Protein AF-0000000087636518 (afdb_homodimer)

Structure (mmCIF, N/CA/C/O backbone):
data_AF-0000000087636518-model_v1
#
loop_
_entity.id
_entity.type
_entity.pdbx_description
1 polymer 'Predicted hydrolase (HD superfamily)'
#
loop_
_atom_site.group_PDB
_atom_site.id
_atom_site.type_symbol
_atom_site.label_atom_id
_atom_site.label_alt_id
_atom_site.label_comp_id
_atom_site.label_asym_id
_atom_site.label_entity_id
_atom_site.label_seq_id
_atom_site.pdbx_PDB_ins_code
_atom_site.Cartn_x
_atom_site.Cartn_y
_atom_site.Cartn_z
_atom_site.occupancy
_atom_site.B_iso_or_equiv
_atom_site.auth_seq_id
_atom_site.auth_comp_id
_atom_site.auth_asym_id
_atom_site.auth_atom_id
_atom_site.pdbx_PDB_model_num
ATOM 1 N N . MET A 1 1 ? 8.078 28.812 17.812 1 85.5 1 MET A N 1
ATOM 2 C CA . MET A 1 1 ? 8.141 28.297 16.438 1 85.5 1 MET A CA 1
ATOM 3 C C . MET A 1 1 ? 8.797 26.922 16.406 1 85.5 1 MET A C 1
ATOM 5 O O . MET A 1 1 ? 9.875 26.734 16.969 1 85.5 1 MET A O 1
ATOM 9 N N . HIS A 1 2 ? 8.086 25.938 15.797 1 93.75 2 HIS A N 1
ATOM 10 C CA . HIS A 1 2 ? 8.625 24.594 15.758 1 93.75 2 HIS A CA 1
ATOM 11 C C . HIS A 1 2 ? 9.641 24.438 14.633 1 93.75 2 HIS A C 1
ATOM 13 O O . HIS A 1 2 ? 9.461 25 13.547 1 93.75 2 HIS A O 1
ATOM 19 N N . THR A 1 3 ? 10.68 23.75 14.992 1 95.19 3 THR A N 1
ATOM 20 C CA . THR A 1 3 ? 11.688 23.422 14 1 95.19 3 THR A CA 1
ATOM 21 C C . THR A 1 3 ? 11.867 21.906 13.898 1 95.19 3 THR A C 1
ATOM 23 O O . THR A 1 3 ? 11.789 21.203 14.906 1 95.19 3 THR A O 1
ATOM 26 N N . PRO A 1 4 ? 12.164 21.438 12.68 1 97.56 4 PRO A N 1
ATOM 27 C CA . PRO A 1 4 ? 12.375 20 12.539 1 97.56 4 PRO A CA 1
ATOM 28 C C . PRO A 1 4 ? 13.555 19.484 13.359 1 97.56 4 PRO A C 1
ATOM 30 O O . PRO A 1 4 ? 14.555 20.188 13.508 1 97.56 4 PRO A O 1
ATOM 33 N N . SER A 1 5 ? 13.422 18.297 13.789 1 97.81 5 SER A N 1
ATOM 34 C CA . SER A 1 5 ? 14.461 17.703 14.625 1 97.81 5 SER A CA 1
ATOM 35 C C . SER A 1 5 ? 15.578 17.125 13.781 1 97.81 5 SER A C 1
ATOM 37 O O . SER A 1 5 ? 16.719 16.969 14.25 1 97.81 5 SER A O 1
ATOM 39 N N . LEU A 1 6 ? 15.312 16.703 12.562 1 98.44 6 LEU A N 1
ATOM 40 C CA . LEU A 1 6 ? 16.25 16.047 11.656 1 98.44 6 LEU A CA 1
ATOM 41 C C . LEU A 1 6 ? 16.328 16.812 10.336 1 98.44 6 LEU A C 1
ATOM 43 O O . LEU A 1 6 ? 15.43 17.578 9.984 1 98.44 6 LEU A O 1
ATOM 47 N N . SER A 1 7 ? 17.469 16.609 9.656 1 98.31 7 SER A N 1
ATOM 48 C CA . SER A 1 7 ? 17.422 17 8.25 1 98.31 7 SER A CA 1
ATOM 49 C C . SER A 1 7 ? 16.422 16.125 7.484 1 98.31 7 SER A C 1
ATOM 51 O O . SER A 1 7 ? 16.094 15.023 7.906 1 98.31 7 SER A O 1
ATOM 53 N N . ARG A 1 8 ? 15.914 16.641 6.375 1 98.12 8 ARG A N 1
ATOM 54 C CA . ARG A 1 8 ? 14.977 15.844 5.59 1 98.12 8 ARG A CA 1
ATOM 55 C C . ARG A 1 8 ? 15.625 14.555 5.105 1 98.12 8 ARG A C 1
ATOM 57 O O . ARG A 1 8 ? 14.977 13.508 5.074 1 98.12 8 ARG A O 1
ATOM 64 N N . GLU A 1 9 ? 16.906 14.641 4.719 1 97.75 9 GLU A N 1
ATOM 65 C CA . GLU A 1 9 ? 17.641 13.461 4.262 1 97.75 9 GLU A CA 1
ATOM 66 C C . GLU A 1 9 ? 17.688 12.391 5.352 1 97.75 9 GLU A C 1
ATOM 68 O O . GLU A 1 9 ? 17.438 11.211 5.086 1 97.75 9 GLU A O 1
ATOM 73 N N . THR A 1 10 ? 17.984 12.773 6.562 1 98.5 10 THR A N 1
ATOM 74 C CA . THR A 1 10 ? 18.047 11.844 7.684 1 98.5 10 THR A CA 1
ATOM 75 C C . THR A 1 10 ? 16.672 11.273 7.992 1 98.5 10 THR A C 1
ATOM 77 O O . THR A 1 10 ? 16.531 10.094 8.305 1 98.5 10 THR A O 1
ATOM 80 N N . ALA A 1 11 ? 15.656 12.148 7.914 1 98.75 11 ALA A N 1
ATOM 81 C CA . ALA A 1 11 ? 14.281 11.711 8.156 1 98.75 11 ALA A CA 1
ATOM 82 C C . ALA A 1 11 ? 13.852 10.672 7.121 1 98.75 11 ALA A C 1
ATOM 84 O O . ALA A 1 11 ? 13.195 9.688 7.461 1 98.75 11 ALA A O 1
ATOM 85 N N . LEU A 1 12 ? 14.203 10.875 5.859 1 98.12 12 LEU A N 1
ATOM 86 C CA . LEU A 1 12 ? 13.891 9.938 4.785 1 98.12 12 LEU A CA 1
ATOM 87 C C . LEU A 1 12 ? 14.594 8.602 5.008 1 98.12 12 LEU A C 1
ATOM 89 O O . LEU A 1 12 ? 14.008 7.539 4.789 1 98.12 12 LEU A O 1
ATOM 93 N N . GLU A 1 13 ? 15.867 8.664 5.398 1 97.38 13 GLU A N 1
ATOM 94 C CA . GLU A 1 13 ? 16.609 7.441 5.699 1 97.38 13 GLU A CA 1
ATOM 95 C C . GLU A 1 13 ? 15.961 6.668 6.844 1 97.38 13 GLU A C 1
ATOM 97 O O . GLU A 1 13 ? 15.875 5.441 6.801 1 97.38 13 GLU A O 1
ATOM 102 N N . LEU A 1 14 ? 15.539 7.418 7.867 1 98.44 14 LEU A N 1
ATOM 103 C CA . LEU A 1 14 ? 14.859 6.797 8.992 1 98.44 14 LEU A CA 1
ATOM 104 C C . LEU A 1 14 ? 13.562 6.129 8.547 1 98.44 14 LEU A C 1
ATOM 106 O O . LEU A 1 14 ? 13.281 4.996 8.938 1 98.44 14 LEU A O 1
ATOM 110 N N . LEU A 1 15 ? 12.727 6.84 7.727 1 98.31 15 LEU A N 1
ATOM 111 C CA . LEU A 1 15 ? 11.5 6.285 7.172 1 98.31 15 LEU A CA 1
ATOM 112 C C . LEU A 1 15 ? 11.773 4.973 6.449 1 98.31 15 LEU A C 1
ATOM 114 O O . LEU A 1 15 ? 11.094 3.971 6.684 1 98.31 15 LEU A O 1
ATOM 118 N N . LYS A 1 16 ? 12.828 4.938 5.641 1 95.81 16 LYS A N 1
ATOM 119 C CA . LYS A 1 16 ? 13.117 3.791 4.789 1 95.81 16 LYS A CA 1
ATOM 120 C C . LYS A 1 16 ? 13.727 2.648 5.594 1 95.81 16 LYS A C 1
ATOM 122 O O . LYS A 1 16 ? 13.766 1.506 5.133 1 95.81 16 LYS A O 1
ATOM 127 N N . THR A 1 17 ? 14.25 2.941 6.812 1 96.25 17 THR A N 1
ATOM 128 C CA . THR A 1 17 ? 14.734 1.898 7.711 1 96.25 17 THR A CA 1
ATOM 129 C C . THR A 1 17 ? 13.586 1.003 8.164 1 96.25 17 THR A C 1
ATOM 131 O O . THR A 1 17 ? 13.742 -0.216 8.266 1 96.25 17 THR A O 1
ATOM 134 N N . TYR A 1 18 ? 12.391 1.61 8.367 1 95.62 18 TYR A N 1
ATOM 135 C CA . TYR A 1 18 ? 11.305 0.85 8.977 1 95.62 18 TYR A CA 1
ATOM 136 C C . TYR A 1 18 ? 10.164 0.651 7.988 1 95.62 18 TYR A C 1
ATOM 138 O O . TYR A 1 18 ? 9.164 -0.003 8.305 1 95.62 18 TYR A O 1
ATOM 146 N N . ASN A 1 19 ? 10.219 1.232 6.773 1 93.31 19 ASN A N 1
ATOM 147 C CA . ASN A 1 19 ? 9.289 1.045 5.668 1 93.31 19 ASN A CA 1
ATOM 148 C C . ASN A 1 19 ? 10.016 0.688 4.375 1 93.31 19 ASN A C 1
ATOM 150 O O . ASN A 1 19 ? 10.82 1.474 3.871 1 93.31 19 ASN A O 1
ATOM 154 N N . LYS A 1 20 ? 9.641 -0.461 3.832 1 87.44 20 LYS A N 1
ATOM 155 C CA . LYS A 1 20 ? 10.344 -0.939 2.646 1 87.44 20 LYS A CA 1
ATOM 156 C C . LYS A 1 20 ? 9.414 -0.978 1.436 1 87.44 20 LYS A C 1
ATOM 158 O O . LYS A 1 20 ? 9.859 -0.798 0.3 1 87.44 20 LYS A O 1
ATOM 163 N N . GLU A 1 21 ? 8.125 -1.182 1.7 1 85.69 21 GLU A N 1
ATOM 164 C CA . GLU A 1 21 ? 7.168 -1.306 0.606 1 85.69 21 GLU A CA 1
ATOM 165 C C . GLU A 1 21 ? 6.906 0.046 -0.053 1 85.69 21 GLU A C 1
ATOM 167 O O . GLU A 1 21 ? 6.719 1.052 0.635 1 85.69 21 GLU A O 1
ATOM 172 N N . PRO A 1 22 ? 6.863 0.075 -1.394 1 89.31 22 PRO A N 1
ATOM 173 C CA . PRO A 1 22 ? 6.625 1.323 -2.123 1 89.31 22 PRO A CA 1
ATOM 174 C C . PRO A 1 22 ? 5.367 2.051 -1.658 1 89.31 22 PRO A C 1
ATOM 176 O O . PRO A 1 22 ? 5.348 3.283 -1.604 1 89.31 22 PRO A O 1
ATOM 179 N N . PHE A 1 23 ? 4.398 1.367 -1.261 1 87.44 23 PHE A N 1
ATOM 180 C CA . PHE A 1 23 ? 3.139 1.969 -0.843 1 87.44 23 PHE A CA 1
ATOM 181 C C . PHE A 1 23 ? 3.334 2.83 0.399 1 87.44 23 PHE A C 1
ATOM 183 O O . PHE A 1 23 ? 2.828 3.951 0.469 1 87.44 23 PHE A O 1
ATOM 190 N N . HIS A 1 24 ? 4.008 2.307 1.384 1 93.31 24 HIS A N 1
ATOM 191 C CA . HIS A 1 24 ? 4.199 3.023 2.639 1 93.31 24 HIS A CA 1
ATOM 192 C C . HIS A 1 24 ? 5.074 4.258 2.438 1 93.31 24 HIS A C 1
ATOM 194 O O . HIS A 1 24 ? 4.84 5.297 3.061 1 93.31 24 HIS A O 1
ATOM 200 N N . ILE A 1 25 ? 6.039 4.133 1.587 1 94.69 25 ILE A N 1
ATOM 201 C CA . ILE A 1 25 ? 6.898 5.27 1.268 1 94.69 25 ILE A CA 1
ATOM 202 C C . ILE A 1 25 ? 6.094 6.34 0.535 1 94.69 25 ILE A C 1
ATOM 204 O O . ILE A 1 25 ? 6.172 7.523 0.873 1 94.69 25 ILE A O 1
ATOM 208 N N . GLN A 1 26 ? 5.262 5.91 -0.393 1 93.75 26 GLN A N 1
ATOM 209 C CA . GLN A 1 26 ? 4.418 6.844 -1.13 1 93.75 26 GLN A CA 1
ATOM 210 C C . GLN A 1 26 ? 3.453 7.57 -0.196 1 93.75 26 GLN A C 1
ATOM 212 O O . GLN A 1 26 ? 3.238 8.773 -0.333 1 93.75 26 GLN A O 1
ATOM 217 N N . HIS A 1 27 ? 2.852 6.855 0.693 1 96.44 27 HIS A N 1
ATOM 218 C CA . HIS A 1 27 ? 1.924 7.465 1.641 1 96.44 27 HIS A CA 1
ATOM 219 C C . HIS A 1 27 ? 2.619 8.523 2.492 1 96.44 27 HIS A C 1
ATOM 221 O O . HIS A 1 27 ? 2.084 9.609 2.693 1 96.44 27 HIS A O 1
ATOM 227 N N . ALA A 1 28 ? 3.785 8.211 2.955 1 98.31 28 ALA A N 1
ATOM 228 C CA . ALA A 1 28 ? 4.551 9.156 3.768 1 98.31 28 ALA A CA 1
ATOM 229 C C . ALA A 1 28 ? 4.883 10.414 2.977 1 98.31 28 ALA A C 1
ATOM 231 O O . ALA A 1 28 ? 4.723 11.531 3.479 1 98.31 28 ALA A O 1
ATOM 232 N N . LEU A 1 29 ? 5.293 10.234 1.751 1 98.25 29 LEU A N 1
ATOM 233 C CA . LEU A 1 29 ? 5.621 11.359 0.887 1 98.25 29 LEU A CA 1
ATOM 234 C C . LEU A 1 29 ? 4.387 12.203 0.602 1 98.25 29 LEU A C 1
ATOM 236 O O . LEU A 1 29 ? 4.469 13.43 0.533 1 98.25 29 LEU A O 1
ATOM 240 N N . THR A 1 30 ? 3.285 11.547 0.46 1 98.44 30 THR A N 1
ATOM 241 C CA . THR A 1 30 ? 2.029 12.25 0.21 1 98.44 30 THR A CA 1
ATOM 242 C C . THR A 1 30 ? 1.642 13.109 1.408 1 98.44 30 THR A C 1
ATOM 244 O O . THR A 1 30 ? 1.344 14.297 1.255 1 98.44 30 THR A O 1
ATOM 247 N N . VAL A 1 31 ? 1.7 12.539 2.562 1 98.88 31 VAL A N 1
ATOM 248 C CA . VAL A 1 31 ? 1.303 13.273 3.758 1 98.88 31 VAL A CA 1
ATOM 249 C C . VAL A 1 31 ? 2.309 14.391 4.039 1 98.88 31 VAL A C 1
ATOM 251 O O . VAL A 1 31 ? 1.932 15.477 4.484 1 98.88 31 VAL A O 1
ATOM 254 N N . GLU A 1 32 ? 3.6 14.156 3.801 1 98.94 32 GLU A N 1
ATOM 255 C CA . GLU A 1 32 ? 4.605 15.211 3.879 1 98.94 32 GLU A CA 1
ATOM 256 C C . GLU A 1 32 ? 4.207 16.422 3.027 1 98.94 32 GLU A C 1
ATOM 258 O O . GLU A 1 32 ? 4.199 17.547 3.512 1 98.94 32 GLU A O 1
ATOM 263 N N . ALA A 1 33 ? 3.869 16.156 1.804 1 98.88 33 ALA A N 1
ATOM 264 C CA . ALA A 1 33 ? 3.541 17.219 0.852 1 98.88 33 ALA A CA 1
ATOM 265 C C . ALA A 1 33 ? 2.256 17.938 1.25 1 98.88 33 ALA A C 1
ATOM 267 O O . ALA A 1 33 ? 2.176 19.156 1.176 1 98.88 33 ALA A O 1
ATOM 268 N N . VAL A 1 34 ? 1.307 17.188 1.665 1 98.94 34 VAL A N 1
ATOM 269 C CA . VAL A 1 34 ? 0.016 17.734 2.059 1 98.94 34 VAL A CA 1
ATOM 270 C C . VAL A 1 34 ? 0.188 18.625 3.285 1 98.94 34 VAL A C 1
ATOM 272 O O . VAL A 1 34 ? -0.366 19.734 3.342 1 98.94 34 VAL A O 1
ATOM 275 N N . MET A 1 35 ? 0.974 18.203 4.25 1 98.94 35 MET A N 1
ATOM 276 C CA . MET A 1 35 ? 1.222 18.984 5.457 1 98.94 35 MET A CA 1
ATOM 277 C C . MET A 1 35 ? 1.965 20.266 5.117 1 98.94 35 MET A C 1
ATOM 279 O O . MET A 1 35 ? 1.677 21.328 5.688 1 98.94 35 MET A O 1
ATOM 283 N N . ARG A 1 36 ? 2.898 20.219 4.223 1 98.88 36 ARG A N 1
ATOM 284 C CA . ARG A 1 36 ? 3.58 21.438 3.777 1 98.88 36 ARG A CA 1
ATOM 285 C C . ARG A 1 36 ? 2.6 22.406 3.139 1 98.88 36 ARG A C 1
ATOM 287 O O . ARG A 1 36 ? 2.617 23.609 3.441 1 98.88 36 ARG A O 1
ATOM 294 N N . TRP A 1 37 ? 1.789 21.906 2.266 1 98.88 37 TRP A N 1
ATOM 295 C CA . TRP A 1 37 ? 0.795 22.734 1.593 1 98.88 37 TRP A CA 1
ATOM 296 C C . TRP A 1 37 ? -0.114 23.422 2.605 1 98.88 37 TRP A C 1
ATOM 298 O O . TRP A 1 37 ? -0.356 24.625 2.512 1 98.88 37 TRP A O 1
ATOM 308 N N . TYR A 1 38 ? -0.549 22.703 3.578 1 98.88 38 TYR A N 1
ATOM 309 C CA . TYR A 1 38 ? -1.422 23.25 4.605 1 98.88 38 TYR A CA 1
ATOM 310 C C . TYR A 1 38 ? -0.707 24.344 5.402 1 98.88 38 TYR A C 1
ATOM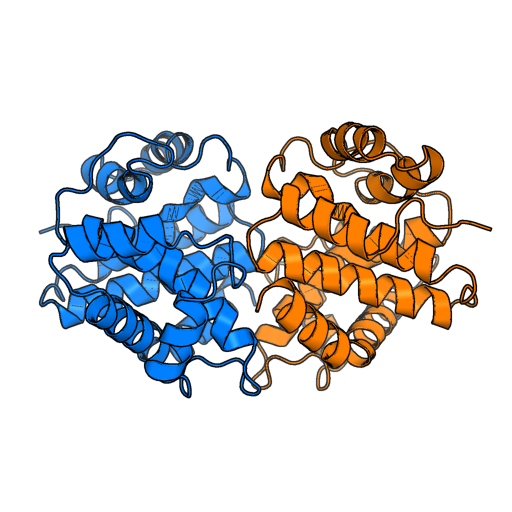 312 O O . TYR A 1 38 ? -1.3 25.375 5.73 1 98.88 38 TYR A O 1
ATOM 320 N N . ALA A 1 39 ? 0.553 24.094 5.773 1 98.81 39 ALA A N 1
ATOM 321 C CA . ALA A 1 39 ? 1.312 25.109 6.492 1 98.81 39 ALA A CA 1
ATOM 322 C C . ALA A 1 39 ? 1.319 26.422 5.73 1 98.81 39 ALA A C 1
ATOM 324 O O . ALA A 1 39 ? 1.05 27.484 6.305 1 98.81 39 ALA A O 1
ATOM 325 N N . GLU A 1 40 ? 1.54 26.344 4.5 1 98.56 40 GLU A N 1
ATOM 326 C CA . GLU A 1 40 ? 1.605 27.531 3.664 1 98.56 40 GLU A CA 1
ATOM 327 C C . GLU A 1 40 ? 0.236 28.188 3.537 1 98.56 40 GLU A C 1
ATOM 329 O O . GLU A 1 40 ? 0.114 29.406 3.67 1 98.56 40 GLU A O 1
ATOM 334 N N . GLN A 1 41 ? -0.765 27.438 3.336 1 98.44 41 GLN A N 1
ATOM 335 C CA . GLN A 1 41 ? -2.111 27.969 3.113 1 98.44 41 GLN A CA 1
ATOM 336 C C . GLN A 1 41 ? -2.689 28.562 4.395 1 98.44 41 GLN A C 1
ATOM 338 O O . GLN A 1 41 ? -3.486 29.5 4.34 1 98.44 41 GLN A O 1
ATOM 343 N N . LEU A 1 42 ? -2.236 28.062 5.543 1 98.38 42 LEU A N 1
ATOM 344 C CA . LEU A 1 42 ? -2.826 28.484 6.812 1 98.38 42 LEU A CA 1
ATOM 345 C C . LEU A 1 42 ? -1.954 29.531 7.5 1 98.38 42 LEU A C 1
ATOM 347 O O . LEU A 1 42 ? -2.182 29.859 8.664 1 98.38 42 LEU A O 1
ATOM 351 N N . GLY A 1 43 ? -0.917 29.969 6.836 1 97.81 43 GLY A N 1
ATOM 352 C CA . GLY A 1 43 ? -0.13 31.094 7.32 1 97.81 43 GLY A CA 1
ATOM 353 C C . GLY A 1 43 ? 1.055 30.672 8.172 1 97.81 43 GLY A C 1
ATOM 354 O O . GLY A 1 43 ? 1.603 31.484 8.922 1 97.81 43 GLY A O 1
ATOM 355 N N . PHE A 1 44 ? 1.448 29.453 8.078 1 98.38 44 PHE A N 1
ATOM 356 C CA . PHE A 1 44 ? 2.57 28.953 8.859 1 98.38 44 PHE A CA 1
ATOM 357 C C . PHE A 1 44 ? 3.732 28.562 7.953 1 98.38 44 PHE A C 1
ATOM 359 O O . PHE A 1 44 ? 4.383 27.531 8.164 1 98.38 44 PHE A O 1
ATOM 366 N N . THR A 1 45 ? 3.98 29.359 6.977 1 98 45 THR A N 1
ATOM 367 C CA . THR A 1 45 ? 5.016 29.094 5.984 1 98 45 THR A CA 1
ATOM 368 C C . THR A 1 45 ? 6.375 28.922 6.652 1 98 45 THR A C 1
ATOM 370 O O . THR A 1 45 ? 7.184 28.094 6.219 1 98 45 THR A O 1
ATOM 373 N N . GLU A 1 46 ? 6.629 29.656 7.707 1 97.69 46 GLU A N 1
ATOM 374 C CA . GLU A 1 46 ? 7.91 29.594 8.398 1 97.69 46 GLU A CA 1
ATOM 375 C C . GLU A 1 46 ? 8.102 28.25 9.086 1 97.69 46 GLU A C 1
ATOM 377 O O . GLU A 1 46 ? 9.227 27.859 9.422 1 97.69 46 GLU A O 1
ATOM 382 N N . GLU A 1 47 ? 6.973 27.5 9.281 1 98.38 47 GLU A N 1
ATOM 383 C CA . GLU A 1 47 ? 7.035 26.188 9.945 1 98.38 47 GLU A CA 1
ATOM 384 C C . GLU A 1 47 ? 6.762 25.062 8.961 1 98.38 47 GLU A C 1
ATOM 386 O O . GLU A 1 47 ? 6.578 23.906 9.367 1 98.38 47 GLU A O 1
ATOM 391 N N . ALA A 1 48 ? 6.781 25.359 7.691 1 98.62 48 ALA A N 1
ATOM 392 C CA . ALA A 1 48 ? 6.402 24.391 6.672 1 98.62 48 ALA A CA 1
ATOM 393 C C . ALA A 1 48 ? 7.289 23.156 6.746 1 98.62 48 ALA A C 1
ATOM 395 O O . ALA A 1 48 ? 6.816 22.031 6.555 1 98.62 48 ALA A O 1
ATOM 396 N N . ASP A 1 49 ? 8.578 23.328 7.02 1 98.62 49 ASP A N 1
ATOM 397 C CA . ASP A 1 49 ? 9.492 22.188 7.117 1 98.62 49 ASP A CA 1
ATOM 398 C C . ASP A 1 49 ? 9.125 21.297 8.297 1 98.62 49 ASP A C 1
ATOM 400 O O . ASP A 1 49 ? 9.242 20.062 8.203 1 98.62 49 ASP A O 1
ATOM 404 N N . TYR A 1 50 ? 8.766 21.922 9.398 1 98.75 50 TYR A N 1
ATOM 405 C CA . TYR A 1 50 ? 8.352 21.156 10.57 1 98.75 50 TYR A CA 1
ATOM 406 C C . TYR A 1 50 ? 7.082 20.359 10.281 1 98.75 50 TYR A C 1
ATOM 408 O O . TYR A 1 50 ? 7.027 19.156 10.547 1 98.75 50 TYR A O 1
ATOM 416 N N . TRP A 1 51 ? 6.023 21.016 9.68 1 98.88 51 TRP A N 1
ATOM 417 C CA . TRP A 1 51 ? 4.785 20.344 9.312 1 98.88 51 TRP A CA 1
ATOM 418 C C . TRP A 1 51 ? 5.062 19.156 8.383 1 98.88 51 TRP A C 1
ATOM 420 O O . TRP A 1 51 ? 4.523 18.062 8.578 1 98.88 51 TRP A O 1
ATOM 430 N N . ALA A 1 52 ? 5.922 19.406 7.426 1 98.88 52 ALA A N 1
ATOM 431 C CA . ALA A 1 52 ? 6.266 18.406 6.43 1 98.88 52 ALA A CA 1
ATOM 432 C C . ALA A 1 52 ? 6.941 17.203 7.082 1 98.88 52 ALA A C 1
ATOM 434 O O . ALA A 1 52 ? 6.613 16.047 6.77 1 98.88 52 ALA A O 1
ATOM 435 N N . GLN A 1 53 ? 7.887 17.406 7.984 1 98.88 53 GLN A N 1
ATOM 436 C CA . GLN A 1 53 ? 8.602 16.297 8.602 1 98.88 53 GLN A CA 1
ATOM 437 C C . GLN A 1 53 ? 7.688 15.492 9.516 1 98.88 53 GLN A C 1
ATOM 439 O O . GLN A 1 53 ? 7.816 14.273 9.602 1 98.88 53 GLN A O 1
ATOM 444 N N . VAL A 1 54 ? 6.758 16.156 10.195 1 98.88 54 VAL A N 1
ATOM 445 C CA . VAL A 1 54 ? 5.75 15.453 10.984 1 98.88 54 VAL A CA 1
ATOM 446 C C . VAL A 1 54 ? 4.934 14.523 10.086 1 98.88 54 VAL A C 1
ATOM 448 O O . VAL A 1 54 ? 4.699 13.367 10.438 1 98.88 54 VAL A O 1
ATOM 451 N N . GLY A 1 55 ? 4.566 15.008 8.953 1 98.88 55 GLY A N 1
ATOM 452 C CA . GLY A 1 55 ? 3.857 14.18 7.988 1 98.88 55 GLY A CA 1
ATOM 453 C C . GLY A 1 55 ? 4.688 13.023 7.469 1 98.88 55 GLY A C 1
ATOM 454 O O . GLY A 1 55 ? 4.203 11.891 7.402 1 98.88 55 GLY A O 1
ATOM 455 N N . LEU A 1 56 ? 5.918 13.273 7.152 1 98.88 56 LEU A N 1
ATOM 456 C CA . LEU A 1 56 ? 6.824 12.281 6.586 1 98.88 56 LEU A CA 1
ATOM 457 C C . LEU A 1 56 ? 7.004 11.102 7.539 1 98.88 56 LEU A C 1
ATOM 459 O O . LEU A 1 56 ? 7.09 9.953 7.105 1 98.88 56 LEU A O 1
ATOM 463 N N . LEU A 1 57 ? 7.016 11.359 8.859 1 98.88 57 LEU A N 1
ATOM 464 C CA . LEU A 1 57 ? 7.418 10.352 9.844 1 98.88 57 LEU A CA 1
ATOM 465 C C . LEU A 1 57 ? 6.207 9.82 10.602 1 98.88 57 LEU A C 1
ATOM 467 O O . LEU A 1 57 ? 6.352 8.992 11.5 1 98.88 57 LEU A O 1
ATOM 471 N N . HIS A 1 58 ? 4.98 10.234 10.242 1 98.88 58 HIS A N 1
ATOM 472 C CA . HIS A 1 58 ? 3.816 9.969 11.086 1 98.88 58 HIS A CA 1
ATOM 473 C C . HIS A 1 58 ? 3.568 8.469 11.227 1 98.88 58 HIS A C 1
ATOM 475 O O . HIS A 1 58 ? 3.145 8 12.281 1 98.88 58 HIS A O 1
ATOM 481 N N . ASP A 1 59 ? 3.898 7.75 10.172 1 98 59 ASP A N 1
ATOM 482 C CA . ASP A 1 59 ? 3.643 6.312 10.141 1 98 59 ASP A CA 1
ATOM 483 C C . ASP A 1 59 ? 4.949 5.523 10.172 1 98 59 ASP A C 1
ATOM 485 O O . ASP A 1 59 ? 5.055 4.461 9.555 1 98 59 ASP A O 1
ATOM 489 N N . LEU A 1 60 ? 5.906 6.012 10.867 1 98.38 60 LEU A N 1
ATOM 490 C CA . LEU A 1 60 ? 7.238 5.414 10.906 1 98.38 60 LEU A CA 1
ATOM 491 C C . LEU A 1 60 ? 7.16 3.938 11.273 1 98.38 60 LEU A C 1
ATOM 493 O O . LEU A 1 60 ? 7.91 3.119 10.734 1 98.38 60 LEU A O 1
ATOM 497 N N . ASP A 1 61 ? 6.254 3.547 12.156 1 96.75 61 ASP A N 1
ATOM 498 C CA . ASP A 1 61 ? 6.234 2.205 12.727 1 96.75 61 ASP A CA 1
ATOM 499 C C . ASP A 1 61 ? 5.16 1.341 12.078 1 96.75 61 ASP A C 1
ATOM 501 O O . ASP A 1 61 ? 5.016 0.162 12.406 1 96.75 61 ASP A O 1
ATOM 505 N N . PHE A 1 62 ? 4.465 1.857 11.109 1 94 62 PHE A N 1
ATOM 506 C CA . PHE A 1 62 ? 3.219 1.228 10.688 1 94 62 PHE A CA 1
ATOM 507 C C . PHE A 1 62 ? 3.496 -0.078 9.953 1 94 62 PHE A C 1
ATOM 509 O O . PHE A 1 62 ? 2.836 -1.09 10.203 1 94 62 PHE A O 1
ATOM 516 N N . GLU A 1 63 ? 4.473 -0.083 9.07 1 90.75 63 GLU A N 1
ATOM 517 C CA . GLU A 1 63 ? 4.727 -1.268 8.258 1 90.75 63 GLU A CA 1
ATOM 518 C C . GLU A 1 63 ? 5.195 -2.439 9.117 1 90.75 63 GLU A C 1
ATOM 520 O O . GLU A 1 63 ? 4.699 -3.559 8.969 1 90.75 63 GLU A O 1
ATOM 525 N N . MET A 1 64 ? 6.043 -2.252 10.102 1 89.94 64 MET A N 1
ATOM 526 C CA . MET A 1 64 ? 6.672 -3.328 10.859 1 89.94 64 MET A CA 1
ATOM 527 C C . MET A 1 64 ? 5.895 -3.621 12.141 1 89.94 64 MET A C 1
ATOM 529 O O . MET A 1 64 ? 5.883 -4.754 12.617 1 89.94 64 MET A O 1
ATOM 533 N N . TYR A 1 65 ? 5.223 -2.576 12.656 1 92 65 TYR A N 1
ATOM 534 C CA . TYR A 1 65 ? 4.551 -2.734 13.938 1 92 65 TYR A CA 1
ATOM 535 C C . TYR A 1 65 ? 3.139 -2.166 13.891 1 92 65 TYR A C 1
ATOM 537 O O . TYR A 1 65 ? 2.768 -1.337 14.727 1 92 65 TYR A O 1
ATOM 545 N N . PRO A 1 66 ? 2.291 -2.654 13.07 1 89.81 66 PRO A N 1
ATOM 546 C CA . PRO A 1 66 ? 0.951 -2.08 12.922 1 89.81 66 PRO A CA 1
ATOM 547 C C . PRO A 1 66 ? 0.107 -2.217 14.188 1 89.81 66 PRO A C 1
ATOM 549 O O . PRO A 1 66 ? -0.694 -1.33 14.5 1 89.81 66 PRO A O 1
ATOM 552 N N . GLU A 1 67 ? 0.276 -3.244 14.992 1 88.38 67 GLU A N 1
ATOM 553 C CA . GLU A 1 67 ? -0.512 -3.475 16.203 1 88.38 67 GLU A CA 1
ATOM 554 C C . GLU A 1 67 ? -0.09 -2.529 17.328 1 88.38 67 GLU A C 1
ATOM 556 O O . GLU A 1 67 ? -0.831 -2.334 18.281 1 88.38 67 GLU A O 1
ATOM 561 N N . GLU A 1 68 ? 1.1 -1.983 17.141 1 93.88 68 GLU A N 1
ATOM 562 C CA . GLU A 1 68 ? 1.623 -1.04 18.125 1 93.88 68 GLU A CA 1
ATOM 563 C C . GLU A 1 68 ? 1.801 0.348 17.531 1 93.88 68 GLU A C 1
ATOM 565 O O . GLU A 1 68 ? 2.648 1.124 17.969 1 93.88 68 GLU A O 1
ATOM 570 N N . HIS A 1 69 ? 1.036 0.66 16.484 1 94.81 69 HIS A N 1
ATOM 571 C CA . HIS A 1 69 ? 1.166 1.919 15.75 1 94.81 69 HIS A CA 1
ATOM 572 C C . HIS A 1 69 ? 1.037 3.113 16.688 1 94.81 69 HIS A C 1
ATOM 574 O O . HIS A 1 69 ? 0.181 3.119 17.578 1 94.81 69 HIS A O 1
ATOM 580 N N . CYS A 1 70 ? 1.861 4.094 16.578 1 97.44 70 CYS A N 1
ATOM 581 C CA . CYS A 1 70 ? 1.973 5.344 17.328 1 97.44 70 CYS A CA 1
ATOM 582 C C . CYS A 1 70 ? 2.549 5.098 18.719 1 97.44 70 CYS A C 1
ATOM 584 O O . CYS A 1 70 ? 2.926 6.047 19.406 1 97.44 70 CYS A O 1
ATOM 586 N N . VAL A 1 71 ? 2.609 3.84 19.203 1 97.69 71 VAL A N 1
ATOM 587 C CA . VAL A 1 71 ? 3.262 3.5 20.453 1 97.69 71 VAL A CA 1
ATOM 588 C C . VAL A 1 71 ? 4.73 3.166 20.203 1 97.69 71 VAL A C 1
ATOM 590 O O . VAL A 1 71 ? 5.625 3.773 20.797 1 97.69 71 VAL A O 1
ATOM 593 N N . LYS A 1 72 ? 4.969 2.266 19.281 1 97.56 72 LYS A N 1
ATOM 594 C CA . LYS A 1 72 ? 6.336 1.902 18.922 1 97.56 72 LYS A CA 1
ATOM 595 C C . LYS A 1 72 ? 7.07 3.084 18.297 1 97.56 72 LYS A C 1
ATOM 597 O O . LYS A 1 72 ? 8.281 3.24 18.484 1 97.56 72 LYS A O 1
ATOM 602 N N . ALA A 1 73 ? 6.355 3.91 17.594 1 98.5 73 ALA A N 1
ATOM 603 C CA . ALA A 1 73 ? 6.941 5.078 16.938 1 98.5 73 ALA A CA 1
ATOM 604 C C . ALA A 1 73 ? 7.641 5.98 17.953 1 98.5 73 ALA A C 1
ATOM 606 O O . ALA A 1 73 ? 8.672 6.578 17.641 1 98.5 73 ALA A O 1
ATOM 607 N N . GLN A 1 74 ? 7.062 6.086 19.156 1 98.56 74 GLN A N 1
ATOM 608 C CA . GLN A 1 74 ? 7.637 6.949 20.172 1 98.56 74 GLN A CA 1
ATOM 609 C C . GLN A 1 74 ? 9.078 6.555 20.484 1 98.56 74 GLN A C 1
ATOM 611 O O . GLN A 1 74 ? 9.977 7.398 20.469 1 98.56 74 GLN A O 1
ATOM 616 N N . ALA A 1 75 ? 9.289 5.305 20.688 1 98.38 75 ALA A N 1
ATOM 617 C CA . ALA A 1 75 ? 10.625 4.809 21.016 1 98.38 75 ALA A CA 1
ATOM 618 C C . ALA A 1 75 ? 11.578 4.969 19.828 1 98.38 75 ALA A C 1
ATOM 620 O O . ALA A 1 75 ? 12.727 5.383 20 1 98.38 75 ALA A O 1
ATOM 621 N N . LEU A 1 76 ? 11.156 4.633 18.625 1 98.56 76 LEU A N 1
ATOM 622 C CA . LEU A 1 76 ? 11.984 4.711 17.422 1 98.56 76 LEU A CA 1
ATOM 623 C C . LEU A 1 76 ? 12.414 6.152 17.156 1 98.56 76 LEU A C 1
ATOM 625 O O . LEU A 1 76 ? 13.578 6.406 16.828 1 98.56 76 LEU A O 1
ATOM 629 N N . LEU A 1 77 ? 11.469 7.07 17.297 1 98.81 77 LEU A N 1
ATOM 630 C CA . LEU A 1 77 ? 11.742 8.484 17.047 1 98.81 77 LEU A CA 1
ATOM 631 C C . LEU A 1 77 ? 12.727 9.039 18.078 1 98.81 77 LEU A C 1
ATOM 633 O O . LEU A 1 77 ? 13.664 9.75 17.719 1 98.81 77 LEU A O 1
ATOM 637 N N . LYS A 1 78 ? 12.508 8.727 19.344 1 98.56 78 LYS A N 1
ATOM 638 C CA . LYS A 1 78 ? 13.406 9.18 20.391 1 98.56 78 LYS A CA 1
ATOM 639 C C . LYS A 1 78 ? 14.82 8.648 20.172 1 98.56 78 LYS A C 1
ATOM 641 O O . LYS A 1 78 ? 15.797 9.383 20.328 1 98.56 78 LYS A O 1
ATOM 646 N N . GLN A 1 79 ? 14.953 7.414 19.812 1 98.44 79 GLN A N 1
ATOM 647 C CA . GLN A 1 79 ? 16.25 6.805 19.531 1 98.44 79 GLN A CA 1
ATOM 648 C C . GLN A 1 79 ? 16.953 7.516 18.375 1 98.44 79 GLN A C 1
ATOM 650 O O . GLN A 1 79 ? 18.172 7.629 18.359 1 98.44 79 GLN A O 1
ATOM 655 N N . ALA A 1 80 ? 16.188 8.062 17.516 1 98.44 80 ALA A N 1
ATOM 656 C CA . ALA A 1 80 ? 16.734 8.719 16.328 1 98.44 80 ALA A CA 1
ATOM 657 C C . ALA A 1 80 ? 17.062 10.18 16.625 1 98.44 80 ALA A C 1
ATOM 659 O O . ALA A 1 80 ? 17.562 10.898 15.758 1 98.44 80 ALA A O 1
ATOM 660 N N . GLY A 1 81 ? 16.703 10.68 17.812 1 98.19 81 GLY A N 1
ATOM 661 C CA . GLY A 1 81 ? 17.078 12.031 18.219 1 98.19 81 GLY A CA 1
ATOM 662 C C . GLY A 1 81 ? 15.977 13.047 17.969 1 98.19 81 GLY A C 1
ATOM 663 O O . GLY A 1 81 ? 16.219 14.25 17.984 1 98.19 81 GLY A O 1
ATOM 664 N N . VAL A 1 82 ? 14.82 12.594 17.75 1 98.75 82 VAL A N 1
ATOM 665 C CA . VAL A 1 82 ? 13.695 13.5 17.562 1 98.75 82 VAL A CA 1
ATOM 666 C C . VAL A 1 82 ? 13.266 14.086 18.906 1 98.75 82 VAL A C 1
ATOM 668 O O . VAL A 1 82 ? 13.141 13.352 19.891 1 98.75 82 VAL A O 1
ATOM 671 N N . ALA A 1 83 ? 13.008 15.391 18.938 1 98.25 83 ALA A N 1
ATOM 672 C CA . ALA A 1 83 ? 12.648 16.109 20.172 1 98.25 83 ALA A CA 1
ATOM 673 C C . ALA A 1 83 ? 11.297 15.641 20.688 1 98.25 83 ALA A C 1
ATOM 675 O O . ALA A 1 83 ? 10.414 15.258 19.922 1 98.25 83 ALA A O 1
ATOM 676 N N . ASP A 1 84 ? 11.078 15.688 22 1 97.94 84 ASP A N 1
ATOM 677 C CA . ASP A 1 84 ? 9.883 15.18 22.672 1 97.94 84 ASP A CA 1
ATOM 678 C C . ASP A 1 84 ? 8.625 15.859 22.125 1 97.94 84 ASP A C 1
ATOM 680 O O . ASP A 1 84 ? 7.594 15.203 21.953 1 97.94 84 ASP A O 1
ATOM 684 N N . ASP A 1 85 ? 8.695 17.109 21.938 1 97.44 85 ASP A N 1
ATOM 685 C CA . ASP A 1 85 ? 7.52 17.828 21.438 1 97.44 85 ASP A CA 1
ATOM 686 C C . ASP A 1 85 ? 7.137 17.359 20.047 1 97.44 85 ASP A C 1
ATOM 688 O O . ASP A 1 85 ? 5.953 17.219 19.734 1 97.44 85 ASP A O 1
ATOM 692 N N . MET A 1 86 ? 8.125 17.078 19.188 1 98.56 86 MET A N 1
ATOM 693 C CA . MET A 1 86 ? 7.828 16.578 17.844 1 98.56 86 MET A CA 1
ATOM 694 C C . MET A 1 86 ? 7.348 15.141 17.891 1 98.56 86 MET A C 1
ATOM 696 O O . MET A 1 86 ? 6.492 14.742 17.094 1 98.56 86 MET A O 1
ATOM 700 N N . VAL A 1 87 ? 7.934 14.328 18.781 1 98.81 87 VAL A N 1
ATOM 701 C CA . VAL A 1 87 ? 7.426 12.977 18.984 1 98.81 87 VAL A CA 1
ATOM 702 C C . VAL A 1 87 ? 5.934 13.031 19.297 1 98.81 87 VAL A C 1
ATOM 704 O O . VAL A 1 87 ? 5.145 12.258 18.75 1 98.81 87 VAL A O 1
ATOM 707 N N . TYR A 1 88 ? 5.512 13.945 20.172 1 98.75 88 TYR A N 1
ATOM 708 C CA . TYR A 1 88 ? 4.102 14.117 20.5 1 98.75 88 TYR A CA 1
ATOM 709 C C . TYR A 1 88 ? 3.299 14.516 19.281 1 98.75 88 TYR A C 1
ATOM 711 O O . TYR A 1 88 ? 2.258 13.922 18.984 1 98.75 88 TYR A O 1
ATOM 719 N N . SER A 1 89 ? 3.814 15.516 18.5 1 98.75 89 SER A N 1
ATOM 720 C CA . SER A 1 89 ? 3.125 16.031 17.328 1 98.75 89 SER A CA 1
ATOM 721 C C . SER A 1 89 ? 2.906 14.93 16.297 1 98.75 89 SER A C 1
ATOM 723 O O . SER A 1 89 ? 1.874 14.898 15.625 1 98.75 89 SER A O 1
ATOM 725 N N . ILE A 1 90 ? 3.855 14.039 16.188 1 98.88 90 ILE A N 1
ATOM 726 C CA . ILE A 1 90 ? 3.797 12.961 15.211 1 98.88 90 ILE A CA 1
ATOM 727 C C . ILE A 1 90 ? 2.801 11.898 15.68 1 98.88 90 ILE A C 1
ATOM 729 O O . ILE A 1 90 ? 1.913 11.5 14.922 1 98.88 90 ILE A O 1
ATOM 733 N N . CYS A 1 91 ? 2.846 11.523 16.938 1 98.75 91 CYS A N 1
ATOM 734 C CA . CYS A 1 91 ? 2.178 10.312 17.406 1 98.75 91 CYS A CA 1
ATOM 735 C C . CYS A 1 91 ? 0.729 10.602 17.781 1 98.75 91 CYS A C 1
ATOM 737 O O . CYS A 1 91 ? -0.107 9.695 17.797 1 98.75 91 CYS A O 1
ATOM 739 N N . CYS A 1 92 ? 0.373 11.797 18.016 1 98.5 92 CYS A N 1
ATOM 740 C CA . CYS A 1 92 ? -0.965 12.102 18.5 1 98.5 92 CYS A CA 1
ATOM 741 C C . CYS A 1 92 ? -2.006 11.93 17.406 1 98.5 92 CYS A C 1
ATOM 743 O O . CYS A 1 92 ? -3.209 11.922 17.672 1 98.5 92 CYS A O 1
ATOM 745 N N . HIS A 1 93 ? -1.557 11.68 16.125 1 98.56 93 HIS A N 1
ATOM 746 C CA . HIS A 1 93 ? -2.533 11.438 15.07 1 98.56 93 HIS A CA 1
ATOM 747 C C . HIS A 1 93 ? -3.291 10.141 15.297 1 98.56 93 HIS A C 1
ATOM 749 O O . HIS A 1 93 ? -4.324 9.898 14.672 1 98.56 93 HIS A O 1
ATOM 755 N N . GLY A 1 94 ? -2.85 9.32 16.234 1 97.62 94 GLY A N 1
ATOM 756 C CA . GLY A 1 94 ? -3.51 8.078 16.594 1 97.62 94 GLY A CA 1
ATOM 757 C C . GLY A 1 94 ? -4.551 8.242 17.688 1 97.62 94 GLY A C 1
ATOM 758 O O . GLY A 1 94 ? -5.141 7.262 18.141 1 97.62 94 GLY A O 1
ATOM 759 N N . TYR A 1 95 ? -4.836 9.445 18.047 1 98.06 95 TYR A N 1
ATOM 760 C CA . TYR A 1 95 ? -5.73 9.75 19.172 1 98.06 95 TYR A CA 1
ATOM 761 C C . TYR A 1 95 ? -7.094 9.094 18.969 1 98.06 95 TYR A C 1
ATOM 763 O O . TYR A 1 95 ? -7.746 9.32 17.938 1 98.06 95 TYR A O 1
ATOM 771 N N . GLY A 1 96 ? -7.457 8.266 19.969 1 95.25 96 GLY A N 1
ATOM 772 C CA . GLY A 1 96 ? -8.758 7.617 19.938 1 95.25 96 GLY A CA 1
ATOM 773 C C . GLY A 1 96 ? -8.797 6.414 19.016 1 95.25 96 GLY A C 1
ATOM 774 O O . GLY A 1 96 ? -9.836 5.773 18.859 1 95.25 96 GLY A O 1
ATOM 775 N N . ILE A 1 97 ? -7.699 6.141 18.438 1 92.81 97 ILE A N 1
ATOM 776 C CA . ILE A 1 97 ? -7.574 5.004 17.516 1 92.81 97 ILE A CA 1
ATOM 777 C C . ILE A 1 97 ? -6.605 3.98 18.109 1 92.81 97 ILE A C 1
ATOM 779 O O . ILE A 1 97 ? -6.984 2.834 18.359 1 92.81 97 ILE A O 1
ATOM 783 N N . CYS A 1 98 ? -5.441 4.484 18.469 1 93.31 98 CYS A N 1
ATOM 784 C CA . CYS A 1 98 ? -4.449 3.523 18.938 1 93.31 98 CYS A CA 1
ATOM 785 C C . CYS A 1 98 ? -3.67 4.086 20.125 1 93.31 98 CYS A C 1
ATOM 787 O O . CYS A 1 98 ? -2.918 3.361 20.781 1 93.31 98 CYS A O 1
ATOM 789 N N . ILE A 1 99 ? -3.846 5.359 20.375 1 96.12 99 ILE A N 1
ATOM 790 C CA . ILE A 1 99 ? -3.227 5.926 21.562 1 96.12 99 ILE A CA 1
ATOM 791 C C . ILE A 1 99 ? -4.148 6.984 22.172 1 96.12 99 ILE A C 1
ATOM 793 O O . ILE A 1 99 ? -5.184 7.32 21.594 1 96.12 99 ILE A O 1
ATOM 797 N N . ASP A 1 100 ? -3.734 7.602 23.312 1 97.38 100 ASP A N 1
ATOM 798 C CA . ASP A 1 100 ? -4.613 8.539 23.984 1 97.38 100 ASP A CA 1
ATOM 799 C C . ASP A 1 100 ? -4.027 9.953 23.984 1 97.38 100 ASP A C 1
ATOM 801 O O . ASP A 1 100 ? -4.52 10.844 24.672 1 97.38 100 ASP A O 1
ATOM 805 N N . TRP A 1 101 ? -3.008 10.234 23.219 1 98.19 101 TRP A N 1
ATOM 806 C CA . TRP A 1 101 ? -2.449 11.578 23.094 1 98.19 101 TRP A CA 1
ATOM 807 C C . TRP A 1 101 ? -3.334 12.445 22.203 1 98.19 101 TRP A C 1
ATOM 809 O O . TRP A 1 101 ? -3.406 12.242 20.984 1 98.19 101 TRP A O 1
ATOM 819 N N . GLU A 1 102 ? -3.895 13.453 22.766 1 98.5 102 GLU A N 1
ATOM 820 C CA . GLU A 1 102 ? -4.848 14.305 22.047 1 98.5 102 GLU A CA 1
ATOM 821 C C . GLU A 1 102 ? -4.133 15.391 21.266 1 98.5 102 GLU A C 1
ATOM 823 O O . GLU A 1 102 ? -3.271 16.094 21.797 1 98.5 102 GLU A O 1
ATOM 828 N N . PRO A 1 103 ? -4.496 15.586 19.953 1 98.75 103 PRO A N 1
ATOM 829 C CA . PRO A 1 103 ? -3.975 16.734 19.219 1 98.75 103 PRO A CA 1
ATOM 830 C C . PRO A 1 103 ? -4.344 18.062 19.875 1 98.75 103 PRO A C 1
ATOM 832 O O . PRO A 1 103 ? -5.508 18.281 20.234 1 98.75 103 PRO A O 1
ATOM 835 N N . LYS A 1 104 ? -3.406 18.922 20 1 97.94 104 LYS A N 1
ATOM 836 C CA . LYS A 1 104 ? -3.615 20.188 20.703 1 97.94 104 LYS A CA 1
ATOM 837 C C . LYS A 1 104 ? -3.393 21.375 19.766 1 97.94 104 LYS A C 1
ATOM 839 O O . LYS A 1 104 ? -4.168 22.328 19.766 1 97.94 104 LYS A O 1
ATOM 844 N N . GLU A 1 105 ? -2.383 21.297 19 1 98.12 105 GLU A N 1
ATOM 845 C CA . GLU A 1 105 ? -2.014 22.391 18.109 1 98.12 105 GLU A CA 1
ATOM 846 C C . GLU A 1 105 ? -2.701 22.25 16.75 1 98.12 105 GLU A C 1
ATOM 848 O O . GLU A 1 105 ? -3.133 21.156 16.375 1 98.12 105 GLU A O 1
ATOM 853 N N . LEU A 1 106 ? -2.801 23.375 16.047 1 98.56 106 LEU A N 1
ATOM 854 C CA . LEU A 1 106 ? -3.447 23.375 14.742 1 98.56 106 LEU A CA 1
ATOM 855 C C . LEU A 1 106 ? -2.816 22.344 13.82 1 98.56 106 LEU A C 1
ATOM 857 O O . LEU A 1 106 ? -3.527 21.578 13.164 1 98.56 106 LEU A O 1
ATOM 861 N N . MET A 1 107 ? -1.529 22.297 13.781 1 98.69 107 MET A N 1
ATOM 862 C CA . MET A 1 107 ? -0.793 21.375 12.914 1 98.69 107 MET A CA 1
ATOM 863 C C . MET A 1 107 ? -1.166 19.938 13.219 1 98.69 107 MET A C 1
ATOM 865 O O . MET A 1 107 ? -1.397 19.141 12.305 1 98.69 107 MET A O 1
ATOM 869 N N . GLU A 1 108 ? -1.226 19.578 14.477 1 98.88 108 GLU A N 1
ATOM 870 C CA . GLU A 1 108 ? -1.57 18.234 14.906 1 98.88 108 GLU A CA 1
ATOM 871 C C . GLU A 1 108 ? -2.984 17.859 14.469 1 98.88 108 GLU A C 1
ATOM 873 O O . GLU A 1 108 ? -3.225 16.719 14.031 1 98.88 108 GLU A O 1
ATOM 878 N N . ASN A 1 109 ? -3.871 18.797 14.562 1 98.88 109 ASN A N 1
ATOM 879 C CA . ASN A 1 109 ? -5.25 18.562 14.141 1 98.88 109 ASN A CA 1
ATOM 880 C C . ASN A 1 109 ? -5.359 18.453 12.625 1 98.88 109 ASN A C 1
ATOM 882 O O . ASN A 1 109 ? -6.191 17.703 12.117 1 98.88 109 ASN A O 1
ATOM 886 N N . VAL A 1 110 ? -4.539 19.188 11.922 1 98.94 110 VAL A N 1
ATOM 887 C CA . VAL A 1 110 ? -4.512 19.078 10.469 1 98.94 110 VAL A CA 1
ATOM 888 C C . VAL A 1 110 ? -4.031 17.688 10.062 1 98.94 110 VAL A C 1
ATOM 890 O O . VAL A 1 110 ? -4.629 17.031 9.195 1 98.94 110 VAL A O 1
ATOM 893 N N . LEU A 1 111 ? -2.973 17.203 10.695 1 98.94 111 LEU A N 1
ATOM 894 C CA . LEU A 1 111 ? -2.488 15.852 10.414 1 98.94 111 LEU A CA 1
ATOM 895 C C . LEU A 1 111 ? -3.57 14.812 10.695 1 98.94 111 LEU A C 1
ATOM 897 O O . LEU A 1 111 ? -3.82 13.93 9.875 1 98.94 111 LEU A O 1
ATOM 901 N N . PHE A 1 112 ? -4.188 14.922 11.852 1 98.81 112 PHE A N 1
ATOM 902 C CA . PHE A 1 112 ? -5.25 14.008 12.258 1 98.81 112 PHE A CA 1
ATOM 903 C C . PHE A 1 112 ? -6.367 13.977 11.219 1 98.81 112 PHE A C 1
ATOM 905 O O . PHE A 1 112 ? -6.859 12.906 10.867 1 98.81 112 PHE A O 1
ATOM 912 N N . ALA A 1 113 ? -6.711 15.109 10.656 1 98.62 113 ALA A N 1
ATOM 913 C CA . ALA A 1 113 ? -7.848 15.258 9.75 1 98.62 113 ALA A CA 1
ATOM 914 C C . ALA A 1 113 ? -7.496 14.781 8.344 1 98.62 113 ALA A C 1
ATOM 916 O O . ALA A 1 113 ? -8.32 14.148 7.68 1 98.62 113 ALA A O 1
ATOM 917 N N . ALA A 1 114 ? -6.312 15.039 7.926 1 98.5 114 ALA A N 1
ATOM 918 C CA . ALA A 1 114 ? -5.961 14.867 6.516 1 98.5 114 ALA A CA 1
ATOM 919 C C . ALA A 1 114 ? -5.441 13.461 6.242 1 98.5 114 ALA A C 1
ATOM 921 O O . ALA A 1 114 ? -5.57 12.953 5.125 1 98.5 114 ALA A O 1
ATOM 922 N N . ASP A 1 115 ? -4.887 12.773 7.203 1 98.12 115 ASP A N 1
ATOM 923 C CA . ASP A 1 115 ? -4.152 11.523 7.008 1 98.12 115 ASP A CA 1
ATOM 924 C C . ASP A 1 115 ? -5.031 10.477 6.332 1 98.12 115 ASP A C 1
ATOM 926 O O . ASP A 1 115 ? -4.812 10.133 5.168 1 98.12 115 ASP A O 1
ATOM 930 N N . GLU A 1 116 ? -6.145 10.109 6.965 1 94.25 116 GLU A N 1
ATOM 931 C CA . GLU A 1 116 ? -7.023 9.094 6.379 1 94.25 116 GLU A CA 1
ATOM 932 C C . GLU A 1 116 ? -7.648 9.594 5.078 1 94.25 116 GLU A C 1
ATOM 934 O O . GLU A 1 116 ? -7.855 8.812 4.145 1 94.25 116 GLU A O 1
ATOM 939 N N . LEU A 1 117 ? -7.883 10.859 5.027 1 98.38 117 LEU A N 1
ATOM 940 C CA . LEU A 1 117 ? -8.531 11.438 3.854 1 98.38 117 LEU A CA 1
ATOM 941 C C . LEU A 1 117 ? -7.613 11.352 2.635 1 98.38 117 LEU A C 1
ATOM 943 O O . LEU A 1 117 ? -8.086 11.156 1.513 1 98.38 117 LEU A O 1
ATOM 947 N N . THR A 1 118 ? -6.289 11.492 2.807 1 98.19 118 THR A N 1
ATOM 948 C CA . THR A 1 118 ? -5.371 11.359 1.681 1 98.19 118 THR A CA 1
ATOM 949 C C . THR A 1 118 ? -5.473 9.961 1.068 1 98.19 118 THR A C 1
ATOM 951 O O . THR A 1 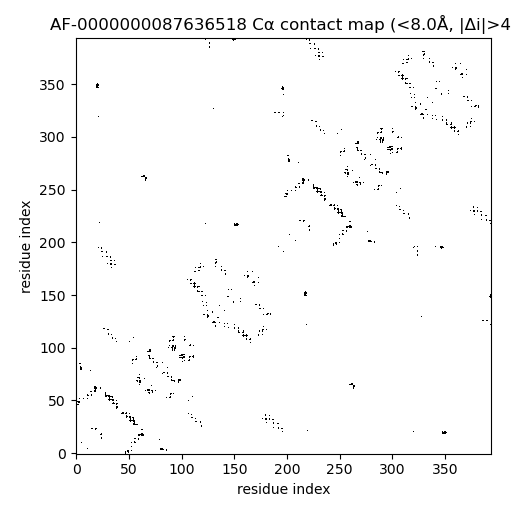118 ? -5.371 9.805 -0.15 1 98.19 118 THR A O 1
ATOM 954 N N . GLY A 1 119 ? -5.664 8.953 1.95 1 95.44 119 GLY A N 1
ATOM 955 C CA . GLY A 1 119 ? -5.867 7.605 1.455 1 95.44 119 GLY A CA 1
ATOM 956 C C . GLY A 1 119 ? -7.117 7.461 0.606 1 95.44 119 GLY A C 1
ATOM 957 O O . GLY A 1 119 ? -7.082 6.832 -0.456 1 95.44 119 GLY A O 1
ATOM 958 N N . LEU A 1 120 ? -8.188 8.031 1.055 1 96.88 120 LEU A N 1
ATOM 959 C CA . LEU A 1 120 ? -9.453 7.969 0.339 1 96.88 120 LEU A CA 1
ATOM 960 C C . LEU A 1 120 ? -9.352 8.672 -1.012 1 96.88 120 LEU A C 1
ATOM 962 O O . LEU A 1 120 ? -9.797 8.133 -2.029 1 96.88 120 LEU A O 1
ATOM 966 N N . ILE A 1 121 ? -8.719 9.805 -1.026 1 97.81 121 ILE A N 1
ATOM 967 C CA . ILE A 1 121 ? -8.555 10.57 -2.26 1 97.81 121 ILE A CA 1
ATOM 968 C C . ILE A 1 121 ? -7.645 9.805 -3.221 1 97.81 121 ILE A C 1
ATOM 970 O O . ILE A 1 121 ? -7.914 9.734 -4.422 1 97.81 121 ILE A O 1
ATOM 974 N N . GLY A 1 122 ? -6.605 9.25 -2.686 1 94.38 122 GLY A N 1
ATOM 975 C CA . GLY A 1 122 ? -5.734 8.422 -3.506 1 94.38 122 GLY A CA 1
ATOM 976 C C . GLY A 1 122 ? -6.457 7.25 -4.148 1 94.38 122 GLY A C 1
ATOM 977 O O . GLY A 1 122 ? -6.27 6.977 -5.336 1 94.38 122 GLY A O 1
ATOM 978 N N . ALA A 1 123 ? -7.25 6.562 -3.359 1 92.62 123 ALA A N 1
ATOM 979 C CA . ALA A 1 123 ? -8.047 5.453 -3.881 1 92.62 123 ALA A CA 1
ATOM 980 C C . ALA A 1 123 ? -8.992 5.922 -4.98 1 92.62 123 ALA A C 1
ATOM 982 O O . ALA A 1 123 ? -9.141 5.254 -6.004 1 92.62 123 ALA A O 1
ATOM 983 N N . ALA A 1 124 ? -9.602 7.031 -4.785 1 94.94 124 ALA A N 1
ATOM 984 C CA . ALA A 1 124 ? -10.516 7.594 -5.781 1 94.94 124 ALA A CA 1
ATOM 985 C C . ALA A 1 124 ? -9.773 7.941 -7.066 1 94.94 124 ALA A C 1
ATOM 987 O O . ALA A 1 124 ? -10.281 7.715 -8.164 1 94.94 124 ALA A O 1
ATOM 988 N N . ALA A 1 125 ? -8.602 8.492 -6.914 1 93.19 125 ALA A N 1
ATOM 989 C CA . ALA A 1 125 ? -7.805 8.859 -8.078 1 93.19 125 ALA A CA 1
ATOM 990 C C . ALA A 1 125 ? -7.461 7.633 -8.922 1 93.19 125 ALA A C 1
ATOM 992 O O . ALA A 1 125 ? -7.5 7.688 -10.148 1 93.19 125 ALA A O 1
ATOM 993 N N . LEU A 1 126 ? -7.156 6.566 -8.273 1 86.94 126 LEU A N 1
ATOM 994 C CA . LEU A 1 126 ? -6.758 5.336 -8.953 1 86.94 126 LEU A CA 1
ATOM 995 C C . LEU A 1 126 ? -7.898 4.789 -9.805 1 86.94 126 LEU A C 1
ATOM 997 O O . LEU A 1 126 ? -7.664 4.09 -10.789 1 86.94 126 LEU A O 1
ATOM 1001 N N . MET A 1 127 ? -9.117 5.16 -9.438 1 88.44 127 MET A N 1
ATOM 1002 C CA . MET A 1 127 ? -10.297 4.656 -10.133 1 88.44 127 MET A CA 1
ATOM 1003 C C . MET A 1 127 ? -10.594 5.492 -11.375 1 88.44 127 MET A C 1
ATOM 1005 O O . MET A 1 127 ? -11.375 5.078 -12.234 1 88.44 127 MET A O 1
ATOM 1009 N N . ARG A 1 128 ? -9.922 6.523 -11.453 1 88.44 128 ARG A N 1
ATOM 1010 C CA . ARG A 1 128 ? -10.125 7.375 -12.617 1 88.44 128 ARG A CA 1
ATOM 1011 C C . ARG A 1 128 ? -9.266 6.91 -13.789 1 88.44 128 ARG A C 1
ATOM 1013 O O . ARG A 1 128 ? -8.188 6.348 -13.594 1 88.44 128 ARG A O 1
ATOM 1020 N N . PRO A 1 129 ? -9.766 7.238 -15.008 1 86 129 PRO A N 1
ATOM 1021 C CA . PRO A 1 129 ? -8.953 6.887 -16.172 1 86 129 PRO A CA 1
ATOM 1022 C C . PRO A 1 129 ? -7.566 7.523 -16.141 1 86 129 PRO A C 1
ATOM 1024 O O . PRO A 1 129 ? -6.586 6.906 -16.562 1 86 129 PRO A O 1
ATOM 1027 N N . SER A 1 130 ? -7.453 8.664 -15.633 1 87.62 130 SER A N 1
ATOM 1028 C CA . SER A 1 130 ? -6.191 9.391 -15.586 1 87.62 130 SER A CA 1
ATOM 1029 C C . SER A 1 130 ? -5.305 8.891 -14.453 1 87.62 130 SER A C 1
ATOM 1031 O O . SER A 1 130 ? -4.113 9.203 -14.406 1 87.62 130 SER A O 1
ATOM 1033 N N . LYS A 1 131 ? -5.938 8.195 -13.453 1 89 131 LYS A N 1
ATOM 1034 C CA . LYS A 1 131 ? -5.273 7.785 -12.219 1 89 131 LYS A CA 1
ATOM 1035 C C . LYS A 1 131 ? -4.664 8.984 -11.5 1 89 131 LYS A C 1
ATOM 1037 O O . LYS A 1 131 ? -3.574 8.883 -10.93 1 89 131 LYS A O 1
ATOM 1042 N N . SER A 1 132 ? -5.305 10.18 -11.625 1 92.62 132 SER A N 1
ATOM 1043 C CA . SER A 1 132 ? -4.793 11.453 -11.133 1 92.62 132 SER A CA 1
ATOM 1044 C C . SER A 1 132 ? -5.828 12.172 -10.273 1 92.62 132 SER A C 1
ATOM 1046 O O . SER A 1 132 ? -7.031 11.992 -10.461 1 92.62 132 SER A O 1
ATOM 1048 N N . THR A 1 133 ? -5.324 12.961 -9.359 1 97 133 THR A N 1
ATOM 1049 C CA . THR A 1 133 ? -6.203 13.797 -8.547 1 97 133 THR A CA 1
ATOM 1050 C C . THR A 1 133 ? -6.562 15.078 -9.297 1 97 133 THR A C 1
ATOM 1052 O O . THR A 1 133 ? -7.508 15.773 -8.922 1 97 133 THR A O 1
ATOM 1055 N N . LYS A 1 134 ? -5.867 15.453 -10.273 1 97 134 LYS A N 1
ATOM 1056 C CA . LYS A 1 134 ? -5.914 16.766 -10.906 1 97 134 LYS A CA 1
ATOM 1057 C C . LYS A 1 134 ? -7.27 17.016 -11.555 1 97 134 LYS A C 1
ATOM 1059 O O . LYS A 1 134 ? -7.734 18.156 -11.609 1 97 134 LYS A O 1
ATOM 1064 N N . ASP A 1 135 ? -7.844 15.969 -12.016 1 96.88 135 ASP A N 1
ATOM 1065 C CA . ASP A 1 135 ? -9.125 16.156 -12.695 1 96.88 135 ASP A CA 1
ATOM 1066 C C . ASP A 1 135 ? -10.289 15.742 -11.797 1 96.88 135 ASP A C 1
ATOM 1068 O O . ASP A 1 135 ? -11.414 15.586 -12.266 1 96.88 135 ASP A O 1
ATOM 1072 N N . MET A 1 136 ? -10.094 15.547 -10.555 1 97.44 136 MET A N 1
ATOM 1073 C CA . MET A 1 136 ? -11.133 15.164 -9.602 1 97.44 136 MET A CA 1
ATOM 1074 C C . MET A 1 136 ? -11.852 16.391 -9.062 1 97.44 136 MET A C 1
ATOM 1076 O O . MET A 1 136 ? -11.219 17.406 -8.758 1 97.44 136 MET A O 1
ATOM 1080 N N . GLU A 1 137 ? -13.117 16.312 -9.008 1 98 137 GLU A N 1
ATOM 1081 C CA . GLU A 1 137 ? -13.93 17.406 -8.461 1 98 137 GLU A CA 1
ATOM 1082 C C . GLU A 1 137 ? -14.477 17.047 -7.086 1 98 137 GLU A C 1
ATOM 1084 O O . GLU A 1 137 ? -14.656 15.867 -6.766 1 98 137 GLU A O 1
ATOM 1089 N N . LEU A 1 138 ? -14.789 18.141 -6.34 1 98.38 138 LEU A N 1
ATOM 1090 C CA . LEU A 1 138 ? -15.328 17.938 -5 1 98.38 138 LEU A CA 1
ATOM 1091 C C . LEU A 1 138 ? -16.594 17.078 -5.043 1 98.38 138 LEU A C 1
ATOM 1093 O O . LEU A 1 138 ? -16.797 16.219 -4.172 1 98.38 138 LEU A O 1
ATOM 1097 N N . LYS A 1 139 ? -17.391 17.312 -6.02 1 97.94 139 LYS A N 1
ATOM 1098 C CA . LYS A 1 139 ? -18.641 16.562 -6.141 1 97.94 139 LYS A CA 1
ATOM 1099 C C . LYS A 1 139 ? -18.375 15.07 -6.227 1 97.94 139 LYS A C 1
ATOM 1101 O O . LYS A 1 139 ? -19.031 14.281 -5.547 1 97.94 139 LYS A O 1
ATOM 1106 N N . SER A 1 140 ? -17.469 14.672 -7.043 1 97.12 140 SER A N 1
ATOM 1107 C CA . SER A 1 140 ? -17.109 13.266 -7.203 1 97.12 140 SER A CA 1
ATOM 1108 C C . SER A 1 140 ? -16.516 12.703 -5.918 1 97.12 140 SER A C 1
ATOM 1110 O O . SER A 1 140 ? -16.797 11.555 -5.551 1 97.12 140 SER A O 1
ATOM 1112 N N . LEU A 1 141 ? -15.68 13.445 -5.27 1 97.94 141 LEU A N 1
ATOM 1113 C CA . LEU A 1 141 ? -15.07 13.008 -4.023 1 97.94 141 LEU A CA 1
ATOM 1114 C C . LEU A 1 141 ? -16.125 12.789 -2.943 1 97.94 141 LEU A C 1
ATOM 1116 O O . LEU A 1 141 ? -16.047 11.828 -2.174 1 97.94 141 LEU A O 1
ATOM 1120 N N . LYS A 1 142 ? -17.078 13.688 -2.861 1 98.06 142 LYS A N 1
ATOM 1121 C CA . LYS A 1 142 ? -18.156 13.57 -1.882 1 98.06 142 LYS A CA 1
ATOM 1122 C C . LYS A 1 142 ? -18.953 12.281 -2.082 1 98.06 142 LYS A C 1
ATOM 1124 O O . LYS A 1 142 ? -19.344 11.633 -1.112 1 98.06 142 LYS A O 1
ATOM 1129 N N . LYS A 1 143 ? -19.188 11.93 -3.281 1 97 143 LYS A N 1
ATOM 1130 C CA . LYS A 1 143 ? -19.891 10.68 -3.584 1 97 143 LYS A CA 1
ATOM 1131 C C . LYS A 1 143 ? -19.109 9.477 -3.061 1 97 143 LYS A C 1
ATOM 1133 O O . LYS A 1 143 ? -19.703 8.562 -2.477 1 97 143 LYS A O 1
ATOM 1138 N N . LYS A 1 144 ? -17.812 9.508 -3.287 1 96.12 144 LYS A N 1
ATOM 1139 C CA . LYS A 1 144 ? -16.953 8.43 -2.799 1 96.12 144 LYS A CA 1
ATOM 1140 C C . LYS A 1 144 ? -16.906 8.406 -1.274 1 96.12 144 LYS A C 1
ATOM 1142 O O . LYS A 1 144 ? -16.891 7.34 -0.662 1 96.12 144 LYS A O 1
ATOM 1147 N N . PHE A 1 145 ? -16.891 9.57 -0.676 1 97.69 145 PHE A N 1
ATOM 1148 C CA . PHE A 1 145 ? -16.875 9.68 0.778 1 97.69 145 PHE A CA 1
ATOM 1149 C C . PHE A 1 145 ? -18.141 9.086 1.376 1 97.69 145 PHE A C 1
ATOM 1151 O O . PHE A 1 145 ? -18.094 8.422 2.416 1 97.69 145 PHE A O 1
ATOM 1158 N N . LYS A 1 146 ? -19.234 9.25 0.772 1 96.94 146 LYS A N 1
ATOM 1159 C CA . LYS A 1 146 ? -20.531 8.789 1.275 1 96.94 146 LYS A CA 1
ATOM 1160 C C . LYS A 1 146 ? -20.672 7.277 1.105 1 96.94 146 LYS A C 1
ATOM 1162 O O . LYS A 1 146 ? -21.453 6.641 1.811 1 96.94 146 LYS A O 1
ATOM 1167 N N . ASP A 1 147 ? -19.953 6.777 0.188 1 94.69 147 ASP A N 1
ATOM 1168 C CA . ASP A 1 147 ? -19.969 5.336 -0.033 1 94.69 147 ASP A CA 1
ATOM 1169 C C . ASP A 1 147 ? -19.125 4.609 1.015 1 94.69 147 ASP A C 1
ATOM 1171 O O . ASP A 1 147 ? -17.906 4.523 0.887 1 94.69 147 ASP A O 1
ATOM 1175 N N . LYS A 1 148 ? -19.734 3.979 1.979 1 89.06 148 LYS A N 1
ATOM 1176 C CA . LYS A 1 148 ? -19.047 3.383 3.121 1 89.06 148 LYS A CA 1
ATOM 1177 C C . LYS A 1 148 ? -18.188 2.188 2.691 1 89.06 148 LYS A C 1
ATOM 1179 O O . LYS A 1 148 ? -17.234 1.826 3.371 1 89.06 148 LYS A O 1
ATOM 1184 N N . LYS A 1 149 ? -18.547 1.574 1.628 1 87.12 149 LYS A N 1
ATOM 1185 C CA . LYS A 1 149 ? -17.797 0.421 1.138 1 87.12 149 LYS A CA 1
ATOM 1186 C C . LYS A 1 149 ? -16.516 0.86 0.416 1 87.12 149 LYS A C 1
ATOM 1188 O O . LYS A 1 149 ? -15.555 0.1 0.334 1 87.12 149 LYS A O 1
ATOM 1193 N N . PHE A 1 150 ? -16.531 2.082 -0.122 1 92.88 150 PHE A N 1
ATOM 1194 C CA . PHE A 1 150 ? -15.375 2.604 -0.845 1 92.88 150 PHE A CA 1
ATOM 1195 C C . PHE A 1 150 ? -14.242 2.932 0.116 1 92.88 150 PHE A C 1
ATOM 1197 O O . PHE A 1 150 ? -14.414 3.727 1.042 1 92.88 150 PHE A O 1
ATOM 1204 N N . ALA A 1 151 ? -13.039 2.393 -0.236 1 91.19 151 ALA A N 1
ATOM 1205 C CA . ALA A 1 151 ? -11.891 2.662 0.619 1 91.19 151 ALA A CA 1
ATOM 1206 C C . ALA A 1 151 ? -12.258 2.545 2.094 1 91.19 151 ALA A C 1
ATOM 1208 O O . ALA A 1 151 ? -12.023 3.469 2.877 1 91.19 151 ALA A O 1
ATOM 1209 N N . ALA A 1 152 ? -12.766 1.401 2.48 1 89.88 152 ALA A N 1
ATOM 1210 C CA . ALA A 1 152 ? -13.328 1.158 3.807 1 89.88 152 ALA A CA 1
ATOM 1211 C C . ALA A 1 152 ? -12.258 1.266 4.887 1 89.88 152 ALA A C 1
ATOM 1213 O O . ALA A 1 152 ? -12.562 1.489 6.059 1 89.88 152 ALA A O 1
ATOM 1214 N N . GLY A 1 153 ? -11.055 1.202 4.43 1 88.62 153 GLY A N 1
ATOM 1215 C CA . GLY A 1 153 ? -9.961 1.333 5.371 1 88.62 153 GLY A CA 1
ATOM 1216 C C . GLY A 1 153 ? -9.711 2.766 5.801 1 88.62 153 GLY A C 1
ATOM 1217 O O . GLY A 1 153 ? -8.984 3.012 6.77 1 88.62 153 GLY A O 1
ATOM 1218 N N . CYS A 1 154 ? -10.305 3.674 5.145 1 94 154 CYS A N 1
ATOM 1219 C CA . CYS A 1 154 ? -10.25 5.086 5.496 1 94 154 CYS A CA 1
ATOM 1220 C C . CYS A 1 154 ? -11.484 5.496 6.293 1 94 154 CYS A C 1
ATOM 1222 O O . CYS A 1 154 ? -12.547 5.754 5.719 1 94 154 CYS A O 1
ATOM 1224 N N . SER A 1 155 ? -11.336 5.66 7.547 1 94.69 155 SER A N 1
ATOM 1225 C CA . SER A 1 155 ? -12.469 5.82 8.453 1 94.69 155 SER A CA 1
ATOM 1226 C C . SER A 1 155 ? -13.172 7.156 8.227 1 94.69 155 SER A C 1
ATOM 1228 O O . SER A 1 155 ? -12.586 8.219 8.461 1 94.69 155 SER A O 1
ATOM 1230 N N . ARG A 1 156 ? -14.453 7.074 7.914 1 97.62 156 ARG A N 1
ATOM 1231 C CA . ARG A 1 156 ? -15.258 8.281 7.766 1 97.62 156 ARG A CA 1
ATOM 1232 C C . ARG A 1 156 ? -15.422 9 9.102 1 97.62 156 ARG A C 1
ATOM 1234 O O . ARG A 1 156 ? -15.5 10.227 9.141 1 97.62 156 ARG A O 1
ATOM 1241 N N . ASP A 1 157 ? -15.539 8.227 10.117 1 97.62 157 ASP A N 1
ATOM 1242 C CA . ASP A 1 157 ? -15.727 8.805 11.445 1 97.62 157 ASP A CA 1
ATOM 1243 C C . ASP A 1 157 ? -14.492 9.594 11.875 1 97.62 157 ASP A C 1
ATOM 1245 O O . ASP A 1 157 ? -14.609 10.68 12.453 1 97.62 157 ASP A O 1
ATOM 1249 N N . VAL A 1 158 ? -13.336 9.07 11.555 1 97.25 158 VAL A N 1
ATOM 1250 C CA . VAL A 1 158 ? -12.094 9.758 11.898 1 97.25 158 VAL A CA 1
ATOM 1251 C C . VAL A 1 158 ? -11.969 11.039 11.078 1 97.25 158 VAL A C 1
ATOM 1253 O O . VAL A 1 158 ? -11.586 12.086 11.602 1 97.25 158 VAL A O 1
ATOM 1256 N N . ILE A 1 159 ? -12.312 10.984 9.812 1 98.31 159 ILE A N 1
ATOM 1257 C CA . ILE A 1 159 ? -12.242 12.141 8.93 1 98.31 159 ILE A CA 1
ATOM 1258 C C . ILE A 1 159 ? -13.203 13.227 9.422 1 98.31 159 ILE A C 1
ATOM 1260 O O . ILE A 1 159 ? -12.828 14.391 9.539 1 98.31 159 ILE A O 1
ATOM 1264 N N . LYS A 1 160 ? -14.391 12.852 9.773 1 98.62 160 LYS A N 1
ATOM 1265 C CA . LYS A 1 160 ? -15.375 13.797 10.297 1 98.62 160 LYS A CA 1
ATOM 1266 C C . LYS A 1 160 ? -14.914 14.406 11.609 1 98.62 160 LYS A C 1
ATOM 1268 O O . LYS A 1 160 ? -15.047 15.617 11.828 1 98.62 160 LYS A O 1
ATOM 1273 N N . ALA A 1 161 ? -14.406 13.57 12.477 1 98.5 161 ALA A N 1
ATOM 1274 C CA . ALA A 1 161 ? -13.875 14.062 13.742 1 98.5 161 ALA A CA 1
ATOM 1275 C C . ALA A 1 161 ? -12.758 15.07 13.523 1 98.5 161 ALA A C 1
ATOM 1277 O O . ALA A 1 161 ? -12.633 16.047 14.266 1 98.5 161 ALA A O 1
ATOM 1278 N N . GLY A 1 162 ? -11.945 14.781 12.5 1 98.62 162 GLY A N 1
ATOM 1279 C CA . GLY A 1 162 ? -10.891 15.719 12.148 1 98.62 162 GLY A CA 1
ATOM 1280 C C . GLY A 1 162 ? -11.414 17.078 11.711 1 98.62 162 GLY A C 1
ATOM 1281 O O . GLY A 1 162 ? -10.906 18.109 12.156 1 98.62 162 GLY A O 1
ATOM 1282 N N . ALA A 1 163 ? -12.414 17.078 10.883 1 98.81 163 ALA A N 1
ATOM 1283 C CA . ALA A 1 163 ? -13.031 18.328 10.469 1 98.81 163 ALA A CA 1
ATOM 1284 C C . ALA A 1 163 ? -13.586 19.078 11.68 1 98.81 163 ALA A C 1
ATOM 1286 O O . ALA A 1 163 ? -13.359 20.281 11.82 1 98.81 163 ALA A O 1
ATOM 1287 N N . ASP A 1 164 ? -14.258 18.406 12.531 1 98.75 164 ASP A N 1
ATOM 1288 C CA . ASP A 1 164 ? -14.852 19 13.727 1 98.75 164 ASP A CA 1
ATOM 1289 C C . ASP A 1 164 ? -13.789 19.641 14.609 1 98.75 164 ASP A C 1
ATOM 1291 O O . ASP A 1 164 ? -13.969 20.75 15.109 1 98.75 164 ASP A O 1
ATOM 1295 N N . ARG A 1 165 ? -12.734 18.953 14.789 1 98.44 165 ARG A N 1
ATOM 1296 C CA . ARG A 1 165 ? -11.664 19.453 15.648 1 98.44 165 ARG A CA 1
ATOM 1297 C C . ARG A 1 165 ? -11.078 20.734 15.094 1 98.44 165 ARG A C 1
ATOM 1299 O O . ARG A 1 165 ? -10.633 21.609 15.859 1 98.44 165 ARG A O 1
ATOM 1306 N N . LEU A 1 166 ? -11.141 20.844 13.781 1 98.75 166 LEU A N 1
ATOM 1307 C CA . LEU A 1 166 ? -10.586 22.031 13.133 1 98.75 166 LEU A CA 1
ATOM 1308 C C . LEU A 1 166 ? -11.625 23.141 13.047 1 98.75 166 LEU A C 1
ATOM 1310 O O . LEU A 1 166 ? -11.312 24.266 12.641 1 98.75 166 LEU A O 1
ATOM 1314 N N . GLY A 1 167 ? -12.805 22.766 13.414 1 98.56 167 GLY A N 1
ATOM 1315 C CA . GLY A 1 167 ? -13.898 23.719 13.25 1 98.56 167 GLY A CA 1
ATOM 1316 C C . GLY A 1 167 ? -14.281 23.938 11.797 1 98.56 167 GLY A C 1
ATOM 1317 O O . GLY A 1 167 ? -14.742 25.016 11.43 1 98.56 167 GLY A O 1
ATOM 1318 N N . TRP A 1 168 ? -13.984 23 10.977 1 98.69 168 TRP A N 1
ATOM 1319 C CA . TRP A 1 168 ? -14.305 23.094 9.555 1 98.69 168 TRP A CA 1
ATOM 1320 C C . TRP A 1 168 ? -15.547 22.266 9.227 1 98.69 168 TRP A C 1
ATOM 1322 O O . TRP A 1 168 ? -15.773 21.219 9.82 1 98.69 168 TRP A O 1
ATOM 1332 N N . GLU A 1 169 ? -16.25 22.781 8.219 1 98.62 169 GLU A N 1
ATOM 1333 C CA . GLU A 1 169 ? -17.203 21.875 7.586 1 98.62 169 GLU A CA 1
ATOM 1334 C C . GLU A 1 169 ? -16.484 20.734 6.863 1 98.62 169 GLU A C 1
ATOM 1336 O O . GLU A 1 169 ? -15.375 20.906 6.363 1 98.62 169 GLU A O 1
ATOM 1341 N N . LEU A 1 170 ? -17.188 19.641 6.824 1 98.69 170 LEU A N 1
ATOM 1342 C CA . LEU A 1 170 ? -16.609 18.484 6.145 1 98.69 170 LEU A CA 1
ATOM 1343 C C . LEU A 1 170 ? -16.203 18.844 4.719 1 98.69 170 LEU A C 1
ATOM 1345 O O . LEU A 1 170 ? -15.109 18.484 4.273 1 98.69 170 LEU A O 1
ATOM 1349 N N . ASP A 1 171 ? -17.031 19.594 4 1 98.69 171 ASP A N 1
ATOM 1350 C CA . ASP A 1 171 ? -16.75 19.969 2.619 1 98.69 171 ASP A CA 1
ATOM 1351 C C . ASP A 1 171 ? -15.477 20.812 2.533 1 98.69 171 ASP A C 1
ATOM 1353 O O . ASP A 1 171 ? -14.742 20.734 1.547 1 98.69 171 ASP A O 1
ATOM 1357 N N . GLU A 1 172 ? -15.281 21.562 3.52 1 98.69 172 GLU A N 1
ATOM 1358 C CA . GLU A 1 172 ? -14.07 22.375 3.547 1 98.69 172 GLU A CA 1
ATOM 1359 C C . GLU A 1 172 ? -12.828 21.516 3.676 1 98.69 172 GLU A C 1
ATOM 1361 O O . GLU A 1 172 ? -11.844 21.719 2.965 1 98.69 172 GLU A O 1
ATOM 1366 N N . LEU A 1 173 ? -12.859 20.547 4.566 1 98.88 173 LEU A N 1
ATOM 1367 C CA . LEU A 1 173 ? -11.734 19.625 4.719 1 98.88 173 LEU A CA 1
ATOM 1368 C C . LEU A 1 173 ? -11.492 18.844 3.432 1 98.88 173 LEU A C 1
ATOM 1370 O O . LEU A 1 173 ? -10.352 18.719 2.98 1 98.88 173 LEU A O 1
ATOM 1374 N N . LEU A 1 174 ? -12.578 18.297 2.801 1 98.88 174 LEU A N 1
ATOM 1375 C CA . LEU A 1 174 ? -12.469 17.547 1.559 1 98.88 174 LEU A CA 1
ATOM 1376 C C . LEU A 1 174 ? -11.844 18.391 0.458 1 98.88 174 LEU A C 1
ATOM 1378 O O . LEU A 1 174 ? -10.922 17.938 -0.231 1 98.88 174 LEU A O 1
ATOM 1382 N N . SER A 1 175 ? -12.328 19.594 0.399 1 98.75 175 SER A N 1
ATOM 1383 C CA . SER A 1 175 ? -11.875 20.5 -0.65 1 98.75 175 SER A CA 1
ATOM 1384 C C . SER A 1 175 ? -10.414 20.875 -0.454 1 98.75 175 SER A C 1
ATOM 1386 O O . SER A 1 175 ? -9.625 20.859 -1.404 1 98.75 175 SER A O 1
ATOM 1388 N N . LYS A 1 176 ? -10.055 21.219 0.727 1 98.88 176 LYS A N 1
ATOM 1389 C CA . LYS A 1 176 ? -8.688 21.656 0.998 1 98.88 176 LYS A CA 1
ATOM 1390 C C . LYS A 1 176 ? -7.691 20.516 0.807 1 98.88 176 LYS A C 1
ATOM 1392 O O . LYS A 1 176 ? -6.621 20.719 0.228 1 98.88 176 LYS A O 1
ATOM 1397 N N . THR A 1 177 ? -8.016 19.344 1.289 1 98.94 177 THR A N 1
ATOM 1398 C CA . THR A 1 177 ? -7.094 18.219 1.156 1 98.94 177 THR A CA 1
ATOM 1399 C C . THR A 1 177 ? -6.98 17.781 -0.302 1 98.94 177 THR A C 1
ATOM 1401 O O . THR A 1 177 ? -5.891 17.438 -0.767 1 98.94 177 THR A O 1
ATOM 1404 N N . LEU A 1 178 ? -8.086 17.812 -1.013 1 98.81 178 LEU A N 1
ATOM 1405 C CA . LEU A 1 178 ? -8.047 17.547 -2.447 1 98.81 178 LEU A CA 1
ATOM 1406 C C . LEU A 1 178 ? -7.156 18.562 -3.16 1 98.81 178 LEU A C 1
ATOM 1408 O O . LEU A 1 178 ? -6.32 18.188 -3.988 1 98.81 178 LEU A O 1
ATOM 1412 N N . ALA A 1 179 ? -7.336 19.844 -2.826 1 98.81 179 ALA A N 1
ATOM 1413 C CA . ALA A 1 179 ? -6.516 20.891 -3.42 1 98.81 179 ALA A CA 1
ATOM 1414 C C . ALA A 1 179 ? -5.035 20.656 -3.133 1 98.81 179 ALA A C 1
ATOM 1416 O O . ALA A 1 179 ? -4.188 20.875 -4.004 1 98.81 179 ALA A O 1
ATOM 1417 N N . ALA A 1 180 ? -4.75 20.281 -1.958 1 98.88 180 ALA A N 1
ATOM 1418 C CA . ALA A 1 180 ? -3.365 19.984 -1.583 1 98.88 180 ALA A CA 1
ATOM 1419 C C . ALA A 1 180 ? -2.783 18.875 -2.441 1 98.88 180 ALA A C 1
ATOM 1421 O O . ALA A 1 180 ? -1.681 19 -2.979 1 98.88 180 ALA A O 1
ATOM 1422 N N . MET A 1 181 ? -3.504 17.812 -2.562 1 98.62 181 MET A N 1
ATOM 1423 C CA . MET A 1 181 ? -3.008 16.656 -3.318 1 98.62 181 MET A CA 1
ATOM 1424 C C . MET A 1 181 ? -2.934 16.984 -4.809 1 98.62 181 MET A C 1
ATOM 1426 O O . MET A 1 181 ? -2.059 16.469 -5.512 1 98.62 181 MET A O 1
ATOM 1430 N N . GLN A 1 182 ? -3.836 17.797 -5.293 1 98.5 182 GLN A N 1
ATOM 1431 C CA . GLN A 1 182 ? -3.768 18.25 -6.68 1 98.5 182 GLN A CA 1
ATOM 1432 C C . GLN A 1 182 ? -2.531 19.109 -6.918 1 98.5 182 GLN A C 1
ATOM 1434 O O . GLN A 1 182 ? -1.785 18.891 -7.871 1 98.5 182 GLN A O 1
ATOM 1439 N N . ALA A 1 183 ? -2.352 20.047 -6.055 1 98.56 183 ALA A N 1
ATOM 1440 C CA . ALA A 1 183 ? -1.251 21 -6.195 1 98.56 183 ALA A CA 1
ATOM 1441 C C . ALA A 1 183 ? 0.099 20.297 -6.082 1 98.56 183 ALA A C 1
ATOM 1443 O O . ALA A 1 183 ? 1.064 20.672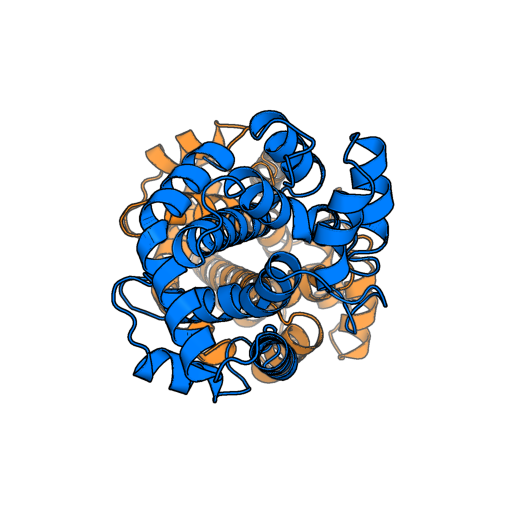 -6.746 1 98.56 183 ALA A O 1
ATOM 1444 N N . MET A 1 184 ? 0.12 19.25 -5.297 1 98.19 184 MET A N 1
ATOM 1445 C CA . MET A 1 184 ? 1.402 18.641 -4.945 1 98.19 184 MET A CA 1
ATOM 1446 C C . MET A 1 184 ? 1.635 17.359 -5.73 1 98.19 184 MET A C 1
ATOM 1448 O O . MET A 1 184 ? 2.676 16.719 -5.582 1 98.19 184 MET A O 1
ATOM 1452 N N . GLU A 1 185 ? 0.743 16.984 -6.578 1 96.5 185 GLU A N 1
ATOM 1453 C CA . GLU A 1 185 ? 0.767 15.672 -7.219 1 96.5 185 GLU A CA 1
ATOM 1454 C C . GLU A 1 185 ? 2.08 15.445 -7.961 1 96.5 185 GLU A C 1
ATOM 1456 O O . GLU A 1 185 ? 2.727 14.414 -7.785 1 96.5 185 GLU A O 1
ATOM 1461 N N . ASP A 1 186 ? 2.537 16.406 -8.781 1 95.12 186 ASP A N 1
ATOM 1462 C CA . ASP A 1 186 ? 3.77 16.234 -9.547 1 95.12 186 ASP A CA 1
ATOM 1463 C C . ASP A 1 186 ? 4.98 16.109 -8.625 1 95.12 186 ASP A C 1
ATOM 1465 O O . ASP A 1 186 ? 5.891 15.328 -8.898 1 95.12 186 ASP A O 1
ATOM 1469 N N . HIS A 1 187 ? 4.945 16.938 -7.566 1 96.81 187 HIS A N 1
ATOM 1470 C CA . HIS A 1 187 ? 6.027 16.875 -6.59 1 96.81 187 HIS A CA 1
ATOM 1471 C C . HIS A 1 187 ? 6.082 15.508 -5.922 1 96.81 187 HIS A C 1
ATOM 1473 O O . HIS A 1 187 ? 7.16 14.93 -5.77 1 96.81 187 HIS A O 1
ATOM 1479 N N . ILE A 1 188 ? 4.977 14.969 -5.562 1 95.69 188 ILE A N 1
ATOM 1480 C CA . ILE A 1 188 ? 4.895 13.672 -4.906 1 95.69 188 ILE A CA 1
ATOM 1481 C C . ILE A 1 188 ? 5.426 12.586 -5.84 1 95.69 188 ILE A C 1
ATOM 1483 O O . ILE A 1 188 ? 6.207 11.727 -5.422 1 95.69 188 ILE A O 1
ATOM 1487 N N . ILE A 1 189 ? 5.047 12.688 -7.098 1 91.38 189 ILE A N 1
ATOM 1488 C CA . ILE A 1 189 ? 5.48 11.719 -8.094 1 91.38 189 ILE A CA 1
ATOM 1489 C C . ILE A 1 189 ? 6.996 11.797 -8.273 1 91.38 189 ILE A C 1
ATOM 1491 O O . ILE A 1 189 ? 7.68 10.773 -8.32 1 91.38 189 ILE A O 1
ATOM 1495 N N . THR A 1 190 ? 7.504 12.977 -8.336 1 94.38 190 THR A N 1
ATOM 1496 C CA . THR A 1 190 ? 8.938 13.188 -8.484 1 94.38 190 THR A CA 1
ATOM 1497 C C . THR A 1 190 ? 9.695 12.617 -7.289 1 94.38 190 THR A C 1
ATOM 1499 O O . THR A 1 190 ? 10.703 11.922 -7.453 1 94.38 190 THR A O 1
ATOM 1502 N N . GLU A 1 191 ? 9.188 12.922 -6.121 1 95.44 191 GLU A N 1
ATOM 1503 C CA . GLU A 1 191 ? 9.812 12.414 -4.906 1 95.44 191 GLU A CA 1
ATOM 1504 C C . GLU A 1 191 ? 9.734 10.891 -4.844 1 95.44 191 GLU A C 1
ATOM 1506 O O . GLU A 1 191 ? 10.688 10.234 -4.434 1 95.44 191 GLU A O 1
ATOM 1511 N N . TYR A 1 192 ? 8.594 10.391 -5.18 1 93.56 192 TYR A N 1
ATOM 1512 C CA . TYR A 1 192 ? 8.43 8.945 -5.215 1 93.56 192 TYR A CA 1
ATOM 1513 C C . TYR A 1 192 ? 9.477 8.297 -6.125 1 93.56 192 TYR A C 1
ATOM 1515 O O . TYR A 1 192 ? 10.102 7.305 -5.75 1 93.56 192 TYR A O 1
ATOM 1523 N N . ASN A 1 193 ? 9.688 8.898 -7.324 1 89.56 193 ASN A N 1
ATOM 1524 C CA . ASN A 1 193 ? 10.672 8.391 -8.273 1 89.56 193 ASN A CA 1
ATOM 1525 C C . ASN A 1 193 ? 12.078 8.43 -7.691 1 89.56 193 ASN A C 1
ATOM 1527 O O . ASN A 1 193 ? 12.875 7.516 -7.914 1 89.56 193 ASN A O 1
ATOM 1531 N N . GLN A 1 194 ? 12.32 9.422 -6.949 1 92 194 GLN A N 1
ATOM 1532 C CA . GLN A 1 194 ? 13.648 9.594 -6.367 1 92 194 GLN A CA 1
ATOM 1533 C C . GLN A 1 194 ? 13.867 8.625 -5.207 1 92 194 GLN A C 1
ATOM 1535 O O . GLN A 1 194 ? 14.969 8.109 -5.023 1 92 194 GLN A O 1
ATOM 1540 N N . GLN A 1 195 ? 12.805 8.336 -4.445 1 92.25 195 GLN A N 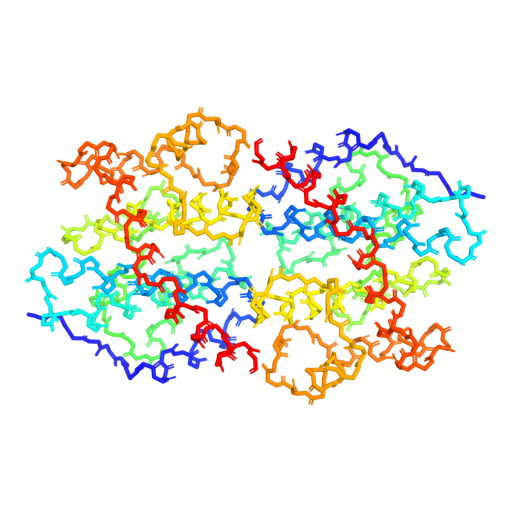1
ATOM 1541 C CA . GLN A 1 195 ? 12.977 7.605 -3.199 1 92.25 195 GLN A CA 1
ATOM 1542 C C . GLN A 1 195 ? 12.773 6.105 -3.406 1 92.25 195 GLN A C 1
ATOM 1544 O O . GLN A 1 195 ? 13.336 5.289 -2.682 1 92.25 195 GLN A O 1
ATOM 1549 N N . VAL A 1 196 ? 11.93 5.836 -4.293 1 86.25 196 VAL A N 1
ATOM 1550 C CA . VAL A 1 196 ? 11.617 4.438 -4.562 1 86.25 196 VAL A CA 1
ATOM 1551 C C . VAL A 1 196 ? 12.344 3.984 -5.828 1 86.25 196 VAL A C 1
ATOM 1553 O O . VAL A 1 196 ? 12.734 2.82 -5.949 1 86.25 196 VAL A O 1
ATOM 1556 N N . GLY A 1 197 ? 12.5 4.84 -6.957 1 70.62 197 GLY A N 1
ATOM 1557 C CA . GLY A 1 197 ? 13.102 4.582 -8.258 1 70.62 197 GLY A CA 1
ATOM 1558 C C . GLY A 1 197 ? 14.617 4.547 -8.219 1 70.62 197 GLY A C 1
ATOM 1559 O O . GLY A 1 197 ? 15.227 4.941 -7.223 1 70.62 197 GLY A O 1
ATOM 1560 N N . MET B 1 1 ? -6.496 -33.031 -9.695 1 85.81 1 MET B N 1
ATOM 1561 C CA . MET B 1 1 ? -6.832 -31.672 -10.086 1 85.81 1 MET B CA 1
ATOM 1562 C C . MET B 1 1 ? -7.305 -30.859 -8.883 1 85.81 1 MET B C 1
ATOM 1564 O O . MET B 1 1 ? -8.164 -31.312 -8.125 1 85.81 1 MET B O 1
ATOM 1568 N N . HIS B 1 2 ? -6.664 -29.688 -8.672 1 93.88 2 HIS B N 1
ATOM 1569 C CA . HIS B 1 2 ? -7.027 -28.859 -7.52 1 93.88 2 HIS B CA 1
ATOM 1570 C C . HIS B 1 2 ? -8.273 -28.031 -7.805 1 93.88 2 HIS B C 1
ATOM 1572 O O . HIS B 1 2 ? -8.445 -27.531 -8.922 1 93.88 2 HIS B O 1
ATOM 1578 N N . THR B 1 3 ? -9.094 -28.016 -6.801 1 95.25 3 THR B N 1
ATOM 1579 C CA . THR B 1 3 ? -10.273 -27.156 -6.867 1 95.25 3 THR B CA 1
ATOM 1580 C C . THR B 1 3 ? -10.281 -26.156 -5.723 1 95.25 3 THR B C 1
ATOM 1582 O O . THR B 1 3 ? -9.859 -26.469 -4.609 1 95.25 3 THR B O 1
ATOM 1585 N N . PRO B 1 4 ? -10.828 -24.969 -6.008 1 97.56 4 PRO B N 1
ATOM 1586 C CA . PRO B 1 4 ? -10.891 -23.984 -4.93 1 97.56 4 PRO B CA 1
ATOM 1587 C C . PRO B 1 4 ? -11.742 -24.438 -3.75 1 97.56 4 PRO B C 1
ATOM 1589 O O . PRO B 1 4 ? -12.75 -25.125 -3.943 1 97.56 4 PRO B O 1
ATOM 1592 N N . SER B 1 5 ? -11.344 -24 -2.623 1 97.88 5 SER B N 1
ATOM 1593 C CA . SER B 1 5 ? -12.047 -24.391 -1.407 1 97.88 5 SER B CA 1
ATOM 1594 C C . SER B 1 5 ? -13.266 -23.516 -1.161 1 97.88 5 SER B C 1
ATOM 1596 O O . SER B 1 5 ? -14.211 -23.938 -0.489 1 97.88 5 SER B O 1
ATOM 1598 N N . LEU B 1 6 ? -13.273 -22.297 -1.616 1 98.5 6 LEU B N 1
ATOM 1599 C CA . LEU B 1 6 ? -14.328 -21.312 -1.411 1 98.5 6 LEU B CA 1
ATOM 1600 C C . LEU B 1 6 ? -14.844 -20.781 -2.746 1 98.5 6 LEU B C 1
ATOM 1602 O O . LEU B 1 6 ? -14.156 -20.875 -3.764 1 98.5 6 LEU B O 1
ATOM 1606 N N . SER B 1 7 ? -16.094 -20.281 -2.689 1 98.31 7 SER B N 1
ATOM 1607 C CA . SER B 1 7 ? -16.453 -19.438 -3.818 1 98.31 7 SER B CA 1
ATOM 1608 C C . SER B 1 7 ? -15.586 -18.172 -3.865 1 98.31 7 SER B C 1
ATOM 1610 O O . SER B 1 7 ? -15.023 -17.766 -2.848 1 98.31 7 SER B O 1
ATOM 1612 N N . ARG B 1 8 ? -15.445 -17.594 -5.043 1 98.12 8 ARG B N 1
ATOM 1613 C CA . ARG B 1 8 ? -14.648 -16.375 -5.137 1 98.12 8 ARG B CA 1
ATOM 1614 C C . ARG B 1 8 ? -15.234 -15.266 -4.262 1 98.12 8 ARG B C 1
ATOM 1616 O O . ARG B 1 8 ? -14.492 -14.5 -3.641 1 98.12 8 ARG B O 1
ATOM 1623 N N . GLU B 1 9 ? -16.578 -15.18 -4.227 1 97.75 9 GLU B N 1
ATOM 1624 C CA . GLU B 1 9 ? -17.25 -14.18 -3.398 1 97.75 9 GLU B CA 1
ATOM 1625 C C . GLU B 1 9 ? -16.891 -14.352 -1.926 1 97.75 9 GLU B C 1
ATOM 1627 O O . GLU B 1 9 ? -16.562 -13.375 -1.242 1 97.75 9 GLU B O 1
ATOM 1632 N N . THR B 1 10 ? -16.891 -15.555 -1.431 1 98.56 10 THR B N 1
ATOM 1633 C CA . THR B 1 10 ? -16.547 -15.844 -0.043 1 98.56 10 THR B CA 1
ATOM 1634 C C . THR B 1 10 ? -15.07 -15.547 0.216 1 98.56 10 THR B C 1
ATOM 1636 O O . THR B 1 10 ? -14.719 -15.023 1.273 1 98.56 10 THR B O 1
ATOM 1639 N N . ALA B 1 11 ? -14.234 -15.906 -0.767 1 98.75 11 ALA B N 1
ATOM 1640 C CA . ALA B 1 11 ? -12.805 -15.641 -0.641 1 98.75 11 ALA B CA 1
ATOM 1641 C C . ALA B 1 11 ? -12.531 -14.141 -0.565 1 98.75 11 ALA B C 1
ATOM 1643 O O . ALA B 1 11 ? -11.688 -13.695 0.221 1 98.75 11 ALA B O 1
ATOM 1644 N N . LEU B 1 12 ? -13.227 -13.344 -1.372 1 98.19 12 LEU B N 1
ATOM 1645 C CA . LEU B 1 12 ? -13.086 -11.891 -1.364 1 98.19 12 LEU B CA 1
ATOM 1646 C C . LEU B 1 12 ? -13.531 -11.312 -0.026 1 98.19 12 LEU B C 1
ATOM 1648 O O . LEU B 1 12 ? -12.891 -10.398 0.505 1 98.19 12 LEU B O 1
ATOM 1652 N N . GLU B 1 13 ? -14.648 -11.812 0.493 1 97.38 13 GLU B N 1
ATOM 1653 C CA . GLU B 1 13 ? -15.125 -11.367 1.799 1 97.38 13 GLU B CA 1
ATOM 1654 C C . GLU B 1 13 ? -14.102 -11.68 2.893 1 97.38 13 GLU B C 1
ATOM 1656 O O . GLU B 1 13 ? -13.875 -10.859 3.785 1 97.38 13 GLU B O 1
ATOM 1661 N N . LEU B 1 14 ? -13.539 -12.875 2.812 1 98.44 14 LEU B N 1
ATOM 1662 C CA . LEU B 1 14 ? -12.516 -13.266 3.771 1 98.44 14 LEU B CA 1
ATOM 1663 C C . LEU B 1 14 ? -11.305 -12.336 3.684 1 98.44 14 LEU B C 1
ATOM 1665 O O . LEU B 1 14 ? -10.789 -11.883 4.711 1 98.44 14 LEU B O 1
ATOM 1669 N N . LEU B 1 15 ? -10.812 -12.055 2.439 1 98.31 15 LEU B N 1
ATOM 1670 C CA . LEU B 1 15 ? -9.711 -11.125 2.221 1 98.31 15 LEU B CA 1
ATOM 1671 C C . LEU B 1 15 ? -9.992 -9.773 2.873 1 98.31 15 LEU B C 1
ATOM 1673 O O . LEU B 1 15 ? -9.156 -9.242 3.602 1 98.31 15 LEU B O 1
ATOM 1677 N N . LYS B 1 16 ? -11.211 -9.266 2.705 1 95.81 16 LYS B N 1
ATOM 1678 C CA . LYS B 1 16 ? -11.57 -7.926 3.16 1 95.81 16 LYS B CA 1
ATOM 1679 C C . LYS B 1 16 ? -11.797 -7.898 4.668 1 95.81 16 LYS B C 1
ATOM 1681 O O . LYS B 1 16 ? -11.812 -6.832 5.281 1 95.81 16 LYS B O 1
ATOM 1686 N N . THR B 1 17 ? -12.008 -9.086 5.293 1 96.25 17 THR B N 1
ATOM 1687 C CA . THR B 1 17 ? -12.102 -9.18 6.746 1 96.25 17 THR B CA 1
ATOM 1688 C C . THR B 1 17 ? -10.773 -8.812 7.398 1 96.25 17 THR B C 1
ATOM 1690 O O . THR B 1 17 ? -10.742 -8.141 8.43 1 96.25 17 THR B O 1
ATOM 1693 N N . TYR B 1 18 ? -9.656 -9.195 6.742 1 95.56 18 TYR B N 1
ATOM 1694 C CA . TYR B 1 18 ? -8.367 -9.047 7.402 1 95.56 18 TYR B CA 1
ATOM 1695 C C . TYR B 1 18 ? -7.504 -8.016 6.68 1 95.56 18 TYR B C 1
ATOM 1697 O O . TYR B 1 18 ? -6.391 -7.719 7.117 1 95.56 18 TYR B O 1
ATOM 1705 N N . ASN B 1 19 ? -7.957 -7.461 5.535 1 93.31 19 ASN B N 1
ATOM 1706 C CA . ASN B 1 19 ? -7.324 -6.379 4.785 1 93.31 19 ASN B CA 1
ATOM 1707 C C . ASN B 1 19 ? -8.312 -5.254 4.492 1 93.31 19 ASN B C 1
ATOM 1709 O O . ASN B 1 19 ? -9.305 -5.461 3.799 1 93.31 19 ASN B O 1
ATOM 1713 N N . LYS B 1 20 ? -7.957 -4.074 4.973 1 87.25 20 LYS B N 1
ATOM 1714 C CA . LYS B 1 20 ? -8.875 -2.947 4.828 1 87.25 20 LYS B CA 1
ATOM 1715 C C . LYS B 1 20 ? -8.289 -1.879 3.906 1 87.25 20 LYS B C 1
ATOM 1717 O O . LYS B 1 20 ? -9.031 -1.168 3.225 1 87.25 20 LYS B O 1
ATOM 1722 N N . GLU B 1 21 ? -6.957 -1.8 3.867 1 85.5 21 GLU B N 1
ATOM 1723 C CA . GLU B 1 21 ? -6.305 -0.765 3.07 1 85.5 21 GLU B CA 1
ATOM 1724 C C . GLU B 1 21 ? -6.395 -1.078 1.579 1 85.5 21 GLU B C 1
ATOM 1726 O O . GLU B 1 21 ? -6.168 -2.217 1.164 1 85.5 21 GLU B O 1
ATOM 1731 N N . PRO B 1 22 ? -6.707 -0.065 0.76 1 89.31 22 PRO B N 1
ATOM 1732 C CA . PRO B 1 22 ? -6.832 -0.263 -0.686 1 89.31 22 PRO B CA 1
ATOM 1733 C C . PRO B 1 22 ? -5.598 -0.921 -1.299 1 89.31 22 PRO B C 1
ATOM 1735 O O . PRO B 1 22 ? -5.719 -1.735 -2.217 1 89.31 22 PRO B O 1
ATOM 1738 N N . PHE B 1 23 ? -4.488 -0.669 -0.797 1 87.44 23 PHE B N 1
ATOM 1739 C CA . PHE B 1 23 ? -3.25 -1.212 -1.345 1 87.44 23 PHE B CA 1
ATOM 1740 C C . PHE B 1 23 ? -3.225 -2.73 -1.222 1 87.44 23 PHE B C 1
ATOM 1742 O O . PHE B 1 23 ? -2.863 -3.43 -2.17 1 87.44 23 PHE B O 1
ATOM 1749 N N . HIS B 1 24 ? -3.535 -3.236 -0.058 1 93.31 24 HIS B N 1
ATOM 1750 C CA . HIS B 1 24 ? -3.484 -4.676 0.178 1 93.31 24 HIS B CA 1
ATOM 1751 C C . HIS B 1 24 ? -4.527 -5.406 -0.657 1 93.31 24 HIS B C 1
ATOM 1753 O O . HIS B 1 24 ? -4.273 -6.508 -1.15 1 93.31 24 HIS B O 1
ATOM 1759 N N . ILE B 1 25 ? -5.664 -4.801 -0.818 1 94.81 25 ILE B N 1
ATOM 1760 C CA . ILE B 1 25 ? -6.711 -5.379 -1.649 1 94.81 25 ILE B CA 1
ATOM 1761 C C . ILE B 1 25 ? -6.266 -5.391 -3.109 1 94.81 25 ILE B C 1
ATOM 1763 O O . ILE B 1 25 ? -6.402 -6.406 -3.799 1 94.81 25 ILE B O 1
ATOM 1767 N N . GLN B 1 26 ? -5.664 -4.305 -3.545 1 94 26 GLN B N 1
ATOM 1768 C CA . GLN B 1 26 ? -5.168 -4.223 -4.914 1 94 26 GLN B CA 1
ATOM 1769 C C . GLN B 1 26 ? -4.094 -5.273 -5.176 1 94 26 GLN B C 1
ATOM 1771 O O . GLN B 1 26 ? -4.078 -5.906 -6.234 1 94 26 GLN B O 1
ATOM 1776 N N . HIS B 1 27 ? -3.189 -5.43 -4.262 1 96.5 27 HIS B N 1
ATOM 1777 C CA . HIS B 1 27 ? -2.131 -6.422 -4.414 1 96.5 27 HIS B CA 1
ATOM 1778 C C . HIS B 1 27 ? -2.707 -7.828 -4.543 1 96.5 27 HIS B C 1
ATOM 1780 O O . HIS B 1 27 ? -2.281 -8.602 -5.406 1 96.5 27 HIS B O 1
ATOM 1786 N N . ALA B 1 28 ? -3.662 -8.133 -3.729 1 98.31 28 ALA B N 1
ATOM 1787 C CA . ALA B 1 28 ? -4.301 -9.445 -3.777 1 98.31 28 ALA B CA 1
ATOM 1788 C C . ALA B 1 28 ? -4.984 -9.68 -5.121 1 98.31 28 ALA B C 1
ATOM 1790 O O . ALA B 1 28 ? -4.836 -10.742 -5.727 1 98.31 28 ALA B O 1
ATOM 1791 N N . LEU B 1 29 ? -5.684 -8.68 -5.586 1 98.31 29 LEU B N 1
ATOM 1792 C CA . LEU B 1 29 ? -6.367 -8.766 -6.871 1 98.31 29 LEU B CA 1
ATOM 1793 C C . LEU B 1 29 ? -5.363 -8.93 -8.008 1 98.31 29 LEU B C 1
ATOM 1795 O O . LEU B 1 29 ? -5.617 -9.656 -8.969 1 98.31 29 LEU B O 1
ATOM 1799 N N . THR B 1 30 ? -4.262 -8.258 -7.879 1 98.5 30 THR B N 1
ATOM 1800 C CA . THR B 1 30 ? -3.211 -8.352 -8.891 1 98.5 30 THR B CA 1
ATOM 1801 C C . THR B 1 30 ? -2.635 -9.758 -8.945 1 98.5 30 THR B C 1
ATOM 1803 O O . THR B 1 30 ? -2.543 -10.352 -10.023 1 98.5 30 THR B O 1
ATOM 1806 N N . VAL B 1 31 ? -2.311 -10.305 -7.82 1 98.88 31 VAL B N 1
ATOM 1807 C CA . VAL B 1 31 ? -1.711 -11.633 -7.785 1 98.88 31 VAL B CA 1
ATOM 1808 C C . VAL B 1 31 ? -2.742 -12.68 -8.211 1 98.88 31 VAL B C 1
ATOM 1810 O O . VAL B 1 31 ? -2.404 -13.656 -8.883 1 98.88 31 VAL B O 1
ATOM 1813 N N . GLU B 1 32 ? -4.012 -12.5 -7.844 1 98.94 32 GLU B N 1
ATOM 1814 C CA . GLU B 1 32 ? -5.086 -13.352 -8.344 1 98.94 32 GLU B CA 1
ATOM 1815 C C . GLU B 1 32 ? -5.078 -13.406 -9.867 1 98.94 32 GLU B C 1
ATOM 1817 O O . GLU B 1 32 ? -5.09 -14.484 -10.453 1 98.94 32 GLU B O 1
ATOM 1822 N N . ALA B 1 33 ? -5.047 -12.258 -10.477 1 98.88 33 ALA B N 1
ATOM 1823 C CA . ALA B 1 33 ? -5.113 -12.156 -11.93 1 98.88 33 ALA B CA 1
ATOM 1824 C C . ALA B 1 33 ? -3.871 -12.75 -12.578 1 98.88 33 ALA B C 1
ATOM 1826 O O . ALA B 1 33 ? -3.967 -13.453 -13.586 1 98.88 33 ALA B O 1
ATOM 1827 N N . VAL B 1 34 ? -2.756 -12.484 -12.016 1 98.94 34 VAL B N 1
ATOM 1828 C CA . VAL B 1 34 ? -1.486 -12.969 -12.539 1 98.94 34 VAL B CA 1
ATOM 1829 C C . VAL B 1 34 ? -1.445 -14.492 -12.461 1 98.94 34 VAL B C 1
ATOM 1831 O O . VAL B 1 34 ? -1.038 -15.164 -13.414 1 98.94 34 VAL B O 1
ATOM 1834 N N . MET B 1 35 ? -1.895 -15.055 -11.359 1 98.94 35 MET B N 1
ATOM 1835 C CA . MET B 1 35 ? -1.918 -16.516 -11.195 1 98.94 35 MET B CA 1
ATOM 1836 C C . MET B 1 35 ? -2.877 -17.156 -12.188 1 98.94 35 MET B C 1
ATOM 1838 O O . MET B 1 35 ? -2.584 -18.219 -12.742 1 98.94 35 MET B O 1
ATOM 1842 N N . ARG B 1 36 ? -4.008 -16.547 -12.43 1 98.88 36 ARG B N 1
ATOM 1843 C CA . ARG B 1 36 ? -4.926 -17.062 -13.445 1 98.88 36 ARG B CA 1
ATOM 1844 C C . ARG B 1 36 ? -4.273 -17.062 -14.82 1 98.88 36 ARG B C 1
ATOM 1846 O O . ARG B 1 36 ? -4.359 -18.047 -15.555 1 98.88 36 ARG B O 1
ATOM 1853 N N . TRP B 1 37 ? -3.656 -15.969 -15.156 1 98.88 37 TRP B N 1
ATOM 1854 C CA . TRP B 1 37 ? -2.982 -15.844 -16.453 1 98.88 37 TRP B CA 1
ATOM 1855 C C . TRP B 1 37 ? -1.937 -16.938 -16.625 1 98.88 37 TRP B C 1
ATOM 1857 O O . TRP B 1 37 ? -1.882 -17.594 -17.656 1 98.88 37 TRP B O 1
ATOM 1867 N N . TYR B 1 38 ? -1.163 -17.172 -15.609 1 98.94 38 TYR B N 1
ATOM 1868 C CA . TYR B 1 38 ? -0.129 -18.203 -15.656 1 98.94 38 TYR B CA 1
ATOM 1869 C C . TYR B 1 38 ? -0.743 -19.594 -15.836 1 98.94 38 TYR B C 1
ATOM 1871 O O . TYR B 1 38 ? -0.219 -20.406 -16.594 1 98.94 38 TYR B O 1
ATOM 1879 N N . ALA B 1 39 ? -1.826 -19.875 -15.094 1 98.81 39 ALA B N 1
ATOM 1880 C CA . ALA B 1 39 ? -2.492 -21.172 -15.25 1 98.81 39 ALA B CA 1
ATOM 1881 C C . ALA B 1 39 ? -2.863 -21.422 -16.703 1 98.81 39 ALA B C 1
ATOM 1883 O O . ALA B 1 39 ? -2.586 -22.484 -17.25 1 98.81 39 ALA B O 1
ATOM 1884 N N . GLU B 1 40 ? -3.395 -20.438 -17.312 1 98.56 40 GLU B N 1
ATOM 1885 C CA . GLU B 1 40 ? -3.824 -20.547 -18.703 1 98.56 40 GLU B CA 1
ATOM 1886 C C . GLU B 1 40 ? -2.629 -20.703 -19.641 1 98.56 40 GLU B C 1
ATOM 1888 O O . GLU B 1 40 ? -2.633 -21.547 -20.531 1 98.56 40 GLU B O 1
ATOM 1893 N N . GLN B 1 41 ? -1.621 -19.938 -19.453 1 98.44 41 GLN B N 1
ATOM 1894 C CA . GLN B 1 41 ? -0.455 -19.922 -20.328 1 98.44 41 GLN B CA 1
ATOM 1895 C C . GLN B 1 41 ? 0.354 -21.219 -20.188 1 98.44 41 GLN B C 1
ATOM 1897 O O . GLN B 1 41 ? 0.983 -21.672 -21.141 1 98.44 41 GLN B O 1
ATOM 1902 N N . LEU B 1 42 ? 0.286 -21.844 -19.016 1 98.38 42 LEU B N 1
ATOM 1903 C CA . LEU B 1 42 ? 1.128 -23 -18.734 1 98.38 42 LEU B CA 1
ATOM 1904 C C . LEU B 1 42 ? 0.339 -24.297 -18.906 1 98.38 42 LEU B C 1
ATOM 1906 O O . LEU B 1 42 ? 0.818 -25.375 -18.547 1 98.38 42 LEU B O 1
ATOM 1910 N N . GLY B 1 43 ? -0.881 -24.203 -19.375 1 97.81 43 GLY B N 1
ATOM 1911 C CA . GLY B 1 43 ? -1.649 -25.375 -19.75 1 97.81 43 GLY B CA 1
ATOM 1912 C C . GLY B 1 43 ? -2.508 -25.922 -18.625 1 97.81 43 GLY B C 1
ATOM 1913 O O . GLY B 1 43 ? -2.938 -27.062 -18.656 1 97.81 43 GLY B O 1
ATOM 1914 N N . PHE B 1 44 ? -2.756 -25.125 -17.625 1 98.38 44 PHE B N 1
ATOM 1915 C CA . PHE B 1 44 ? -3.562 -25.547 -16.484 1 98.38 44 PHE B CA 1
ATOM 1916 C C . PHE B 1 44 ? -4.863 -24.766 -16.422 1 98.38 44 PHE B C 1
ATOM 1918 O O . PHE B 1 44 ? -5.297 -24.359 -15.344 1 98.38 44 PHE B O 1
ATOM 1925 N N . THR B 1 45 ? -5.461 -24.562 -17.547 1 98 45 THR B N 1
ATOM 1926 C CA . THR B 1 45 ? -6.676 -23.766 -17.656 1 98 45 THR B CA 1
ATOM 1927 C C . THR B 1 45 ? -7.781 -24.328 -16.766 1 98 45 THR B C 1
ATOM 1929 O O . THR B 1 45 ? -8.562 -23.578 -16.172 1 98 45 THR B O 1
ATOM 1932 N N . GLU B 1 46 ? -7.836 -25.641 -16.641 1 97.69 46 GLU B N 1
ATOM 1933 C CA . GLU B 1 46 ? -8.883 -26.281 -15.859 1 97.69 46 GLU B CA 1
ATOM 1934 C C . GLU B 1 46 ? -8.711 -25.984 -14.367 1 97.69 46 GLU B C 1
ATOM 1936 O O . GLU B 1 46 ? -9.648 -26.141 -13.586 1 97.69 46 GLU B O 1
ATOM 1941 N N . GLU B 1 47 ? -7.488 -25.531 -13.977 1 98.38 47 GLU B N 1
ATOM 1942 C CA . GLU B 1 47 ? -7.207 -25.219 -12.578 1 98.38 47 GLU B CA 1
ATOM 1943 C C . GLU B 1 47 ? -7.062 -23.719 -12.352 1 98.38 47 GLU B C 1
ATOM 1945 O O . GLU B 1 47 ? -6.633 -23.281 -11.281 1 98.38 47 GLU B O 1
ATOM 1950 N N . ALA B 1 48 ? -7.461 -22.938 -13.336 1 98.62 48 ALA B N 1
ATOM 1951 C CA . ALA B 1 48 ? -7.238 -21.5 -13.281 1 98.62 48 ALA B CA 1
ATOM 1952 C C . ALA B 1 48 ? -7.914 -20.891 -12.055 1 98.62 48 ALA B C 1
ATOM 1954 O O . ALA B 1 48 ? -7.371 -19.969 -11.43 1 98.62 48 ALA B O 1
ATOM 1955 N N . ASP B 1 49 ? -9.086 -21.375 -11.703 1 98.62 49 ASP B N 1
ATOM 1956 C CA . ASP B 1 49 ? -9.797 -20.844 -10.539 1 98.62 49 ASP B CA 1
ATOM 1957 C C . ASP B 1 49 ? -9.031 -21.141 -9.25 1 98.62 49 ASP B C 1
ATOM 1959 O O . ASP B 1 49 ? -9.008 -20.312 -8.336 1 98.62 49 ASP B O 1
ATOM 1963 N N . TYR B 1 50 ? -8.477 -22.328 -9.18 1 98.75 50 TYR B N 1
ATOM 1964 C CA . TYR B 1 50 ? -7.676 -22.703 -8.016 1 98.75 50 TYR B CA 1
ATOM 1965 C C . TYR B 1 50 ? -6.438 -21.828 -7.902 1 98.75 50 TYR B C 1
ATOM 1967 O O . TYR B 1 50 ? -6.168 -21.266 -6.836 1 98.75 50 TYR B O 1
ATOM 1975 N N . TRP B 1 51 ? -5.66 -21.625 -9.031 1 98.88 51 TRP B N 1
ATOM 1976 C CA . TRP B 1 51 ? -4.484 -20.766 -9.047 1 98.88 51 TRP B CA 1
ATOM 1977 C C . TRP B 1 51 ? -4.844 -19.344 -8.609 1 98.88 51 TRP B C 1
ATOM 1979 O O . TRP B 1 51 ? -4.141 -18.75 -7.801 1 98.88 51 TRP B O 1
ATOM 1989 N N . ALA B 1 52 ? -5.953 -18.891 -9.141 1 98.88 52 ALA B N 1
ATOM 1990 C CA . ALA B 1 52 ? -6.418 -17.531 -8.859 1 98.88 52 ALA B CA 1
ATOM 1991 C C . ALA B 1 52 ? -6.746 -17.359 -7.383 1 98.88 52 ALA B C 1
ATOM 1993 O O . ALA B 1 52 ? -6.363 -16.359 -6.77 1 98.88 52 ALA B O 1
ATOM 1994 N N . GLN B 1 53 ? -7.434 -18.297 -6.777 1 98.88 53 GLN B N 1
ATOM 1995 C CA . GLN B 1 53 ? -7.824 -18.172 -5.375 1 98.88 53 GLN B CA 1
ATOM 1996 C C . GLN B 1 53 ? -6.605 -18.234 -4.457 1 98.88 53 GLN B C 1
ATOM 1998 O O . GLN B 1 53 ? -6.551 -17.547 -3.436 1 98.88 53 GLN B O 1
ATOM 2003 N N . VAL B 1 54 ? -5.629 -19.062 -4.801 1 98.88 54 VAL B N 1
ATOM 2004 C CA . VAL B 1 54 ? -4.371 -19.109 -4.066 1 98.88 54 VAL B CA 1
ATOM 2005 C C . VAL B 1 54 ? -3.707 -17.719 -4.09 1 98.88 54 VAL B C 1
ATOM 2007 O O . VAL B 1 54 ? -3.248 -17.234 -3.059 1 98.88 54 VAL B O 1
ATOM 2010 N N . GLY B 1 55 ? -3.711 -17.109 -5.227 1 98.88 55 GLY B N 1
ATOM 2011 C CA . GLY B 1 55 ? -3.18 -15.766 -5.348 1 98.88 55 GLY B CA 1
ATOM 2012 C C . GLY B 1 55 ? -3.959 -14.742 -4.547 1 98.88 55 GLY B C 1
ATOM 2013 O O . GLY B 1 55 ? -3.373 -13.922 -3.846 1 98.88 55 GLY B O 1
ATOM 2014 N N . LEU B 1 56 ? -5.25 -14.812 -4.602 1 98.88 56 LEU B N 1
ATOM 2015 C CA . LEU B 1 56 ? -6.137 -13.867 -3.936 1 98.88 56 LEU B CA 1
ATOM 2016 C C . LEU B 1 56 ? -5.914 -13.883 -2.428 1 98.88 56 LEU B C 1
ATOM 2018 O O . LEU B 1 56 ? -5.961 -12.836 -1.777 1 98.88 56 LEU B O 1
ATOM 2022 N N . LEU B 1 57 ? -5.617 -15.055 -1.847 1 98.88 57 LEU B N 1
ATOM 2023 C CA . LEU B 1 57 ? -5.621 -15.227 -0.398 1 98.88 57 LEU B CA 1
ATOM 2024 C C . LEU B 1 57 ? -4.199 -15.32 0.143 1 98.88 57 LEU B C 1
ATOM 2026 O O . LEU B 1 57 ? -3.998 -15.516 1.343 1 98.88 57 LEU B O 1
ATOM 2030 N N . HIS B 1 58 ? -3.168 -15.156 -0.703 1 98.88 58 HIS B N 1
ATOM 2031 C CA . HIS B 1 58 ? -1.804 -15.484 -0.308 1 98.88 58 HIS B CA 1
ATOM 2032 C C . HIS B 1 58 ? -1.343 -14.617 0.858 1 98.88 58 HIS B C 1
ATOM 2034 O O . HIS B 1 58 ? -0.605 -15.078 1.73 1 98.88 58 HIS B O 1
ATOM 2040 N N . ASP B 1 59 ? -1.841 -13.391 0.874 1 98 59 ASP B N 1
ATOM 2041 C CA . ASP B 1 59 ? -1.425 -12.43 1.891 1 98 59 ASP B CA 1
ATOM 2042 C C . ASP B 1 59 ? -2.568 -12.117 2.855 1 98 59 ASP B C 1
ATOM 2044 O O . ASP B 1 59 ? -2.697 -10.992 3.334 1 98 59 ASP B O 1
ATOM 2048 N N . LEU B 1 60 ? -3.361 -13.078 3.135 1 98.38 60 LEU B N 1
ATOM 2049 C CA . LEU B 1 60 ? -4.551 -12.906 3.963 1 98.38 60 LEU B CA 1
ATOM 2050 C C . LEU B 1 60 ? -4.195 -12.25 5.293 1 98.38 60 LEU B C 1
ATOM 2052 O O . LEU B 1 60 ? -4.945 -11.414 5.797 1 98.38 60 LEU B O 1
ATOM 2056 N N . ASP B 1 61 ? -3.047 -12.562 5.875 1 96.81 61 ASP B N 1
ATOM 2057 C CA . ASP B 1 61 ? -2.707 -12.156 7.238 1 96.81 61 ASP B CA 1
ATOM 2058 C C . ASP B 1 61 ? -1.741 -10.977 7.234 1 96.81 61 ASP B C 1
ATOM 2060 O O . ASP B 1 61 ? -1.371 -10.469 8.297 1 96.81 61 ASP B O 1
ATOM 2064 N N . PHE B 1 62 ? -1.394 -10.477 6.098 1 94.06 62 PHE B N 1
ATOM 2065 C CA . PHE B 1 62 ? -0.232 -9.602 6.008 1 94.06 62 PHE B CA 1
ATOM 2066 C C . PHE B 1 62 ? -0.522 -8.25 6.648 1 94.06 62 PHE B C 1
ATOM 2068 O O . PHE B 1 62 ? 0.302 -7.719 7.398 1 94.06 62 PHE B O 1
ATOM 2075 N N . GLU B 1 63 ? -1.687 -7.688 6.391 1 90.75 63 GLU B N 1
ATOM 2076 C CA . GLU B 1 63 ? -1.992 -6.352 6.891 1 90.75 63 GLU B CA 1
ATOM 2077 C C . GLU B 1 63 ? -2.07 -6.336 8.414 1 90.75 63 GLU B C 1
ATOM 2079 O O . GLU B 1 63 ? -1.497 -5.457 9.062 1 90.75 63 GLU B O 1
ATOM 2084 N N . MET B 1 64 ? -2.648 -7.312 9.062 1 90 64 MET B N 1
ATOM 2085 C CA . MET B 1 64 ? -2.92 -7.301 10.5 1 90 64 MET B CA 1
ATOM 2086 C C . MET B 1 64 ? -1.805 -7.996 11.273 1 90 64 MET B C 1
ATOM 2088 O O . MET B 1 64 ? -1.53 -7.652 12.422 1 90 64 MET B O 1
ATOM 2092 N N . TYR B 1 65 ? -1.162 -8.969 10.602 1 91.94 65 TYR B N 1
ATOM 2093 C CA . TYR B 1 65 ? -0.164 -9.773 11.297 1 91.94 65 TYR B CA 1
ATOM 2094 C C . TYR B 1 65 ? 1.104 -9.914 10.469 1 91.94 65 TYR B C 1
ATOM 2096 O O . TYR B 1 65 ? 1.571 -11.031 10.219 1 91.94 65 TYR B O 1
ATOM 2104 N N . PRO B 1 66 ? 1.761 -8.875 10.133 1 89.75 66 PRO B N 1
ATOM 2105 C CA . PRO B 1 66 ? 2.93 -8.945 9.258 1 89.75 66 PRO B CA 1
ATOM 2106 C C . PRO B 1 66 ? 4.086 -9.727 9.875 1 89.75 66 PRO B C 1
ATOM 2108 O O . PRO B 1 66 ? 4.824 -10.414 9.172 1 89.75 66 PRO B O 1
ATOM 2111 N N . GLU B 1 67 ? 4.262 -9.727 11.195 1 88.44 67 GLU B N 1
ATOM 2112 C CA . GLU B 1 67 ? 5.359 -10.406 11.875 1 88.44 67 GLU B CA 1
ATOM 2113 C C . GLU B 1 67 ? 5.133 -11.914 11.906 1 88.44 67 GLU B C 1
ATOM 2115 O O . GLU B 1 67 ? 6.066 -12.688 12.133 1 88.44 67 GLU B O 1
ATOM 2120 N N . GLU B 1 68 ? 3.885 -12.273 11.703 1 94 68 GLU B N 1
ATOM 2121 C CA . GLU B 1 68 ? 3.523 -13.688 11.695 1 94 68 GLU B CA 1
ATOM 2122 C C . GLU B 1 68 ? 3.02 -14.117 10.32 1 94 68 GLU B C 1
ATOM 2124 O O . GLU B 1 68 ? 2.223 -15.047 10.211 1 94 68 GLU B O 1
ATOM 2129 N N . HIS B 1 69 ? 3.438 -13.414 9.258 1 94.88 69 HIS B N 1
ATOM 2130 C CA . HIS B 1 69 ? 2.967 -13.664 7.902 1 94.88 69 HIS B CA 1
ATOM 2131 C C . HIS B 1 69 ? 3.184 -15.125 7.508 1 94.88 69 HIS B C 1
ATOM 2133 O O . HIS B 1 69 ? 4.23 -15.703 7.801 1 94.88 69 HIS B O 1
ATOM 2139 N N . CYS B 1 70 ? 2.234 -15.75 6.902 1 97.5 70 CYS B N 1
ATOM 2140 C CA . CYS B 1 70 ? 2.162 -17.125 6.41 1 97.5 70 CYS B CA 1
ATOM 2141 C C . CYS B 1 70 ? 2.006 -18.109 7.562 1 97.5 70 CYS B C 1
ATOM 2143 O O . CYS B 1 70 ? 1.706 -19.281 7.344 1 97.5 70 CYS B O 1
ATOM 2145 N N . VAL B 1 71 ? 2.242 -17.703 8.828 1 97.75 71 VAL B N 1
ATOM 2146 C CA . VAL B 1 71 ? 1.987 -18.531 10 1 97.75 71 VAL B CA 1
ATOM 2147 C C . VAL B 1 71 ? 0.558 -18.312 10.484 1 97.75 71 VAL B C 1
ATOM 2149 O O . VAL B 1 71 ? -0.221 -19.266 10.602 1 97.75 71 VAL B O 1
ATOM 2152 N N . LYS B 1 72 ? 0.2 -17.078 10.711 1 97.62 72 LYS B N 1
ATOM 2153 C CA . LYS B 1 72 ? -1.157 -16.734 11.133 1 97.62 72 LYS B CA 1
ATOM 2154 C C . LYS B 1 72 ? -2.172 -17.094 10.047 1 97.62 72 LYS B C 1
ATOM 2156 O O . LYS B 1 72 ? -3.301 -17.484 10.352 1 97.62 72 LYS B O 1
ATOM 2161 N N . ALA B 1 73 ? -1.776 -16.984 8.812 1 98.5 73 ALA B N 1
ATOM 2162 C CA . ALA B 1 73 ? -2.654 -17.281 7.68 1 98.5 73 ALA B CA 1
ATOM 2163 C C . ALA B 1 73 ? -3.172 -18.719 7.762 1 98.5 73 ALA B C 1
ATOM 2165 O O . ALA B 1 73 ? -4.316 -19 7.395 1 98.5 73 ALA B O 1
ATOM 2166 N N . GLN B 1 74 ? -2.322 -19.641 8.242 1 98.56 74 GLN B N 1
ATOM 2167 C CA . GLN B 1 74 ? -2.719 -21.031 8.328 1 98.56 74 GLN B CA 1
ATOM 2168 C C . GLN B 1 74 ? -3.971 -21.203 9.18 1 98.56 74 GLN B C 1
ATOM 2170 O O . GLN B 1 74 ? -4.941 -21.828 8.758 1 98.56 74 GLN B O 1
ATOM 2175 N N . ALA B 1 75 ? -3.959 -20.594 10.32 1 98.38 75 ALA B N 1
ATOM 2176 C CA . ALA B 1 75 ? -5.09 -20.703 11.242 1 98.38 75 ALA B CA 1
ATOM 2177 C C . ALA B 1 75 ? -6.328 -20.016 10.664 1 98.38 75 ALA B C 1
ATOM 2179 O O . ALA B 1 75 ? -7.434 -20.547 10.75 1 98.38 75 ALA B O 1
ATOM 2180 N N . LEU B 1 76 ? -6.203 -18.828 10.109 1 98.56 76 LEU B N 1
ATOM 2181 C CA . LEU B 1 76 ? -7.32 -18.062 9.562 1 98.56 76 LEU B CA 1
ATOM 2182 C C . LEU B 1 76 ? -7.98 -18.812 8.414 1 98.56 76 LEU B C 1
ATOM 2184 O O . LEU B 1 76 ? -9.211 -18.875 8.32 1 98.56 76 LEU B O 1
ATOM 2188 N N . LEU B 1 77 ? -7.16 -19.391 7.539 1 98.88 77 LEU B N 1
ATOM 2189 C CA . LEU B 1 77 ? -7.66 -20.109 6.379 1 98.88 77 LEU B CA 1
ATOM 2190 C C . LEU B 1 77 ? -8.406 -21.375 6.812 1 98.88 77 LEU B C 1
ATOM 2192 O O . LEU B 1 77 ? -9.492 -21.672 6.301 1 98.88 77 LEU B O 1
ATOM 2196 N N . LYS B 1 78 ? -7.824 -22.109 7.738 1 98.56 78 LYS B N 1
ATOM 2197 C CA . LYS B 1 78 ? -8.469 -23.328 8.242 1 98.56 78 LYS B CA 1
ATOM 2198 C C . LYS B 1 78 ? -9.812 -23 8.883 1 98.56 78 LYS B C 1
ATOM 2200 O O . LYS B 1 78 ? -10.805 -23.703 8.664 1 98.56 78 LYS B O 1
ATOM 2205 N N . GLN B 1 79 ? -9.883 -21.969 9.656 1 98.44 79 GLN B N 1
ATOM 2206 C CA . GLN B 1 79 ? -11.117 -21.531 10.289 1 98.44 79 GLN B CA 1
ATOM 2207 C C . GLN B 1 79 ? -12.18 -21.172 9.25 1 98.44 79 GLN B C 1
ATOM 2209 O O . GLN B 1 79 ? -13.375 -21.391 9.477 1 98.44 79 GLN B O 1
ATOM 2214 N N . ALA B 1 80 ? -11.742 -20.766 8.125 1 98.44 80 ALA B N 1
ATOM 2215 C CA . ALA B 1 80 ? -12.664 -20.344 7.07 1 98.44 80 ALA B CA 1
ATOM 2216 C C . ALA B 1 80 ? -13.086 -21.531 6.211 1 98.44 80 ALA B C 1
ATOM 2218 O O . ALA B 1 80 ? -13.875 -21.375 5.273 1 98.44 80 ALA B O 1
ATOM 2219 N N . GLY B 1 81 ? -12.492 -22.719 6.441 1 98.19 81 GLY B N 1
ATOM 2220 C CA . GLY B 1 81 ? -12.906 -23.906 5.734 1 98.19 81 GLY B CA 1
ATOM 2221 C C . GLY B 1 81 ? -12.047 -24.219 4.523 1 98.19 81 GLY B C 1
ATOM 2222 O O . GLY B 1 81 ? -12.43 -25.031 3.672 1 98.19 81 GLY B O 1
ATOM 2223 N N . VAL B 1 82 ? -10.938 -23.625 4.43 1 98.75 82 VAL B N 1
ATOM 2224 C CA . VAL B 1 82 ? -10.023 -23.906 3.328 1 98.75 82 VAL B CA 1
ATOM 2225 C C . VAL B 1 82 ? -9.336 -25.25 3.561 1 98.75 82 VAL B C 1
ATOM 2227 O O . VAL B 1 82 ? -8.867 -25.531 4.664 1 98.75 82 VAL B O 1
ATOM 2230 N N . ALA B 1 83 ? -9.234 -26.062 2.521 1 98.31 83 ALA B N 1
ATOM 2231 C CA . ALA B 1 83 ? -8.664 -27.406 2.602 1 98.31 83 ALA B CA 1
ATOM 2232 C C . ALA B 1 83 ? -7.172 -27.359 2.914 1 98.31 83 ALA B C 1
ATOM 2234 O O . ALA B 1 83 ? -6.488 -26.406 2.525 1 98.31 83 ALA B O 1
ATOM 2235 N N . ASP B 1 84 ? -6.637 -28.359 3.586 1 98 84 ASP B N 1
ATOM 2236 C CA . ASP B 1 84 ? -5.258 -28.406 4.059 1 98 84 ASP B CA 1
ATOM 2237 C C . ASP B 1 84 ? -4.277 -28.266 2.896 1 98 84 ASP B C 1
ATOM 2239 O O . ASP B 1 84 ? -3.254 -27.578 3.023 1 98 84 ASP B O 1
ATOM 2243 N N . ASP B 1 85 ? -4.555 -28.906 1.835 1 97.5 85 ASP B N 1
ATOM 2244 C CA . ASP B 1 85 ? -3.648 -28.828 0.692 1 97.5 85 ASP B CA 1
ATOM 2245 C C . ASP B 1 85 ? -3.586 -27.406 0.135 1 97.5 85 ASP B C 1
ATOM 2247 O O . ASP B 1 85 ? -2.514 -26.922 -0.246 1 97.5 85 ASP B O 1
ATOM 2251 N N . MET B 1 86 ? -4.719 -26.703 0.106 1 98.62 86 MET B N 1
ATOM 2252 C CA . MET B 1 86 ? -4.719 -25.328 -0.379 1 98.62 86 MET B CA 1
ATOM 2253 C C . MET B 1 86 ? -4.062 -24.391 0.633 1 98.62 86 MET B C 1
ATOM 2255 O O . MET B 1 86 ? -3.402 -23.422 0.254 1 98.62 86 MET B O 1
ATOM 2259 N N . VAL B 1 87 ? -4.297 -24.641 1.929 1 98.81 87 VAL B N 1
ATOM 2260 C CA . VAL B 1 87 ? -3.59 -23.891 2.951 1 98.81 87 VAL B CA 1
ATOM 2261 C C . VAL B 1 87 ? -2.084 -23.969 2.713 1 98.81 87 VAL B C 1
ATOM 2263 O O . VAL B 1 87 ? -1.378 -22.969 2.773 1 98.81 87 VAL B O 1
ATOM 2266 N N . TYR B 1 88 ? -1.568 -25.156 2.412 1 98.75 88 TYR B N 1
ATOM 2267 C CA . TYR B 1 88 ? -0.155 -25.344 2.105 1 98.75 88 TYR B CA 1
ATOM 2268 C C . TYR B 1 88 ? 0.245 -24.547 0.869 1 98.75 88 TYR B C 1
ATOM 2270 O O . TYR B 1 88 ? 1.242 -23.828 0.886 1 98.75 88 TYR B O 1
ATOM 2278 N N . SER B 1 89 ? -0.577 -24.656 -0.218 1 98.75 89 SER B N 1
ATOM 2279 C CA . SER B 1 89 ? -0.288 -23.984 -1.48 1 98.75 89 SER B CA 1
ATOM 2280 C C . SER B 1 89 ? -0.206 -22.469 -1.295 1 98.75 89 SER B C 1
ATOM 2282 O O . SER B 1 89 ? 0.614 -21.812 -1.932 1 98.75 89 SER B O 1
ATOM 2284 N N . ILE B 1 90 ? -1.029 -21.953 -0.432 1 98.88 90 ILE B N 1
ATOM 2285 C CA . ILE B 1 90 ? -1.089 -20.516 -0.19 1 98.88 90 ILE B CA 1
ATOM 2286 C C . ILE B 1 90 ? 0.119 -20.078 0.637 1 98.88 90 ILE B C 1
ATOM 2288 O O . ILE B 1 90 ? 0.824 -19.141 0.27 1 98.88 90 ILE B O 1
ATOM 2292 N N . CYS B 1 91 ? 0.456 -20.828 1.683 1 98.81 91 CYS B N 1
ATOM 2293 C CA . CYS B 1 91 ? 1.366 -20.328 2.709 1 98.81 91 CYS B CA 1
ATOM 2294 C C . CYS B 1 91 ? 2.816 -20.625 2.34 1 98.81 91 CYS B C 1
ATOM 2296 O O . CYS B 1 91 ? 3.73 -19.953 2.818 1 98.81 91 CYS B O 1
ATOM 2298 N N . CYS B 1 92 ? 3.059 -21.5 1.457 1 98.5 92 CYS B N 1
ATOM 2299 C CA . CYS B 1 92 ? 4.43 -21.906 1.17 1 98.5 92 CYS B CA 1
ATOM 2300 C C . CYS B 1 92 ? 5.164 -20.812 0.384 1 98.5 92 CYS B C 1
ATOM 2302 O O . CYS B 1 92 ? 6.387 -20.875 0.239 1 98.5 92 CYS B O 1
ATOM 2304 N N . HIS B 1 93 ? 4.434 -19.734 -0.053 1 98.56 93 HIS B N 1
ATOM 2305 C CA . HIS B 1 93 ? 5.125 -18.656 -0.749 1 98.56 93 HIS B CA 1
ATOM 2306 C C . HIS B 1 93 ? 6.074 -17.922 0.188 1 98.56 93 HIS B C 1
ATOM 2308 O O . HIS B 1 93 ? 6.93 -17.156 -0.265 1 98.56 93 HIS B O 1
ATOM 2314 N N . GLY B 1 94 ? 5.996 -18.172 1.473 1 97.69 94 GLY B N 1
ATOM 2315 C CA . GLY B 1 94 ? 6.875 -17.578 2.465 1 97.69 94 GLY B CA 1
ATOM 2316 C C . GLY B 1 94 ? 8.133 -18.391 2.711 1 97.69 94 GLY B C 1
ATOM 2317 O O . GLY B 1 94 ? 8.938 -18.062 3.582 1 97.69 94 GLY B O 1
ATOM 2318 N N . TYR B 1 95 ? 8.352 -19.406 1.936 1 98.06 95 TYR B N 1
ATOM 2319 C CA . TYR B 1 95 ? 9.453 -20.328 2.125 1 98.06 95 TYR B CA 1
ATOM 2320 C C . TYR B 1 95 ? 10.789 -19.594 2.152 1 98.06 95 TYR B C 1
ATOM 2322 O O . TYR B 1 95 ? 11.125 -18.859 1.217 1 98.06 95 TYR B O 1
ATOM 2330 N N . GLY B 1 96 ? 11.516 -19.797 3.293 1 95.25 96 GLY B N 1
ATOM 2331 C CA . GLY B 1 96 ? 12.828 -19.188 3.424 1 95.25 96 GLY B CA 1
ATOM 2332 C C . GLY B 1 96 ? 12.781 -17.734 3.803 1 95.25 96 GLY B C 1
ATOM 2333 O O . GLY B 1 96 ? 13.82 -17.078 3.936 1 95.25 96 GLY B O 1
ATOM 2334 N N . ILE B 1 97 ? 11.609 -17.25 3.959 1 92.88 97 ILE B N 1
ATOM 2335 C CA . ILE B 1 97 ? 11.398 -15.859 4.332 1 92.88 97 ILE B CA 1
ATOM 2336 C C . ILE B 1 97 ? 10.75 -15.781 5.711 1 92.88 97 ILE B C 1
ATOM 2338 O O . ILE B 1 97 ? 11.32 -15.211 6.641 1 92.88 97 ILE B O 1
ATOM 2342 N N . CYS B 1 98 ? 9.672 -16.531 5.824 1 93.44 98 CYS B N 1
ATOM 2343 C CA . CYS B 1 98 ? 8.969 -16.406 7.094 1 93.44 98 CYS B CA 1
ATOM 2344 C C . CYS B 1 98 ? 8.453 -17.766 7.555 1 93.44 98 CYS B C 1
ATOM 2346 O O . CYS B 1 98 ? 7.988 -17.906 8.688 1 93.44 98 CYS B O 1
ATOM 2348 N N . ILE B 1 99 ? 8.523 -18.734 6.68 1 96.19 99 ILE B N 1
ATOM 2349 C CA . ILE B 1 99 ? 8.164 -20.094 7.102 1 96.19 99 ILE B CA 1
ATOM 2350 C C . ILE B 1 99 ? 9.078 -21.109 6.41 1 96.19 99 ILE B C 1
ATOM 2352 O O . ILE B 1 99 ? 9.875 -20.75 5.547 1 96.19 99 ILE B O 1
ATOM 2356 N N . ASP B 1 100 ? 8.898 -22.406 6.723 1 97.31 100 ASP B N 1
ATOM 2357 C CA . ASP B 1 100 ? 9.805 -23.422 6.176 1 97.31 100 ASP B CA 1
ATOM 2358 C C . ASP B 1 100 ? 9.062 -24.359 5.23 1 97.31 100 ASP B C 1
ATOM 2360 O O . ASP B 1 100 ? 9.609 -25.391 4.824 1 97.31 100 ASP B O 1
ATOM 2364 N N . TRP B 1 101 ? 7.848 -24.094 4.844 1 98.19 101 TRP B N 1
ATOM 2365 C CA . TRP B 1 101 ? 7.113 -24.906 3.881 1 98.19 101 TRP B CA 1
ATOM 2366 C C . TRP B 1 101 ? 7.621 -24.656 2.463 1 98.19 101 TRP B C 1
ATOM 2368 O O . TRP B 1 101 ? 7.406 -23.578 1.899 1 98.19 101 TRP B O 1
ATOM 2378 N N . GLU B 1 102 ? 8.18 -25.656 1.87 1 98.5 102 GLU B N 1
ATOM 2379 C CA . GLU B 1 102 ? 8.797 -25.516 0.556 1 98.5 102 GLU B CA 1
ATOM 2380 C C . GLU B 1 102 ? 7.77 -25.688 -0.56 1 98.5 102 GLU B C 1
ATOM 2382 O O . GLU B 1 102 ? 7 -26.656 -0.561 1 98.5 102 GLU B O 1
ATOM 2387 N N . PRO B 1 103 ? 7.754 -24.766 -1.566 1 98.75 103 PRO B N 1
ATOM 2388 C CA . PRO B 1 103 ? 6.922 -25 -2.75 1 98.75 103 PRO B CA 1
ATOM 2389 C C . PRO B 1 103 ? 7.285 -26.281 -3.477 1 98.75 103 PRO B C 1
ATOM 2391 O O . PRO B 1 103 ? 8.461 -26.547 -3.734 1 98.75 103 PRO B O 1
ATOM 2394 N N . LYS B 1 104 ? 6.301 -27.031 -3.814 1 97.94 104 LYS B N 1
ATOM 2395 C CA . LYS B 1 104 ? 6.523 -28.328 -4.434 1 97.94 104 LYS B CA 1
ATOM 2396 C C . LYS B 1 104 ? 5.922 -28.375 -5.836 1 97.94 104 LYS B C 1
ATOM 2398 O O . LYS B 1 104 ? 6.551 -28.891 -6.77 1 97.94 104 LYS B O 1
ATOM 2403 N N . GLU B 1 105 ? 4.762 -27.906 -5.965 1 98.12 105 GLU B N 1
ATOM 2404 C CA . GLU B 1 105 ? 4.043 -27.953 -7.234 1 98.12 105 GLU B CA 1
ATOM 2405 C C . GLU B 1 105 ? 4.367 -26.734 -8.102 1 98.12 105 GLU B C 1
ATOM 2407 O O . GLU B 1 105 ? 4.82 -25.703 -7.59 1 98.12 105 GLU B O 1
ATOM 2412 N N . LEU B 1 106 ? 4.141 -26.891 -9.391 1 98.56 106 LEU B N 1
ATOM 2413 C CA . LEU B 1 106 ? 4.422 -25.812 -10.336 1 98.56 106 LEU B CA 1
ATOM 2414 C C . LEU B 1 106 ? 3.709 -24.531 -9.922 1 98.56 106 LEU B C 1
ATOM 2416 O O . LEU B 1 106 ? 4.316 -23.453 -9.898 1 98.56 106 LEU B O 1
ATOM 2420 N N . MET B 1 107 ? 2.475 -24.641 -9.578 1 98.69 107 MET B N 1
ATOM 2421 C CA . MET B 1 107 ? 1.661 -23.484 -9.188 1 98.69 107 MET B CA 1
ATOM 2422 C C . MET B 1 107 ? 2.277 -22.766 -7.996 1 98.69 107 MET B C 1
ATOM 2424 O O . MET B 1 107 ? 2.359 -21.531 -7.98 1 98.69 107 MET B O 1
ATOM 2428 N N . GLU B 1 108 ? 2.705 -23.5 -7 1 98.88 108 GLU B N 1
ATOM 2429 C CA . GLU B 1 108 ? 3.316 -22.938 -5.797 1 98.88 108 GLU B CA 1
ATOM 2430 C C . GLU B 1 108 ? 4.602 -22.188 -6.133 1 98.88 108 GLU B C 1
ATOM 2432 O O . GLU B 1 108 ? 4.863 -21.109 -5.586 1 98.88 108 GLU B O 1
ATOM 2437 N N . ASN B 1 109 ? 5.363 -22.734 -7.031 1 98.88 109 ASN B N 1
ATOM 2438 C CA . ASN B 1 109 ? 6.602 -22.094 -7.457 1 98.88 109 ASN B CA 1
ATOM 2439 C C . ASN B 1 109 ? 6.324 -20.844 -8.289 1 98.88 109 ASN B C 1
ATOM 2441 O O . ASN B 1 109 ? 7.086 -19.875 -8.227 1 98.88 109 ASN B O 1
ATOM 2445 N N . VAL B 1 110 ? 5.266 -20.875 -9.055 1 98.94 110 VAL B N 1
ATOM 2446 C CA . VAL B 1 110 ? 4.875 -19.688 -9.812 1 98.94 110 VAL B CA 1
ATOM 2447 C C . VAL B 1 110 ? 4.488 -18.562 -8.859 1 98.94 110 VAL B C 1
ATOM 2449 O O . VAL B 1 110 ? 4.918 -17.422 -9.031 1 98.94 110 VAL B O 1
ATOM 2452 N N . LEU B 1 111 ? 3.701 -18.875 -7.836 1 98.94 111 LEU B N 1
ATOM 2453 C CA . LEU B 1 111 ? 3.334 -17.875 -6.844 1 98.94 111 LEU B CA 1
ATOM 2454 C C . LEU B 1 111 ? 4.574 -17.312 -6.16 1 98.94 111 LEU B C 1
ATOM 2456 O O . LEU B 1 111 ? 4.707 -16.094 -6.027 1 98.94 111 LEU B O 1
ATOM 2460 N N . PHE B 1 112 ? 5.449 -18.172 -5.734 1 98.81 112 PHE B N 1
ATOM 2461 C CA . PHE B 1 112 ? 6.688 -17.781 -5.07 1 98.81 112 PHE B CA 1
ATOM 2462 C C . PHE B 1 112 ? 7.492 -16.828 -5.941 1 98.81 112 PHE B C 1
ATOM 2464 O O . PHE B 1 112 ? 8.008 -15.82 -5.453 1 98.81 112 PHE B O 1
ATOM 2471 N N . ALA B 1 113 ? 7.527 -17.062 -7.227 1 98.62 113 ALA B N 1
ATOM 2472 C CA . ALA B 1 113 ? 8.367 -16.312 -8.164 1 98.62 113 ALA B CA 1
ATOM 2473 C C . ALA B 1 113 ? 7.723 -14.984 -8.531 1 98.62 113 ALA B C 1
ATOM 2475 O O . ALA B 1 113 ? 8.414 -13.969 -8.648 1 98.62 113 ALA B O 1
ATOM 2476 N N . ALA B 1 114 ? 6.449 -14.969 -8.68 1 98.5 114 ALA B N 1
ATOM 2477 C CA . ALA B 1 114 ? 5.766 -13.828 -9.289 1 98.5 114 ALA B CA 1
ATOM 2478 C C . ALA B 1 114 ? 5.371 -12.797 -8.234 1 98.5 114 ALA B C 1
ATOM 2480 O O . ALA B 1 114 ? 5.266 -11.609 -8.539 1 98.5 114 ALA B O 1
ATOM 2481 N N . ASP B 1 115 ? 5.184 -13.172 -6.992 1 98.12 115 ASP B N 1
ATOM 2482 C CA . ASP B 1 115 ? 4.582 -12.336 -5.961 1 98.12 115 ASP B CA 1
ATOM 2483 C C . ASP B 1 115 ? 5.375 -11.039 -5.777 1 98.12 115 ASP B C 1
ATOM 2485 O O . ASP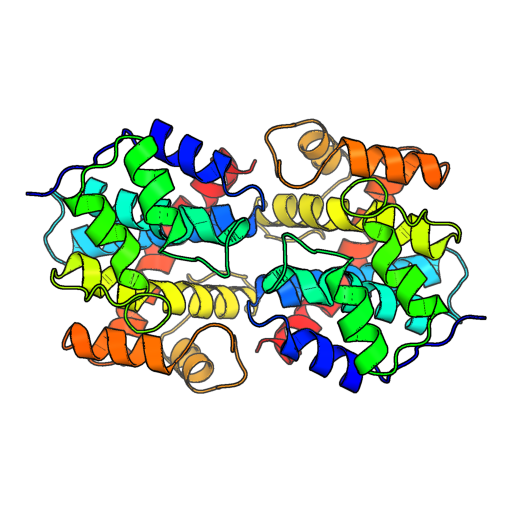 B 1 115 ? 4.906 -9.961 -6.137 1 98.12 115 ASP B O 1
ATOM 2489 N N . GLU B 1 116 ? 6.648 -11.148 -5.414 1 94.38 116 GLU B N 1
ATOM 2490 C CA . GLU B 1 116 ? 7.461 -9.953 -5.207 1 94.38 116 GLU B CA 1
ATOM 2491 C C . GLU B 1 116 ? 7.66 -9.195 -6.516 1 94.38 116 GLU B C 1
ATOM 2493 O O . GLU B 1 116 ? 7.715 -7.961 -6.52 1 94.38 116 GLU B O 1
ATOM 2498 N N . LEU B 1 117 ? 7.711 -9.922 -7.57 1 98.38 117 LEU B N 1
ATOM 2499 C CA . LEU B 1 117 ? 7.949 -9.297 -8.867 1 98.38 117 LEU B CA 1
ATOM 2500 C C . LEU B 1 117 ? 6.77 -8.43 -9.281 1 98.38 117 LEU B C 1
ATOM 2502 O O . LEU B 1 117 ? 6.953 -7.387 -9.914 1 98.38 117 LEU B O 1
ATOM 2506 N N . THR B 1 118 ? 5.527 -8.812 -8.953 1 98.19 118 THR B N 1
ATOM 2507 C CA . THR B 1 118 ? 4.371 -7.977 -9.266 1 98.19 118 THR B CA 1
ATOM 2508 C C . THR B 1 118 ? 4.488 -6.617 -8.586 1 98.19 118 THR B C 1
ATOM 2510 O O . THR B 1 118 ? 4.094 -5.598 -9.148 1 98.19 118 THR B O 1
ATOM 2513 N N . GLY B 1 119 ? 5.035 -6.633 -7.332 1 95.5 119 GLY B N 1
ATOM 2514 C CA . GLY B 1 119 ? 5.273 -5.379 -6.637 1 95.5 119 GLY B CA 1
ATOM 2515 C C . GLY B 1 119 ? 6.266 -4.48 -7.352 1 95.5 119 GLY B C 1
ATOM 2516 O O . GLY B 1 119 ? 6.035 -3.275 -7.484 1 95.5 119 GLY B O 1
ATOM 2517 N N . LEU B 1 120 ? 7.316 -5.051 -7.809 1 96.88 120 LEU B N 1
ATOM 2518 C CA . LEU B 1 120 ? 8.359 -4.301 -8.508 1 96.88 120 LEU B CA 1
ATOM 2519 C C . LEU B 1 120 ? 7.82 -3.717 -9.812 1 96.88 120 LEU B C 1
ATOM 2521 O O . LEU B 1 120 ? 8.047 -2.543 -10.109 1 96.88 120 LEU B O 1
ATOM 2525 N N . ILE B 1 121 ? 7.07 -4.5 -10.531 1 97.81 121 ILE B N 1
ATOM 2526 C CA . ILE B 1 121 ? 6.492 -4.055 -11.797 1 97.81 121 ILE B CA 1
ATOM 2527 C C . ILE B 1 121 ? 5.473 -2.949 -11.531 1 97.81 121 ILE B C 1
ATOM 2529 O O . ILE B 1 121 ? 5.43 -1.95 -12.258 1 97.81 121 ILE B O 1
ATOM 2533 N N . GLY B 1 122 ? 4.688 -3.145 -10.523 1 94.38 122 GLY B N 1
ATOM 2534 C CA . GLY B 1 122 ? 3.746 -2.102 -10.141 1 94.38 122 GLY B CA 1
ATOM 2535 C C . GLY B 1 122 ? 4.418 -0.783 -9.812 1 94.38 122 GLY B C 1
ATOM 2536 O O . GLY B 1 122 ? 3.963 0.277 -10.242 1 94.38 122 GLY B O 1
ATOM 2537 N N . ALA B 1 123 ? 5.465 -0.852 -9.016 1 92.69 123 ALA B N 1
ATOM 2538 C CA . ALA B 1 123 ? 6.23 0.346 -8.672 1 92.69 123 ALA B CA 1
ATOM 2539 C C . ALA B 1 123 ? 6.789 1.014 -9.922 1 92.69 123 ALA B C 1
ATOM 2541 O O . ALA B 1 123 ? 6.754 2.24 -10.055 1 92.69 123 ALA B O 1
ATOM 2542 N N . ALA B 1 124 ? 7.289 0.246 -10.82 1 94.81 124 ALA B N 1
ATOM 2543 C CA . ALA B 1 124 ? 7.828 0.771 -12.078 1 94.81 124 ALA B CA 1
ATOM 2544 C C . ALA B 1 124 ? 6.738 1.448 -12.898 1 94.81 124 ALA B C 1
ATOM 2546 O O . ALA B 1 124 ? 6.969 2.498 -13.5 1 94.81 124 ALA B O 1
ATOM 2547 N N . ALA B 1 125 ? 5.59 0.835 -12.93 1 93.06 125 ALA B N 1
ATOM 2548 C CA . ALA B 1 125 ? 4.477 1.397 -13.688 1 93.06 125 ALA B CA 1
ATOM 2549 C C . ALA B 1 125 ? 4.082 2.77 -13.148 1 93.06 125 ALA B C 1
ATOM 2551 O O . ALA B 1 125 ? 3.785 3.686 -13.914 1 93.06 125 ALA B O 1
ATOM 2552 N N . LEU B 1 126 ? 4.094 2.91 -11.867 1 86.81 126 LEU B N 1
ATOM 2553 C CA . LEU B 1 126 ? 3.693 4.152 -11.211 1 86.81 126 LEU B CA 1
ATOM 2554 C C . LEU B 1 126 ? 4.633 5.293 -11.586 1 86.81 126 LEU B C 1
ATOM 2556 O O . LEU B 1 126 ? 4.238 6.461 -11.562 1 86.81 126 LEU B O 1
ATOM 2560 N N . MET B 1 127 ? 5.844 4.938 -11.977 1 88.31 127 MET B N 1
ATOM 2561 C CA . MET B 1 127 ? 6.859 5.938 -12.305 1 88.31 127 MET B CA 1
ATOM 2562 C C . MET B 1 127 ? 6.711 6.406 -13.75 1 88.31 127 MET B C 1
ATOM 2564 O O . MET B 1 127 ? 7.285 7.426 -14.141 1 88.31 127 MET B O 1
ATOM 2568 N N . ARG B 1 128 ? 5.914 5.734 -14.406 1 88.06 128 ARG B N 1
ATOM 2569 C CA . ARG B 1 128 ? 5.691 6.121 -15.797 1 88.06 128 ARG B CA 1
ATOM 2570 C C . ARG B 1 128 ? 4.617 7.199 -15.906 1 88.06 128 ARG B C 1
ATOM 2572 O O . ARG B 1 128 ? 3.707 7.258 -15.07 1 88.06 128 ARG B O 1
ATOM 2579 N N . PRO B 1 129 ? 4.746 7.984 -17 1 85.5 129 PRO B N 1
ATOM 2580 C CA . PRO B 1 129 ? 3.703 8.992 -17.203 1 85.5 129 PRO B CA 1
ATOM 2581 C C . PRO B 1 129 ? 2.307 8.391 -17.328 1 85.5 129 PRO B C 1
ATOM 2583 O O . PRO B 1 129 ? 1.333 8.977 -16.844 1 85.5 129 PRO B O 1
ATOM 2586 N N . SER B 1 130 ? 2.193 7.262 -17.875 1 87.44 130 SER B N 1
ATOM 2587 C CA . SER B 1 130 ? 0.91 6.598 -18.078 1 87.44 130 SER B CA 1
ATOM 2588 C C . SER B 1 130 ? 0.416 5.93 -16.812 1 87.44 130 SER B C 1
ATOM 2590 O O . SER B 1 130 ? -0.751 5.539 -16.719 1 87.44 130 SER B O 1
ATOM 2592 N N . LYS B 1 131 ? 1.358 5.68 -15.852 1 88.94 131 LYS B N 1
ATOM 2593 C CA . LYS B 1 131 ? 1.095 4.902 -14.641 1 88.94 131 LYS B CA 1
ATOM 2594 C C . LYS B 1 131 ? 0.551 3.518 -14.984 1 88.94 131 LYS B C 1
ATOM 2596 O O . LYS B 1 131 ? -0.33 3.002 -14.289 1 88.94 131 LYS B O 1
ATOM 2601 N N . SER B 1 132 ? 0.983 2.955 -16.141 1 92.62 132 SER B N 1
ATOM 2602 C CA . SER B 1 132 ? 0.464 1.713 -16.703 1 92.62 132 SER B CA 1
ATOM 2603 C C . SER B 1 132 ? 1.591 0.733 -17.016 1 92.62 132 SER B C 1
ATOM 2605 O O . SER B 1 132 ? 2.717 1.145 -17.297 1 92.62 132 SER B O 1
ATOM 2607 N N . THR B 1 133 ? 1.249 -0.527 -16.953 1 97 133 THR B N 1
ATOM 2608 C CA . THR B 1 133 ? 2.199 -1.561 -17.344 1 97 133 THR B CA 1
ATOM 2609 C C . THR B 1 133 ? 2.195 -1.746 -18.859 1 97 133 THR B C 1
ATOM 2611 O O . THR B 1 133 ? 3.111 -2.354 -19.422 1 97 133 THR B O 1
ATOM 2614 N N . LYS B 1 134 ? 1.23 -1.321 -19.547 1 97 134 LYS B N 1
ATOM 2615 C CA . LYS B 1 134 ? 0.949 -1.657 -20.938 1 97 134 LYS B CA 1
ATOM 2616 C C . LYS B 1 134 ? 2.051 -1.144 -21.859 1 97 134 LYS B C 1
ATOM 2618 O O . LYS B 1 134 ? 2.338 -1.754 -22.891 1 97 134 LYS B O 1
ATOM 2623 N N . ASP B 1 135 ? 2.611 -0.047 -21.484 1 96.81 135 ASP B N 1
ATOM 2624 C CA . ASP B 1 135 ? 3.637 0.517 -22.344 1 96.81 135 ASP B CA 1
ATOM 2625 C C . ASP B 1 135 ? 5.035 0.235 -21.812 1 96.81 135 ASP B C 1
ATOM 2627 O O . ASP B 1 135 ? 6.012 0.843 -22.25 1 96.81 135 ASP B O 1
ATOM 2631 N N . MET B 1 136 ? 5.199 -0.622 -20.875 1 97.38 136 MET B N 1
ATOM 2632 C CA . MET B 1 136 ? 6.492 -0.981 -20.297 1 97.38 136 MET B CA 1
ATOM 2633 C C . MET B 1 136 ? 7.168 -2.076 -21.109 1 97.38 136 MET B C 1
ATOM 2635 O O . MET B 1 136 ? 6.516 -3.029 -21.547 1 97.38 136 MET B O 1
ATOM 2639 N N . GLU B 1 137 ? 8.406 -1.901 -21.344 1 98 137 GLU B N 1
ATOM 2640 C CA . GLU B 1 137 ? 9.188 -2.896 -22.078 1 98 137 GLU B CA 1
ATOM 2641 C C . GLU B 1 137 ? 10.117 -3.666 -21.141 1 98 137 GLU B C 1
ATOM 2643 O O . GLU B 1 137 ? 10.516 -3.15 -20.094 1 98 137 GLU B O 1
ATOM 2648 N N . LEU B 1 138 ? 10.461 -4.895 -21.609 1 98.31 138 LEU B N 1
ATOM 2649 C CA . LEU B 1 138 ? 11.352 -5.73 -20.812 1 98.31 138 LEU B CA 1
ATOM 2650 C C . LEU B 1 138 ? 12.656 -5 -20.5 1 98.31 138 LEU B C 1
ATOM 2652 O O . LEU B 1 138 ? 13.188 -5.109 -19.406 1 98.31 138 LEU B O 1
ATOM 2656 N N . LYS B 1 139 ? 13.141 -4.301 -21.469 1 97.94 139 LYS B N 1
ATOM 2657 C CA . LYS B 1 139 ? 14.398 -3.582 -21.297 1 97.94 139 LYS B CA 1
ATOM 2658 C C . LYS B 1 139 ? 14.312 -2.607 -20.125 1 97.94 139 LYS B C 1
ATOM 2660 O O . LYS B 1 139 ? 15.227 -2.547 -19.297 1 97.94 139 LYS B O 1
ATOM 2665 N N . SER B 1 140 ? 13.273 -1.847 -20.062 1 97.06 140 SER B N 1
ATOM 2666 C CA . SER B 1 140 ? 13.062 -0.885 -18.984 1 97.06 140 SER B CA 1
ATOM 2667 C C . SER B 1 140 ? 12.898 -1.588 -17.641 1 97.06 140 SER B C 1
ATOM 2669 O O . SER B 1 140 ? 13.414 -1.118 -16.625 1 97.06 140 SER B O 1
ATOM 2671 N N . LEU B 1 141 ? 12.188 -2.664 -17.625 1 97.94 141 LEU B N 1
ATOM 2672 C CA . LEU B 1 141 ? 11.977 -3.424 -16.391 1 97.94 141 LEU B CA 1
ATOM 2673 C C . LEU B 1 141 ? 13.297 -3.986 -15.867 1 97.94 141 LEU B C 1
ATOM 2675 O O . LEU B 1 141 ? 13.539 -3.98 -14.664 1 97.94 141 LEU B O 1
ATOM 2679 N N . LYS B 1 142 ? 14.117 -4.492 -16.75 1 98.06 142 LYS B N 1
ATOM 2680 C CA . LYS B 1 142 ? 15.422 -5.031 -16.375 1 98.06 142 LYS B CA 1
ATOM 2681 C C . LYS B 1 142 ? 16.281 -3.967 -15.703 1 98.06 142 LYS B C 1
ATOM 2683 O O . LYS B 1 142 ? 17 -4.254 -14.734 1 98.06 142 LYS B O 1
ATOM 2688 N N . LYS B 1 143 ? 16.234 -2.793 -16.188 1 97 143 LYS B N 1
ATOM 2689 C CA . LYS B 1 143 ? 16.984 -1.689 -15.594 1 97 143 LYS B CA 1
ATOM 2690 C C . LYS B 1 143 ? 16.531 -1.43 -14.156 1 97 143 LYS B C 1
ATOM 2692 O O . LYS B 1 143 ? 17.359 -1.229 -13.273 1 97 143 LYS B O 1
ATOM 2697 N N . LYS B 1 144 ? 15.219 -1.447 -13.977 1 96.06 144 LYS B N 1
ATOM 2698 C CA . LYS B 1 144 ? 14.672 -1.247 -12.641 1 96.06 144 LYS B CA 1
ATOM 2699 C C . LYS B 1 144 ? 15.023 -2.412 -11.719 1 96.06 144 LYS B C 1
ATOM 2701 O O . LYS B 1 144 ? 15.297 -2.215 -10.539 1 96.06 144 LYS B O 1
ATOM 2706 N N . PHE B 1 145 ? 15.023 -3.609 -12.258 1 97.69 145 PHE B N 1
ATOM 2707 C CA . PHE B 1 145 ? 15.375 -4.797 -11.492 1 97.69 145 PHE B CA 1
ATOM 2708 C C . PHE B 1 145 ? 16.812 -4.719 -11.008 1 97.69 145 PHE B C 1
ATOM 2710 O O . PHE B 1 145 ? 17.125 -5.109 -9.875 1 97.69 145 PHE B O 1
ATOM 2717 N N . LYS B 1 146 ? 17.688 -4.234 -11.781 1 96.88 146 LYS B N 1
ATOM 2718 C CA . LYS B 1 146 ? 19.109 -4.164 -11.461 1 96.88 146 LYS B CA 1
ATOM 2719 C C . LYS B 1 146 ? 19.391 -3.066 -10.445 1 96.88 146 LYS B C 1
ATOM 2721 O O . LYS B 1 146 ? 20.406 -3.104 -9.742 1 96.88 146 LYS B O 1
ATOM 2726 N N . ASP B 1 147 ? 18.531 -2.127 -10.414 1 94.69 147 ASP B N 1
ATOM 2727 C CA . ASP B 1 147 ? 18.672 -1.049 -9.438 1 94.69 147 ASP B CA 1
ATOM 2728 C C . ASP B 1 147 ? 18.219 -1.5 -8.047 1 94.69 147 ASP B C 1
ATOM 2730 O O . ASP B 1 147 ? 17.031 -1.5 -7.742 1 94.69 147 ASP B O 1
ATOM 2734 N N . LYS B 1 148 ? 19.125 -1.78 -7.156 1 89 148 LYS B N 1
ATOM 2735 C CA . LYS B 1 148 ? 18.828 -2.369 -5.852 1 89 148 LYS B CA 1
ATOM 2736 C C . LYS B 1 148 ? 18.062 -1.393 -4.965 1 89 148 LYS B C 1
ATOM 2738 O O . LYS B 1 148 ? 17.359 -1.806 -4.039 1 89 148 LYS B O 1
ATOM 2743 N N . LYS B 1 149 ? 18.188 -0.139 -5.207 1 87.25 149 LYS B N 1
ATOM 2744 C CA . LYS B 1 149 ? 17.5 0.868 -4.41 1 87.25 149 LYS B CA 1
ATOM 2745 C C . LYS B 1 149 ? 16.031 0.992 -4.84 1 87.25 149 LYS B C 1
ATOM 2747 O O . LYS B 1 149 ? 15.188 1.408 -4.055 1 87.25 149 LYS B O 1
ATOM 2752 N N . PHE B 1 150 ? 15.758 0.644 -6.098 1 92.81 150 PHE B N 1
ATOM 2753 C CA . PHE B 1 150 ? 14.406 0.728 -6.621 1 92.81 150 PHE B CA 1
ATOM 2754 C C . PHE B 1 150 ? 13.523 -0.358 -6.016 1 92.81 150 PHE B C 1
ATOM 2756 O O . PHE B 1 150 ? 13.828 -1.547 -6.129 1 92.81 150 PHE B O 1
ATOM 2763 N N . ALA B 1 151 ? 12.352 0.088 -5.508 1 91.25 151 ALA B N 1
ATOM 2764 C CA . ALA B 1 151 ? 11.43 -0.884 -4.918 1 91.25 151 ALA B CA 1
ATOM 2765 C C . ALA B 1 151 ? 12.188 -1.895 -4.055 1 91.25 151 ALA B C 1
ATOM 2767 O O . ALA B 1 151 ? 12.047 -3.105 -4.242 1 91.25 151 ALA B O 1
ATOM 2768 N N . ALA B 1 152 ? 12.906 -1.403 -3.074 1 90.12 152 ALA B N 1
ATOM 2769 C CA . ALA B 1 152 ? 13.82 -2.197 -2.256 1 90.12 152 ALA B CA 1
ATOM 2770 C C . ALA B 1 152 ? 13.062 -3.227 -1.425 1 90.12 152 ALA B C 1
ATOM 2772 O O . ALA B 1 152 ? 13.633 -4.223 -0.981 1 90.12 152 ALA B O 1
ATOM 2773 N N . GLY B 1 153 ? 11.805 -2.99 -1.338 1 88.81 153 GLY B N 1
ATOM 2774 C CA . GLY B 1 153 ? 10.984 -3.932 -0.599 1 88.81 153 GLY B CA 1
ATOM 2775 C C . GLY B 1 153 ? 10.68 -5.195 -1.379 1 88.81 153 GLY B C 1
ATOM 2776 O O . GLY B 1 153 ? 10.211 -6.188 -0.809 1 88.81 153 GLY B O 1
ATOM 2777 N N . CYS B 1 154 ? 10.953 -5.191 -2.605 1 94 154 CYS B N 1
ATOM 2778 C CA . CYS B 1 154 ? 10.82 -6.359 -3.469 1 94 154 CYS B CA 1
ATOM 2779 C C . CYS B 1 154 ? 12.156 -7.074 -3.633 1 94 154 CYS B C 1
ATOM 2781 O O . CYS B 1 154 ? 12.992 -6.66 -4.434 1 94 154 CYS B O 1
ATOM 2783 N N . SER B 1 155 ? 12.32 -8.164 -2.998 1 94.75 155 SER B N 1
ATOM 2784 C CA . SER B 1 155 ? 13.617 -8.82 -2.887 1 94.75 155 SER B CA 1
ATOM 2785 C C . SER B 1 155 ? 14.062 -9.398 -4.227 1 94.75 155 SER B C 1
ATOM 2787 O O . SER B 1 155 ? 13.43 -10.312 -4.754 1 94.75 155 SER B O 1
ATOM 2789 N N . ARG B 1 156 ? 15.211 -8.945 -4.68 1 97.62 156 ARG B N 1
ATOM 2790 C CA . ARG B 1 156 ? 15.797 -9.484 -5.902 1 97.62 156 ARG B CA 1
ATOM 2791 C C . ARG B 1 156 ? 16.219 -10.938 -5.719 1 97.62 156 ARG B C 1
ATOM 2793 O O . ARG B 1 156 ? 16.141 -11.734 -6.656 1 97.62 156 ARG B O 1
ATOM 2800 N N . ASP B 1 157 ? 16.703 -11.227 -4.559 1 97.62 157 ASP B N 1
ATOM 2801 C CA . ASP B 1 157 ? 17.141 -12.586 -4.277 1 97.62 157 ASP B CA 1
ATOM 2802 C C . ASP B 1 157 ? 15.977 -13.57 -4.312 1 97.62 157 ASP B C 1
ATOM 2804 O O . ASP B 1 157 ? 16.109 -14.68 -4.836 1 97.62 157 ASP B O 1
ATOM 2808 N N . VAL B 1 158 ? 14.844 -13.133 -3.797 1 97.31 158 VAL B N 1
ATOM 2809 C CA . VAL B 1 158 ? 13.664 -13.984 -3.805 1 97.31 158 VAL B CA 1
ATOM 2810 C C . VAL B 1 158 ? 13.164 -14.18 -5.238 1 97.31 158 VAL B C 1
ATOM 2812 O O . VAL B 1 158 ? 12.805 -15.281 -5.633 1 97.31 158 VAL B O 1
ATOM 2815 N N . ILE B 1 159 ? 13.172 -13.133 -6.023 1 98.31 159 ILE B N 1
ATOM 2816 C CA . ILE B 1 159 ? 12.727 -13.195 -7.41 1 98.31 159 ILE B CA 1
ATOM 2817 C C . ILE B 1 159 ? 13.641 -14.125 -8.203 1 98.31 159 ILE B C 1
ATOM 2819 O O . ILE B 1 159 ? 13.172 -15 -8.938 1 98.31 159 ILE B O 1
ATOM 2823 N N . LYS B 1 160 ? 14.93 -14 -8.016 1 98.62 160 LYS B N 1
ATOM 2824 C CA . LYS B 1 160 ? 15.891 -14.867 -8.695 1 98.62 160 LYS B CA 1
ATOM 2825 C C . LYS B 1 160 ? 15.711 -16.328 -8.266 1 98.62 160 LYS B C 1
ATOM 2827 O O . LYS B 1 160 ? 15.742 -17.234 -9.102 1 98.62 160 LYS B O 1
ATOM 2832 N N . ALA B 1 161 ? 15.555 -16.531 -6.988 1 98.5 161 ALA B N 1
ATOM 2833 C CA . ALA B 1 161 ? 15.32 -17.875 -6.488 1 98.5 161 ALA B CA 1
ATOM 2834 C C . ALA B 1 161 ? 14.062 -18.484 -7.102 1 98.5 161 ALA B C 1
ATOM 2836 O O . ALA B 1 161 ? 14.016 -19.688 -7.387 1 98.5 161 ALA B O 1
ATOM 2837 N N . GLY B 1 162 ? 13.047 -17.625 -7.266 1 98.62 162 GLY B N 1
ATOM 2838 C CA . GLY B 1 162 ? 11.828 -18.078 -7.914 1 98.62 162 GLY B CA 1
ATOM 2839 C C . GLY B 1 162 ? 12.047 -18.531 -9.344 1 98.62 162 GLY B C 1
ATOM 2840 O O . GLY B 1 162 ? 11.547 -19.578 -9.75 1 98.62 162 GLY B O 1
ATOM 2841 N N . ALA B 1 163 ? 12.789 -17.75 -10.086 1 98.81 163 ALA B N 1
ATOM 2842 C CA . ALA B 1 163 ? 13.117 -18.141 -11.453 1 98.81 163 ALA B CA 1
ATOM 2843 C C . ALA B 1 163 ? 13.867 -19.469 -11.477 1 98.81 163 ALA B C 1
ATOM 2845 O O . ALA B 1 163 ? 13.531 -20.375 -12.25 1 98.81 163 ALA B O 1
ATOM 2846 N N . ASP B 1 164 ? 14.828 -19.625 -10.617 1 98.75 164 ASP B N 1
ATOM 2847 C CA . ASP B 1 164 ? 15.633 -20.828 -10.539 1 98.75 164 ASP B CA 1
ATOM 2848 C C . ASP B 1 164 ? 14.766 -22.047 -10.227 1 98.75 164 ASP B C 1
ATOM 2850 O O . ASP B 1 164 ? 14.93 -23.109 -10.836 1 98.75 164 ASP B O 1
ATOM 2854 N N . ARG B 1 165 ? 13.891 -21.891 -9.328 1 98.5 165 ARG B N 1
ATOM 2855 C CA . ARG B 1 165 ? 13.023 -23 -8.93 1 98.5 165 ARG B CA 1
ATOM 2856 C C . ARG B 1 165 ? 12.156 -23.469 -10.094 1 98.5 165 ARG B C 1
ATOM 2858 O O . ARG B 1 165 ? 11.82 -24.641 -10.188 1 98.5 165 ARG B O 1
ATOM 2865 N N . LEU B 1 166 ? 11.852 -22.516 -10.961 1 98.75 166 LEU B N 1
ATOM 2866 C CA . LEU B 1 166 ? 11.008 -22.812 -12.109 1 98.75 166 LEU B CA 1
ATOM 2867 C C . LEU B 1 166 ? 11.844 -23.312 -13.281 1 98.75 166 LEU B C 1
ATOM 2869 O O . LEU B 1 166 ? 11.297 -23.75 -14.305 1 98.75 166 LEU B O 1
ATOM 2873 N N . GLY B 1 167 ? 13.109 -23.219 -13.078 1 98.56 167 GLY B N 1
ATOM 2874 C CA . GLY B 1 167 ? 14 -23.547 -14.188 1 98.56 167 GLY B CA 1
ATOM 2875 C C . GLY B 1 167 ? 13.961 -22.516 -15.305 1 98.56 167 GLY B C 1
ATOM 2876 O O . GLY B 1 167 ? 14.18 -22.859 -16.469 1 98.56 167 GLY B O 1
ATOM 2877 N N . TRP B 1 168 ? 13.586 -21.344 -15 1 98.69 168 TRP B N 1
ATOM 2878 C CA . TRP B 1 168 ? 13.516 -20.266 -15.984 1 98.69 168 TRP B CA 1
ATOM 2879 C C . TRP B 1 168 ? 14.719 -19.344 -15.859 1 98.69 168 TRP B C 1
ATOM 2881 O O . TRP B 1 168 ? 15.219 -19.109 -14.758 1 98.69 168 TRP B O 1
ATOM 2891 N N . GLU B 1 169 ? 15.07 -18.797 -17.031 1 98.62 169 GLU B N 1
ATOM 2892 C CA . GLU B 1 169 ? 15.938 -17.625 -16.953 1 98.62 169 GLU B CA 1
ATOM 2893 C C . GLU B 1 169 ? 15.203 -16.438 -16.312 1 98.62 169 GLU B C 1
ATOM 2895 O O . GLU B 1 169 ? 13.984 -16.312 -16.453 1 98.62 169 GLU B O 1
ATOM 2900 N N . LEU B 1 170 ? 15.992 -15.641 -15.68 1 98.69 170 LEU B N 1
ATOM 2901 C CA . LEU B 1 170 ? 15.406 -14.469 -15.047 1 98.69 170 LEU B CA 1
ATOM 2902 C C . LEU B 1 170 ? 14.602 -13.656 -16.047 1 98.69 170 LEU B C 1
ATOM 2904 O O . LEU B 1 170 ? 13.477 -13.227 -15.758 1 98.69 170 LEU B O 1
ATOM 2908 N N . ASP B 1 171 ? 15.117 -13.469 -17.266 1 98.69 171 ASP B N 1
ATOM 2909 C CA . ASP B 1 171 ? 14.438 -12.68 -18.281 1 98.69 171 ASP B CA 1
ATOM 2910 C C . ASP B 1 171 ? 13.094 -13.305 -18.656 1 98.69 171 ASP B C 1
ATOM 2912 O O . ASP B 1 171 ? 12.141 -12.594 -18.984 1 98.69 171 ASP B O 1
ATOM 2916 N N . GLU B 1 172 ? 13.07 -14.57 -18.609 1 98.75 172 GLU B N 1
ATOM 2917 C CA . GLU B 1 172 ? 11.82 -15.258 -18.906 1 98.75 172 GLU B CA 1
ATOM 2918 C C . GLU B 1 172 ? 10.766 -14.969 -17.828 1 98.75 172 GLU B C 1
ATOM 2920 O O . GLU B 1 172 ? 9.609 -14.68 -18.156 1 98.75 172 GLU B O 1
ATOM 2925 N N . LEU B 1 173 ? 11.156 -15.039 -16.578 1 98.88 173 LEU B N 1
ATOM 2926 C CA . LEU B 1 173 ? 10.227 -14.719 -15.5 1 98.88 173 LEU B CA 1
ATOM 2927 C C . LEU B 1 173 ? 9.758 -13.273 -15.586 1 98.88 173 LEU B C 1
ATOM 2929 O O . LEU B 1 173 ? 8.562 -12.992 -15.461 1 98.88 173 LEU B O 1
ATOM 2933 N N . LEU B 1 174 ? 10.695 -12.305 -15.82 1 98.88 174 LEU B N 1
ATOM 2934 C CA . LEU B 1 174 ? 10.359 -10.891 -15.938 1 98.88 174 LEU B CA 1
ATOM 2935 C C . LEU B 1 174 ? 9.367 -10.656 -17.062 1 98.88 174 LEU B C 1
ATOM 2937 O O . LEU B 1 174 ? 8.367 -9.961 -16.891 1 98.88 174 LEU B O 1
ATOM 2941 N N . SER B 1 175 ? 9.672 -11.305 -18.156 1 98.75 175 SER B N 1
ATOM 2942 C CA . SER B 1 175 ? 8.852 -11.125 -19.344 1 98.75 175 SER B CA 1
ATOM 2943 C C . SER B 1 175 ? 7.457 -11.703 -19.141 1 98.75 175 SER B C 1
ATOM 2945 O O . SER B 1 175 ? 6.461 -11.062 -19.484 1 98.75 175 SER B O 1
ATOM 2947 N N . LYS B 1 176 ? 7.379 -12.867 -18.625 1 98.88 176 LYS B N 1
ATOM 2948 C CA . LYS B 1 176 ? 6.086 -13.523 -18.453 1 98.88 176 LYS B CA 1
ATOM 2949 C C . LYS B 1 176 ? 5.223 -12.789 -17.422 1 98.88 176 LYS B C 1
ATOM 2951 O O . LYS B 1 176 ? 4.023 -12.602 -17.641 1 98.88 176 LYS B O 1
ATOM 2956 N N . THR B 1 177 ? 5.801 -12.375 -16.328 1 98.94 177 THR B N 1
ATOM 2957 C CA . THR B 1 177 ? 5.027 -11.68 -15.305 1 98.94 177 THR B CA 1
ATOM 2958 C C . THR B 1 177 ? 4.59 -10.305 -15.789 1 98.94 177 THR B C 1
ATOM 2960 O O . THR B 1 177 ? 3.471 -9.867 -15.516 1 98.94 177 THR B O 1
ATOM 2963 N N . LEU B 1 178 ? 5.465 -9.633 -16.516 1 98.81 178 LEU B N 1
ATOM 2964 C CA . LEU B 1 178 ? 5.086 -8.375 -17.141 1 98.81 178 LEU B CA 1
ATOM 2965 C C . LEU B 1 178 ? 3.92 -8.57 -18.109 1 98.81 178 LEU B C 1
ATOM 2967 O O . LEU B 1 178 ? 2.953 -7.805 -18.094 1 98.81 178 LEU B O 1
ATOM 2971 N N . ALA B 1 179 ? 4.023 -9.609 -18.938 1 98.81 179 ALA B N 1
ATOM 2972 C CA . ALA B 1 179 ? 2.953 -9.914 -19.875 1 98.81 179 ALA B CA 1
ATOM 2973 C C . ALA B 1 179 ? 1.639 -10.18 -19.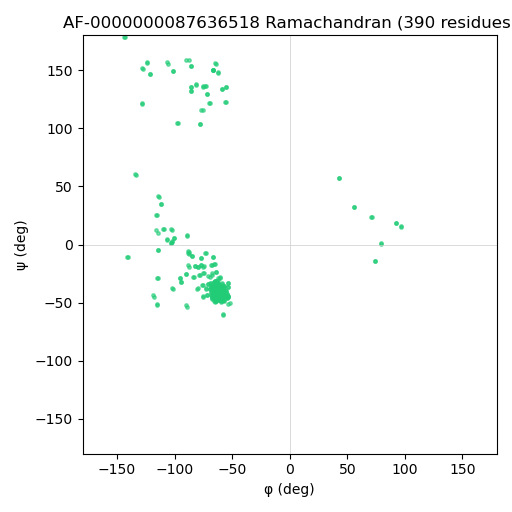141 1 98.81 179 ALA B C 1
ATOM 2975 O O . ALA B 1 179 ? 0.575 -9.75 -19.594 1 98.81 179 ALA B O 1
ATOM 2976 N N . ALA B 1 180 ? 1.717 -10.883 -18.094 1 98.88 180 ALA B N 1
ATOM 2977 C CA . ALA B 1 180 ? 0.526 -11.164 -17.297 1 98.88 180 ALA B CA 1
ATOM 2978 C C . ALA B 1 180 ? -0.113 -9.875 -16.781 1 98.88 180 ALA B C 1
ATOM 2980 O O . ALA B 1 180 ? -1.324 -9.688 -16.922 1 98.88 180 ALA B O 1
ATOM 2981 N N . MET B 1 181 ? 0.676 -9.023 -16.219 1 98.62 181 MET B N 1
ATOM 2982 C CA . MET B 1 181 ? 0.149 -7.781 -15.656 1 98.62 181 MET B CA 1
ATOM 2983 C C . MET B 1 181 ? -0.352 -6.852 -16.75 1 98.62 181 MET B C 1
ATOM 2985 O O . MET B 1 181 ? -1.308 -6.102 -16.547 1 98.62 181 MET B O 1
ATOM 2989 N N . GLN B 1 182 ? 0.284 -6.875 -17.906 1 98.5 182 GLN B N 1
ATOM 2990 C CA . GLN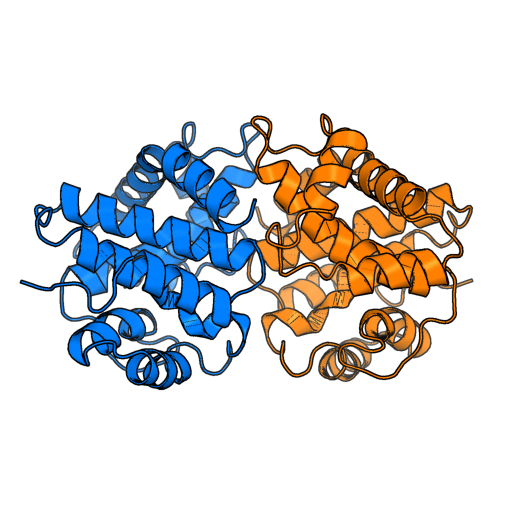 B 1 182 ? -0.198 -6.102 -19.047 1 98.5 182 GLN B CA 1
ATOM 2991 C C . GLN B 1 182 ? -1.551 -6.617 -19.531 1 98.5 182 GLN B C 1
ATOM 2993 O O . GLN B 1 182 ? -2.486 -5.84 -19.719 1 98.5 182 GLN B O 1
ATOM 2998 N N . ALA B 1 183 ? -1.621 -7.887 -19.688 1 98.56 183 ALA B N 1
ATOM 2999 C CA . ALA B 1 183 ? -2.83 -8.516 -20.219 1 98.56 183 ALA B CA 1
ATOM 3000 C C . ALA B 1 183 ? -4.004 -8.336 -19.266 1 98.56 183 ALA B C 1
ATOM 3002 O O . ALA B 1 183 ? -5.148 -8.188 -19.688 1 98.56 183 ALA B O 1
ATOM 3003 N N . MET B 1 184 ? -3.686 -8.289 -17.984 1 98.25 184 MET B N 1
ATOM 3004 C CA . MET B 1 184 ? -4.746 -8.344 -16.984 1 98.25 184 MET B CA 1
ATOM 3005 C C . MET B 1 184 ? -5.012 -6.957 -16.406 1 98.25 184 MET B C 1
ATOM 3007 O O . MET B 1 184 ? -5.891 -6.797 -15.555 1 98.25 184 MET B O 1
ATOM 3011 N N . GLU B 1 185 ? -4.336 -5.961 -16.844 1 96.62 185 GLU B N 1
ATOM 3012 C CA . GLU B 1 185 ? -4.359 -4.645 -16.203 1 96.62 185 GLU B CA 1
ATOM 3013 C C . GLU B 1 185 ? -5.781 -4.098 -16.125 1 96.62 185 GLU B C 1
ATOM 3015 O O . GLU B 1 185 ? -6.223 -3.66 -15.062 1 96.62 185 GLU B O 1
ATOM 3020 N N . ASP B 1 186 ? -6.547 -4.141 -17.219 1 95.25 186 ASP B N 1
ATOM 3021 C CA . ASP B 1 186 ? -7.906 -3.605 -17.234 1 95.25 186 ASP B CA 1
ATOM 3022 C C . ASP B 1 186 ? -8.805 -4.383 -16.281 1 95.25 186 ASP B C 1
ATOM 3024 O O . ASP B 1 186 ? -9.656 -3.797 -15.594 1 95.25 186 ASP B O 1
ATOM 3028 N N . HIS B 1 187 ? -8.602 -5.707 -16.297 1 96.94 187 HIS B N 1
ATOM 3029 C CA . HIS B 1 187 ? -9.375 -6.547 -15.391 1 96.94 187 HIS B CA 1
ATOM 3030 C C . HIS B 1 187 ? -9.086 -6.207 -13.93 1 96.94 187 HIS B C 1
ATOM 3032 O O . HIS B 1 187 ? -10 -6.094 -13.117 1 96.94 187 HIS B O 1
ATOM 3038 N N . ILE B 1 188 ? -7.863 -6.012 -13.594 1 95.88 188 ILE B N 1
ATOM 3039 C CA . ILE B 1 188 ? -7.453 -5.688 -12.234 1 95.88 188 ILE B CA 1
ATOM 3040 C C . ILE B 1 188 ? -8.07 -4.352 -11.812 1 95.88 188 ILE B C 1
ATOM 3042 O O . ILE B 1 188 ? -8.594 -4.227 -10.703 1 95.88 188 ILE B O 1
ATOM 3046 N N . ILE B 1 189 ? -8.039 -3.406 -12.742 1 91.69 189 ILE B N 1
ATOM 3047 C CA . ILE B 1 189 ? -8.594 -2.084 -12.469 1 91.69 189 ILE B CA 1
ATOM 3048 C C . ILE B 1 189 ? -10.094 -2.189 -12.242 1 91.69 189 ILE B C 1
ATOM 3050 O O . ILE B 1 189 ? -10.633 -1.59 -11.312 1 91.69 189 ILE B O 1
ATOM 3054 N N . THR B 1 190 ? -10.758 -2.943 -13.055 1 94.56 190 THR B N 1
ATOM 3055 C CA . THR B 1 190 ? -12.195 -3.139 -12.922 1 94.56 190 THR B CA 1
ATOM 3056 C C . THR B 1 190 ? -12.531 -3.791 -11.586 1 94.56 190 THR B C 1
ATOM 3058 O O . THR B 1 190 ? -13.453 -3.354 -10.891 1 94.56 190 THR B O 1
ATOM 3061 N N . GLU B 1 191 ? -11.781 -4.82 -11.266 1 95.44 191 GLU B N 1
ATOM 3062 C CA . GLU B 1 191 ? -12 -5.508 -10 1 95.44 191 GLU B CA 1
ATOM 3063 C C . GLU B 1 191 ? -11.719 -4.586 -8.812 1 95.44 191 GLU B C 1
ATOM 3065 O O . GLU B 1 191 ? -12.445 -4.598 -7.82 1 95.44 191 GLU B O 1
ATOM 3070 N N . TYR B 1 192 ? -10.648 -3.863 -8.93 1 93.69 192 TYR B N 1
ATOM 3071 C CA . TYR B 1 192 ? -10.32 -2.904 -7.883 1 93.69 192 TYR B CA 1
ATOM 3072 C C . TYR B 1 192 ? -11.469 -1.93 -7.656 1 93.69 192 TYR B C 1
ATOM 3074 O O . TYR B 1 192 ? -11.844 -1.663 -6.512 1 93.69 192 TYR B O 1
ATOM 3082 N N . ASN B 1 193 ? -12.062 -1.414 -8.766 1 89.69 193 ASN B N 1
ATOM 3083 C CA . ASN B 1 193 ? -13.18 -0.487 -8.68 1 89.69 193 ASN B CA 1
ATOM 3084 C C . ASN B 1 193 ? -14.391 -1.13 -8 1 89.69 193 ASN B C 1
ATOM 3086 O O . ASN B 1 193 ? -15.086 -0.481 -7.219 1 89.69 193 ASN B O 1
ATOM 3090 N N . GLN B 1 194 ? -14.555 -2.355 -8.25 1 92 194 GLN B N 1
ATOM 3091 C CA . GLN B 1 194 ? -15.695 -3.07 -7.695 1 92 194 GLN B CA 1
ATOM 3092 C C . GLN B 1 194 ? -15.484 -3.375 -6.215 1 92 194 GLN B C 1
ATOM 3094 O O . GLN B 1 194 ? -16.438 -3.322 -5.426 1 92 194 GLN B O 1
ATOM 3099 N N . GLN B 1 195 ? -14.234 -3.656 -5.816 1 92.12 195 GLN B N 1
ATOM 3100 C CA . GLN B 1 195 ? -13.992 -4.172 -4.473 1 92.12 195 GLN B CA 1
ATOM 3101 C C . GLN B 1 195 ? -13.648 -3.045 -3.506 1 92.12 195 GLN B C 1
ATOM 3103 O O . GLN B 1 195 ? -13.898 -3.156 -2.303 1 92.12 195 GLN B O 1
ATOM 3108 N N . VAL B 1 196 ? -13.031 -2.098 -4.047 1 86.31 196 VAL B N 1
ATOM 3109 C CA . VAL B 1 196 ? -12.625 -0.97 -3.217 1 86.31 196 VAL B CA 1
ATOM 3110 C C . VAL B 1 196 ? -13.578 0.203 -3.43 1 86.31 196 VAL B C 1
ATOM 3112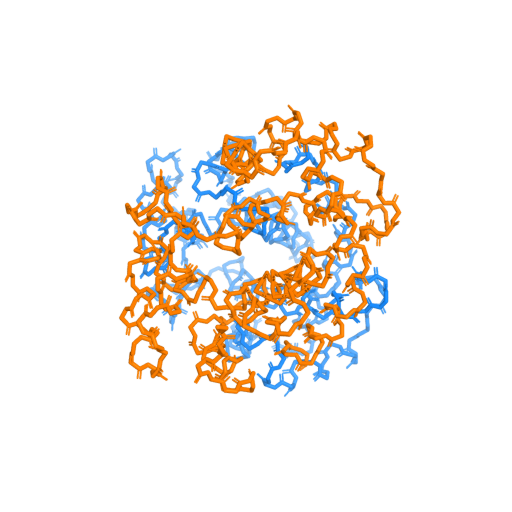 O O . VAL B 1 196 ? -13.828 0.981 -2.508 1 86.31 196 VAL B O 1
ATOM 3115 N N . GLY B 1 197 ? -14.117 0.5 -4.703 1 70.12 197 GLY B N 1
ATOM 3116 C CA . GLY B 1 197 ? -14.992 1.59 -5.117 1 70.12 197 GLY B CA 1
ATOM 3117 C C . GLY B 1 197 ? -16.422 1.415 -4.656 1 70.12 197 GLY B C 1
ATOM 3118 O O . GLY B 1 197 ? -16.812 0.336 -4.203 1 70.12 197 GLY B O 1
#

Sequence (394 aa):
MHTPSLSRETALELLKTYNKEPFHIQHALTVEAVMRWYAEQLGFTEEADYWAQVGLLHDLDFEMYPEEHCVKAQALLKQAGVADDMVYSICCHGYGICIDWEPKELMENVLFAADELTGLIGAAALMRPSKSTKDMELKSLKKKFKDKKFAAGCSRDVIKAGADRLGWELDELLSKTLAAMQAMEDHIITEYNQQVGMHTPSLSRETALELLKTYNKEPFHIQHALTVEAVMRWYAEQLGFTEEADYWAQVGLLHDLDFEMYPEEHCVKAQALLKQAGVADDMVYSICCHGYGICIDWEPKELMENVLFAADELTGLIGAAALMRPSKSTKDMELKSLKKKFKDKKFAAGCSRDVIKAGADRLGWELDELLSKTLAAMQAMEDHIITEYNQQVG

Organism: NCBI:txid103891

Solvent-accessible surface area (backbone atoms only — not comparable to full-atom values): 20256 Å² total; per-residue (Å²): 136,67,69,59,66,59,56,69,69,58,47,50,52,54,36,51,72,43,33,48,48,61,65,60,50,45,52,21,47,44,37,14,49,35,32,26,45,48,23,47,76,74,72,35,55,92,33,16,66,28,40,18,50,38,30,42,48,44,61,39,27,38,71,72,34,53,88,42,32,47,57,54,31,48,58,56,39,48,75,70,56,41,46,70,68,54,47,48,52,26,32,19,53,29,43,84,74,65,42,83,45,70,59,80,49,72,68,30,38,47,49,38,22,42,54,46,46,51,53,40,50,50,54,54,14,60,66,36,95,77,51,43,53,72,82,61,49,66,70,61,50,51,55,48,65,69,34,68,63,26,34,56,52,34,49,62,67,53,35,47,51,20,16,54,75,68,71,39,54,60,67,53,48,54,46,52,51,48,50,30,48,36,73,36,41,67,58,40,52,53,49,40,40,65,68,33,77,135,69,69,59,64,59,56,67,69,56,48,51,53,54,35,50,72,42,33,49,47,60,65,59,50,44,51,22,46,44,39,14,49,36,32,25,46,47,23,48,77,73,73,34,54,92,31,17,66,26,39,16,49,38,27,41,49,44,61,40,26,38,72,72,35,53,88,41,34,46,57,53,31,49,56,57,40,47,74,72,58,40,45,70,70,54,46,48,52,26,31,18,52,29,42,85,74,64,44,83,46,69,59,79,50,70,67,30,37,48,49,37,21,43,54,47,45,52,54,39,51,52,54,54,14,59,67,36,96,78,52,43,54,72,82,60,48,65,70,60,51,52,54,49,66,69,35,69,63,25,36,54,52,34,48,61,67,53,35,49,50,18,18,54,75,68,70,39,53,61,67,53,48,54,45,52,52,49,50,30,48,36,74,37,40,66,58,40,52,52,49,41,40,64,68,32,77

pLDDT: mean 96.27, std 3.89, range [70.12, 98.94]

Nearest PDB structures (foldseek):
  7lu4-assembly1_B  TM=6.164E-01  e=1.030E-01  Thermanaerothrix daxensis
  7xjy-assembly1_B  TM=5.361E-01  e=6.545E-02  Oryza sativa Japonica Group
  7lu4-assembly1_A  TM=4.945E-01  e=1.774E-01  Thermanaerothrix daxensis
  8wmy-assembly1_B-2  TM=5.215E-01  e=5.029E-01  Staphylococcus
  8h1c-assembly1_B  TM=4.816E-01  e=2.667E-01  Oryza sativa Japonica Group

Radius of gyration: 20.98 Å; Cα contacts (8 Å, |Δi|>4): 603; chains: 2; bounding box: 40×63×46 Å

Secondary structure (DSSP, 8-state):
----SS-HHHHHHHHHHH--SHHHHHHHHHHHHHHHHHHHHTT-GGGHHHHHHHHHHTTTTTTT-GGGTTTHHHHHHHHTT--HHHHHHHHGGGBTTTB-----SHHHHHHHHHHHHHHHHHHHHHHSTT--STT--HHHHHHHHH-TTTTTTS-HHHHHHHHHHHT--HHHHHHHHHHHHHHHHHHHHHHHHHHH-/----SS-HHHHHHHHHHH--SHHHHHHHHHHHHHHHHHHHHTT-GGGHHHHHHHHHHTTTTTTT-GGGTTTHHHHHHHHTT--HHHHHHHHGGGBTTTB-----SHHHHHHHHHHHHHHHHHHHHHHSTT--STT--HHHHHHHHH-TTTTTTS-HHHHHHHHHHHT--HHHHHHHHHHHHHHHHHHHHHHHHHHH-

Foldseek 3Di:
DDDWQDDPVLLLVLLCVQDPDLVSQLLLLLQLQLQLLCCVVVVNNVCSNLLSSLSNCLQSNCPPCVLQTLNVSLVSCVVSRGDPVSSLLSSQLCPPPRDPRHDDDLSSLLSNQQSLVSVLLQQLLCPDPVSALQPDDLVSSVVLLPPCVRSVVRDNVSNCVSCVVNVHDSSVSNVSSSVSCNVCVVVSVVVSVVSVD/DDDWQDDPVLLLVLLCVQDPDLVSQLLLLLQLQLQLLCCVVVVNNVCSNLLSSLSNCLQSNCPPCVLQTLNVSLVSCVVSRTDPVSSLLSSQLCPPPRDPRHDDDLSSLLSNQLSLVSQLLQQLLCPDPVSALQPDDLVSSVVLLPPCVRSVVRDSVSNCVSCVVNVHDSSVSNVSSSVSCNVCVVVSVVVSVVSVD